Protein AF-A0A7W0T809-F1 (afdb_monomer)

Mean predicted aligned error: 5.89 Å

Radius of gyration: 26.27 Å; Cα contacts (8 Å, |Δi|>4): 942; chains: 1; bounding box: 66×69×77 Å

pLDDT: mean 92.99, std 9.27, range [43.78, 98.88]

Sequence (459 aa):
IAGDPLNHATLLSGAQIDELRLAVGLTPETEWDRFDAATAEGRVCASAGGELNNVDVPPRPVLPIPDGVGVPVAKPVSTQESFGRILTRLGDVAGVGERIVTTSPDVSVSTNLGGWINKFGVFAPTELPDFIGEERLLRWQQRPTGQHIELGISEMNLFLVLHALGLGHDLHGEHLLPIGTVYDPFVCRGLDALIYGLYSGSRFVVVGTPAGVTLAPEGGAHQSSITPSIGLELPNLTYSEPAYATALDWLLCDGLRQLADPGGTSTYLRLSTRPVDQSPFTAAIARSGEGSLRSDVLAGAYRLREPGDGDGGDGGDAPAAVVLAGCGAVMPEVLAAAALLDAEGCPALVLDVTSPDRLYRGARAESRTAARTAMVAAGSHHLGRLLAPAERRLPIVTIHDAASHHLAWLGGVFGARTVSVGVDEFGQSGSIDELYGVFDLRPDQIVNAALVATTTVDP

Nearest PDB structures (foldseek):
  5vrb-assembly1_A  TM=8.857E-01  e=1.424E-19  Neisseria gonorrhoeae NCCP11945
  3ooy-assembly1_A  TM=8.211E-01  e=1.122E-19  Homo sapiens
  6ha3-assembly1_A  TM=8.352E-01  e=2.164E-19  Homo sapiens
  6rjb-assembly1_B  TM=8.236E-01  e=7.148E-19  Homo sapiens
  4kxw-assembly1_A  TM=8.221E-01  e=1.464E-18  Homo sapiens

Structure (mmCIF, N/CA/C/O backbone):
data_AF-A0A7W0T809-F1
#
_entry.id   AF-A0A7W0T809-F1
#
loop_
_atom_site.group_PDB
_atom_site.id
_atom_site.type_symbol
_atom_site.label_atom_id
_atom_site.label_alt_id
_atom_site.label_comp_id
_atom_site.label_asym_id
_atom_site.label_entity_id
_atom_site.label_seq_id
_atom_site.pdbx_PDB_ins_code
_atom_site.Cartn_x
_atom_site.Cartn_y
_atom_site.Cartn_z
_atom_site.occupancy
_atom_site.B_iso_or_equiv
_atom_site.auth_seq_id
_atom_site.auth_comp_id
_atom_site.auth_asym_id
_atom_site.auth_atom_id
_atom_site.pdbx_PDB_model_num
ATOM 1 N N . ILE A 1 1 ? -9.560 -26.542 41.184 1.00 64.50 1 ILE A N 1
ATOM 2 C CA . ILE A 1 1 ? -9.243 -26.040 39.823 1.00 64.50 1 ILE A CA 1
ATOM 3 C C . ILE A 1 1 ? -9.236 -24.514 39.797 1.00 64.50 1 ILE A C 1
ATOM 5 O O . ILE A 1 1 ? -8.258 -23.944 39.328 1.00 64.50 1 ILE A O 1
ATOM 9 N N . ALA A 1 2 ? -10.271 -23.849 40.327 1.00 69.88 2 ALA A N 1
ATOM 10 C CA . ALA A 1 2 ? -10.334 -22.387 40.344 1.00 69.88 2 ALA A CA 1
ATOM 11 C C . ALA A 1 2 ? -9.124 -21.743 41.049 1.00 69.88 2 ALA A C 1
ATOM 13 O O . ALA A 1 2 ? -8.782 -22.126 42.166 1.00 69.88 2 ALA A O 1
ATOM 14 N N . GLY A 1 3 ? -8.513 -20.760 40.382 1.00 75.75 3 GLY A N 1
ATOM 15 C CA . GLY A 1 3 ? -7.460 -19.908 40.940 1.00 75.75 3 GLY A CA 1
ATOM 16 C C . GLY A 1 3 ? -6.042 -20.486 40.939 1.00 75.75 3 GLY A C 1
ATOM 17 O O . GLY A 1 3 ? -5.154 -19.847 41.492 1.00 75.75 3 GLY A O 1
ATOM 18 N N . ASP A 1 4 ? -5.810 -21.655 40.333 1.00 83.69 4 ASP A N 1
ATOM 19 C CA . ASP A 1 4 ? -4.473 -22.258 40.254 1.00 83.69 4 ASP A CA 1
ATOM 20 C C . ASP A 1 4 ? -3.846 -22.046 38.856 1.00 83.69 4 ASP A C 1
ATOM 22 O O . ASP A 1 4 ? -4.432 -22.492 37.860 1.00 83.69 4 ASP A O 1
ATOM 26 N N . PRO A 1 5 ? -2.663 -21.406 38.756 1.00 82.38 5 PRO A N 1
ATOM 27 C CA . PRO A 1 5 ? -1.961 -21.175 37.491 1.00 82.38 5 PRO A CA 1
ATOM 28 C C . PRO A 1 5 ? -1.671 -22.445 36.679 1.00 82.38 5 PRO A C 1
ATOM 30 O O . PRO A 1 5 ? -1.632 -22.385 35.449 1.00 82.38 5 PRO A O 1
ATOM 33 N N . LEU A 1 6 ? -1.506 -23.600 37.334 1.00 83.31 6 LEU A N 1
ATOM 34 C CA . LEU A 1 6 ? -1.231 -24.877 36.665 1.00 83.31 6 LEU A CA 1
ATOM 35 C C . LEU A 1 6 ? -2.425 -25.395 35.858 1.00 83.31 6 LEU A C 1
ATOM 37 O O . LEU A 1 6 ? -2.261 -26.273 35.017 1.00 83.31 6 LEU A O 1
ATOM 41 N N . ASN A 1 7 ? -3.617 -24.838 36.074 1.00 85.31 7 ASN A N 1
ATOM 42 C CA . ASN A 1 7 ? -4.815 -25.232 35.345 1.00 85.31 7 ASN A CA 1
ATOM 43 C C . ASN A 1 7 ? -5.057 -24.417 34.070 1.00 85.31 7 ASN A C 1
ATOM 45 O O . ASN A 1 7 ? -6.030 -24.691 33.375 1.00 85.31 7 ASN A O 1
ATOM 49 N N . HIS A 1 8 ? -4.181 -23.462 33.724 1.00 82.62 8 HIS A N 1
ATOM 50 C CA . HIS A 1 8 ? -4.334 -22.620 32.529 1.00 82.62 8 HIS A CA 1
ATOM 51 C C . HIS A 1 8 ? -4.419 -23.424 31.215 1.00 82.62 8 HIS A C 1
ATOM 53 O O . HIS A 1 8 ? -5.100 -23.002 30.287 1.00 82.62 8 HIS A O 1
ATOM 59 N N . ALA A 1 9 ? -3.774 -24.595 31.154 1.00 83.69 9 ALA A N 1
ATOM 60 C CA . ALA A 1 9 ? -3.793 -25.495 29.995 1.00 83.69 9 ALA A CA 1
ATOM 61 C C . ALA A 1 9 ? -4.606 -26.786 30.224 1.00 83.69 9 ALA A C 1
ATOM 63 O O . ALA A 1 9 ? -4.630 -27.665 29.361 1.00 83.69 9 ALA A O 1
ATOM 64 N N . THR A 1 10 ? -5.248 -26.937 31.386 1.00 84.25 10 THR A N 1
ATOM 65 C CA . THR A 1 10 ? -5.932 -28.181 31.754 1.00 84.25 10 THR A CA 1
ATOM 66 C C . THR A 1 10 ? -7.374 -28.149 31.267 1.00 84.25 10 THR A C 1
ATOM 68 O O . THR A 1 10 ? -8.172 -27.325 31.707 1.00 84.25 10 THR A O 1
ATOM 71 N N . LEU A 1 11 ? -7.729 -29.082 30.385 1.00 84.50 11 LEU A N 1
ATOM 72 C CA . LEU A 1 11 ? -9.113 -29.297 29.969 1.00 84.50 11 LEU A CA 1
ATOM 73 C C . LEU A 1 11 ? -9.846 -30.172 30.992 1.00 84.50 11 LEU A C 1
ATOM 75 O O . LEU A 1 11 ? -9.277 -31.127 31.524 1.00 84.50 11 LEU A O 1
ATOM 79 N N . LEU A 1 12 ? -11.120 -29.867 31.246 1.00 86.62 12 LEU A N 1
ATOM 80 C CA . LEU A 1 12 ? -11.987 -30.756 32.016 1.00 86.62 12 LEU A CA 1
ATOM 81 C C . LEU A 1 12 ? -12.266 -32.025 31.206 1.00 86.62 12 LEU A C 1
ATOM 83 O O . LEU A 1 12 ? -12.560 -31.966 30.012 1.00 86.62 12 LEU A O 1
ATOM 87 N N . SER A 1 13 ? -12.188 -33.178 31.863 1.00 92.00 13 SER A N 1
ATOM 88 C CA . SER A 1 13 ? -12.644 -34.436 31.270 1.00 92.00 13 SER A CA 1
ATOM 89 C C . SER A 1 13 ? -14.170 -34.454 31.134 1.00 92.00 13 SER A C 1
ATOM 91 O O . SER A 1 13 ? -14.873 -33.759 31.869 1.00 92.00 13 SER A O 1
ATOM 93 N N . GLY A 1 14 ? -14.696 -35.301 30.241 1.00 93.62 14 GLY A N 1
ATOM 94 C CA . GLY A 1 14 ? -16.146 -35.471 30.074 1.00 93.62 14 GLY A CA 1
ATOM 95 C C . GLY A 1 14 ? -16.864 -35.791 31.391 1.00 93.62 14 GLY A C 1
ATOM 96 O O . GLY A 1 14 ? -17.851 -35.148 31.711 1.00 93.62 14 GLY A O 1
ATOM 97 N N . ALA A 1 15 ? -16.290 -36.667 32.223 1.00 94.56 15 ALA A N 1
ATOM 98 C CA . ALA A 1 15 ? -16.859 -37.012 33.528 1.00 94.56 15 ALA A CA 1
ATOM 99 C C . ALA A 1 15 ? -16.941 -35.813 34.493 1.00 94.56 15 ALA A C 1
ATOM 101 O O . ALA A 1 15 ? -17.901 -35.690 35.246 1.00 94.56 15 ALA A O 1
ATOM 102 N N . GLN A 1 16 ? -15.955 -34.912 34.460 1.00 92.00 16 GLN A N 1
ATOM 103 C CA . GLN A 1 16 ? -15.972 -33.695 35.280 1.00 92.00 16 GLN A CA 1
ATOM 104 C C . GLN A 1 16 ? -16.993 -32.674 34.765 1.00 92.00 16 GLN A C 1
ATOM 106 O O . GLN A 1 16 ? -17.609 -31.972 35.564 1.00 92.00 16 GLN A O 1
ATOM 111 N N . ILE A 1 17 ? -17.193 -32.596 33.445 1.00 92.50 17 ILE A N 1
ATOM 112 C CA . ILE A 1 17 ? -18.278 -31.802 32.855 1.00 92.50 17 ILE A CA 1
ATOM 113 C C . ILE A 1 17 ? -19.641 -32.391 33.238 1.00 92.50 17 ILE A C 1
ATOM 115 O O . ILE A 1 17 ? -20.539 -31.634 33.594 1.00 92.50 17 ILE A O 1
ATOM 119 N N . ASP A 1 18 ? -19.789 -33.717 33.240 1.00 93.88 18 ASP A N 1
ATOM 120 C CA . ASP A 1 18 ? -21.023 -34.392 33.658 1.00 93.88 18 ASP A CA 1
ATOM 121 C C . ASP A 1 18 ? -21.347 -34.139 35.135 1.00 93.88 18 ASP A C 1
ATOM 123 O O . ASP A 1 18 ? -22.492 -33.833 35.475 1.00 93.88 18 ASP A O 1
ATOM 127 N N . GLU A 1 19 ? -20.337 -34.201 36.006 1.00 93.69 19 GLU A N 1
ATOM 128 C CA . GLU A 1 19 ? -20.471 -33.861 37.424 1.00 93.69 19 GLU A CA 1
ATOM 129 C C . GLU A 1 19 ? -20.891 -32.397 37.613 1.00 93.69 19 GLU A C 1
ATOM 131 O O . GLU A 1 19 ? -21.835 -32.123 38.355 1.00 93.69 19 GLU A O 1
ATOM 136 N N . LEU A 1 20 ? -20.247 -31.461 36.902 1.00 92.06 20 LEU A N 1
ATOM 137 C CA . LEU A 1 20 ? -20.623 -30.047 36.934 1.00 92.06 20 LEU A CA 1
ATOM 138 C C . LEU A 1 20 ? -22.068 -29.855 36.474 1.00 92.06 20 LEU A C 1
ATOM 140 O O . LEU A 1 20 ? -22.833 -29.172 37.152 1.00 92.06 20 LEU A O 1
ATOM 144 N N . ARG A 1 21 ? -22.447 -30.480 35.356 1.00 94.00 21 ARG A N 1
ATOM 145 C CA . ARG A 1 21 ? -23.785 -30.384 34.772 1.00 94.00 21 ARG A CA 1
ATOM 146 C C . ARG A 1 21 ? -24.861 -30.817 35.765 1.00 94.00 21 ARG A C 1
ATOM 148 O O . ARG A 1 21 ? -25.824 -30.083 35.978 1.00 94.00 21 ARG A O 1
ATOM 155 N N . LEU A 1 22 ? -24.659 -31.960 36.422 1.00 93.75 22 LEU A N 1
ATOM 156 C CA . LEU A 1 22 ? -25.548 -32.449 37.478 1.00 93.75 22 LEU A CA 1
ATOM 157 C C . LEU A 1 22 ? -25.583 -31.496 38.679 1.00 93.75 22 LEU A C 1
ATOM 159 O O . LEU A 1 22 ? -26.663 -31.205 39.192 1.00 93.75 22 LEU A O 1
ATOM 163 N N . ALA A 1 23 ? -24.427 -30.982 39.108 1.00 94.81 23 ALA A N 1
ATOM 164 C CA . ALA A 1 23 ? -24.327 -30.077 40.252 1.00 94.81 23 ALA A CA 1
ATOM 165 C C . ALA A 1 23 ? -25.078 -28.751 40.042 1.00 94.81 23 ALA A C 1
ATOM 167 O O . ALA A 1 23 ? -25.592 -28.188 41.008 1.00 94.81 23 ALA A O 1
ATOM 168 N N . VAL A 1 24 ? -25.173 -28.268 38.797 1.00 92.25 24 VAL A N 1
ATOM 169 C CA . VAL A 1 24 ? -25.935 -27.057 38.445 1.00 92.25 24 VAL A CA 1
ATOM 170 C C . VAL A 1 24 ? -27.357 -27.345 37.944 1.00 92.25 24 VAL A C 1
ATOM 172 O O . VAL A 1 24 ? -28.058 -26.422 37.539 1.00 92.25 24 VAL A O 1
ATOM 175 N N . GLY A 1 25 ? -27.807 -28.604 37.991 1.00 92.31 25 GLY A N 1
ATOM 176 C CA . GLY A 1 25 ? -29.172 -28.994 37.623 1.00 92.31 25 GLY A CA 1
ATOM 177 C C . GLY A 1 25 ? -29.471 -28.956 36.121 1.00 92.31 25 GLY A C 1
ATOM 178 O O . GLY A 1 25 ? -30.628 -28.792 35.740 1.00 92.31 25 GLY A O 1
ATOM 179 N N . LEU A 1 26 ? -28.450 -29.091 35.272 1.00 93.50 26 LEU A N 1
ATOM 180 C CA . LEU A 1 26 ? -28.582 -29.114 33.814 1.00 93.50 26 LEU A CA 1
ATOM 181 C C . LEU A 1 26 ? -28.586 -30.552 33.266 1.00 93.50 26 LEU A C 1
ATOM 183 O O . LEU A 1 26 ? -28.211 -31.512 33.941 1.00 93.50 26 LEU A O 1
ATOM 187 N N . THR A 1 27 ? -28.981 -30.690 32.002 1.00 93.19 27 THR A N 1
ATOM 188 C CA . THR A 1 27 ? -28.948 -31.939 31.221 1.00 93.19 27 THR A CA 1
ATOM 189 C C . THR A 1 27 ? -28.260 -31.691 29.876 1.00 93.19 27 THR A C 1
ATOM 191 O O . THR A 1 27 ? -28.155 -30.528 29.482 1.00 93.19 27 THR A O 1
ATOM 194 N N . PRO A 1 28 ? -27.732 -32.716 29.180 1.00 92.56 28 PRO A N 1
ATOM 195 C CA . PRO A 1 28 ? -27.139 -32.527 27.852 1.00 92.56 28 PRO A CA 1
ATOM 196 C C . PRO A 1 28 ? -28.084 -31.828 26.865 1.00 92.56 28 PRO A C 1
ATOM 198 O O . PRO A 1 28 ? -27.638 -31.125 25.964 1.00 92.56 28 PRO A O 1
ATOM 201 N N . GLU A 1 29 ? -29.392 -31.989 27.057 1.00 94.12 29 GLU A N 1
ATOM 202 C CA . GLU A 1 29 ? -30.429 -31.373 26.238 1.00 94.12 29 GLU A CA 1
ATOM 203 C C . GLU A 1 29 ? -30.666 -29.895 26.578 1.00 94.12 29 GLU A C 1
ATOM 205 O O . GLU A 1 29 ? -31.111 -29.152 25.710 1.00 94.12 29 GLU A O 1
ATOM 210 N N . THR A 1 30 ? -30.367 -29.468 27.811 1.00 92.00 30 THR A N 1
ATOM 211 C CA . THR A 1 30 ? -30.690 -28.121 28.321 1.00 92.00 30 THR A CA 1
ATOM 212 C C . THR A 1 30 ? -29.463 -27.273 28.660 1.00 92.00 30 THR A C 1
ATOM 214 O O . THR A 1 30 ? -29.602 -26.137 29.102 1.00 92.00 30 THR A O 1
ATOM 217 N N . GLU A 1 31 ? -28.242 -27.797 28.510 1.00 90.38 31 GLU A N 1
ATOM 218 C CA . GLU A 1 31 ? -27.013 -27.116 28.953 1.00 90.38 31 GLU A CA 1
ATOM 219 C C . GLU A 1 31 ? -26.711 -25.811 28.193 1.00 90.38 31 GLU A C 1
ATOM 221 O O . GLU A 1 31 ? -25.966 -24.968 28.691 1.00 90.38 31 GLU A O 1
ATOM 226 N N . TRP A 1 32 ? -27.315 -25.633 27.015 1.00 92.00 32 TRP A N 1
ATOM 227 C CA . TRP A 1 32 ? -27.197 -24.432 26.183 1.00 92.00 32 TRP A CA 1
ATOM 228 C C . TRP A 1 32 ? -28.445 -23.539 26.226 1.00 92.00 32 TRP A C 1
ATOM 230 O O . TRP A 1 32 ? -28.481 -22.505 25.551 1.00 92.00 32 TRP A O 1
ATOM 240 N N . ASP A 1 33 ? -29.465 -23.917 27.002 1.00 91.44 33 ASP A N 1
ATOM 241 C CA . ASP A 1 33 ? -30.698 -23.145 27.109 1.00 91.44 33 ASP A CA 1
ATOM 242 C C . ASP A 1 33 ? -30.457 -21.822 27.842 1.00 91.44 33 ASP A C 1
ATOM 244 O O . ASP A 1 33 ? -29.682 -21.718 28.796 1.00 91.44 33 ASP A O 1
ATOM 248 N N . ARG A 1 34 ? -31.169 -20.778 27.409 1.00 89.25 34 ARG A N 1
ATOM 249 C CA . ARG A 1 34 ? -31.252 -19.529 28.173 1.00 89.25 34 ARG A CA 1
ATOM 250 C C . ARG A 1 34 ? -32.201 -19.718 29.352 1.00 89.25 34 ARG A C 1
ATOM 252 O O . ARG A 1 34 ? -33.146 -20.499 29.273 1.00 89.25 34 ARG A O 1
ATOM 259 N N . PHE A 1 35 ? -32.015 -18.924 30.405 1.00 90.94 35 PHE A N 1
ATOM 260 C CA . PHE A 1 35 ? -33.049 -18.776 31.427 1.00 90.94 35 PHE A CA 1
ATOM 261 C C . PHE A 1 35 ? -34.375 -18.360 30.779 1.00 90.94 35 PHE A C 1
ATOM 263 O O . PHE A 1 35 ? -34.397 -17.477 29.916 1.00 90.94 35 PHE A O 1
ATOM 270 N N . ASP A 1 36 ? -35.473 -18.979 31.210 1.00 90.50 36 ASP A N 1
ATOM 271 C CA . ASP A 1 36 ? -36.814 -18.581 30.789 1.00 90.50 36 ASP A CA 1
ATOM 272 C C . ASP A 1 36 ? -37.033 -17.099 31.138 1.00 90.50 36 ASP A C 1
ATOM 274 O O . ASP A 1 36 ? -36.820 -16.662 32.271 1.00 90.50 36 ASP A O 1
ATOM 278 N N . ALA A 1 37 ? -37.453 -16.309 30.146 1.00 90.75 37 ALA A N 1
ATOM 279 C CA . ALA A 1 37 ? -37.656 -14.868 30.270 1.00 90.75 37 ALA A CA 1
ATOM 280 C C . ALA A 1 37 ? -38.654 -14.485 31.382 1.00 90.75 37 ALA A C 1
ATOM 282 O O . ALA A 1 37 ? -38.615 -13.361 31.891 1.00 90.75 37 ALA A O 1
ATOM 283 N N . ALA A 1 38 ? -39.540 -15.405 31.779 1.00 93.00 38 ALA A N 1
ATOM 284 C CA . ALA A 1 38 ? -40.488 -15.214 32.869 1.00 93.00 38 ALA A CA 1
ATOM 285 C C . ALA A 1 38 ? -39.882 -15.425 34.271 1.00 93.00 38 ALA A C 1
ATOM 287 O O . ALA A 1 38 ? -40.542 -15.097 35.265 1.00 93.00 38 ALA A O 1
ATOM 288 N N . THR A 1 39 ? -38.652 -15.930 34.406 1.00 94.00 39 THR A N 1
ATOM 289 C CA . THR A 1 39 ? -38.001 -16.092 35.719 1.00 94.00 39 THR A CA 1
ATOM 290 C C . THR A 1 39 ? -37.334 -14.800 36.188 1.00 94.00 39 THR A C 1
ATOM 292 O O . THR A 1 39 ? -37.244 -13.811 35.458 1.00 94.00 39 THR A O 1
ATOM 295 N N . ALA A 1 40 ? -36.903 -14.765 37.452 1.00 94.00 40 ALA A N 1
ATOM 296 C CA . ALA A 1 40 ? -36.167 -13.615 37.974 1.00 94.00 40 ALA A CA 1
ATOM 297 C C . ALA A 1 40 ? -34.822 -13.447 37.250 1.00 94.00 40 ALA A C 1
ATOM 299 O O . ALA A 1 40 ? -34.469 -12.335 36.866 1.00 94.00 40 ALA A O 1
ATOM 300 N N . GLU A 1 41 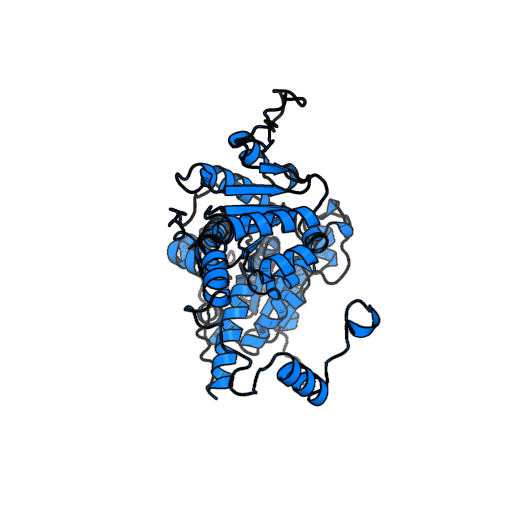? -34.127 -14.554 37.000 1.00 91.38 41 GLU A N 1
ATOM 301 C CA . GLU A 1 41 ? -32.855 -14.632 36.285 1.00 91.38 41 GLU A CA 1
ATOM 302 C C . GLU A 1 41 ? -33.025 -14.199 34.829 1.00 91.38 41 GLU A C 1
ATOM 304 O O . GLU A 1 41 ? -32.290 -13.331 34.368 1.00 91.38 41 GLU A O 1
ATOM 309 N N . GLY A 1 42 ? -34.044 -14.717 34.130 1.00 91.56 42 GLY A N 1
ATOM 310 C CA . GLY A 1 42 ? -34.346 -14.322 32.754 1.00 91.56 42 GLY A CA 1
ATOM 311 C C . GLY A 1 42 ? -34.636 -12.828 32.624 1.00 91.56 42 GLY A C 1
ATOM 312 O O . GLY A 1 42 ? -34.104 -12.177 31.724 1.00 91.56 42 GLY A O 1
ATOM 313 N N . ARG A 1 43 ? -35.393 -12.246 33.566 1.00 89.56 43 ARG A N 1
ATOM 314 C CA . ARG A 1 43 ? -35.632 -10.792 33.613 1.00 89.56 43 ARG A CA 1
ATOM 315 C C . ARG A 1 43 ? -34.359 -9.985 33.872 1.00 89.56 43 ARG A C 1
ATOM 317 O O . ARG A 1 43 ? -34.184 -8.942 33.246 1.00 89.56 43 ARG A O 1
ATOM 324 N N . VAL A 1 44 ? -33.472 -10.446 34.758 1.00 89.94 44 VAL A N 1
ATOM 325 C CA . VAL A 1 44 ? -32.175 -9.787 35.010 1.00 89.94 44 VAL A CA 1
ATOM 326 C C . VAL A 1 44 ? -31.283 -9.862 33.772 1.00 89.94 44 VAL A C 1
ATOM 328 O O . VAL A 1 44 ? -30.751 -8.837 33.352 1.00 89.94 44 VAL A O 1
ATOM 331 N N . CYS A 1 45 ? -31.163 -11.035 33.143 1.00 87.75 45 CYS A N 1
ATOM 332 C CA . CYS A 1 45 ? -30.410 -11.206 31.901 1.00 87.75 45 CYS A CA 1
ATOM 333 C C . CYS A 1 45 ? -30.959 -10.319 30.777 1.00 87.75 45 CYS A C 1
ATOM 335 O O . CYS A 1 45 ? -30.178 -9.703 30.055 1.00 87.75 45 CYS A O 1
ATOM 337 N N . ALA A 1 46 ? -32.284 -10.212 30.643 1.00 83.81 46 ALA A N 1
ATOM 338 C CA . ALA A 1 46 ? -32.914 -9.349 29.648 1.00 83.81 46 ALA A CA 1
ATOM 339 C C . ALA A 1 46 ? -32.653 -7.859 29.920 1.00 83.81 46 ALA A C 1
ATOM 341 O O . ALA A 1 46 ? -32.268 -7.137 29.004 1.00 83.81 46 ALA A O 1
ATOM 342 N N . SER A 1 47 ? -32.805 -7.408 31.170 1.00 82.44 47 SER A N 1
ATOM 343 C CA . SER A 1 47 ? -32.554 -6.012 31.554 1.00 82.44 47 SER A CA 1
ATOM 344 C C . SER A 1 47 ? -31.082 -5.623 31.374 1.00 82.44 47 SER A C 1
ATOM 346 O O . SER A 1 47 ? -30.790 -4.598 30.764 1.00 82.44 47 SER A O 1
ATOM 348 N N . ALA A 1 48 ? -30.145 -6.466 31.820 1.00 80.00 48 ALA A N 1
ATOM 349 C CA . ALA A 1 48 ? -28.713 -6.210 31.670 1.00 80.00 48 ALA A CA 1
ATOM 350 C C . ALA A 1 48 ? -28.228 -6.348 30.215 1.00 80.00 48 ALA A C 1
ATOM 352 O O . ALA A 1 48 ? -27.297 -5.661 29.800 1.00 80.00 48 ALA A O 1
ATOM 353 N N . GLY A 1 49 ? -28.831 -7.248 29.437 1.00 69.50 49 GLY A N 1
ATOM 354 C CA . GLY A 1 49 ? -28.463 -7.496 28.047 1.00 69.50 49 GLY A CA 1
ATOM 355 C C . GLY A 1 49 ? -29.021 -6.456 27.077 1.00 69.50 49 GLY A C 1
ATOM 356 O O . GLY A 1 49 ? -28.295 -6.018 26.194 1.00 69.50 49 GLY A O 1
ATOM 357 N N . GLY A 1 50 ? -30.287 -6.061 27.212 1.00 68.75 50 GLY A N 1
ATOM 358 C CA . GLY A 1 50 ? -30.963 -5.201 26.235 1.00 68.75 50 GLY A CA 1
ATOM 359 C C . GLY A 1 50 ? -30.575 -3.730 26.346 1.00 68.75 50 GLY A C 1
ATOM 360 O O . GLY A 1 50 ? -30.054 -3.152 25.402 1.00 68.75 50 GLY A O 1
ATOM 361 N N . GLU A 1 51 ? -30.810 -3.125 27.508 1.00 62.44 51 GLU A N 1
ATOM 362 C CA . GLU A 1 51 ? -30.719 -1.666 27.668 1.00 62.44 51 GLU A CA 1
ATOM 363 C C . GLU A 1 51 ? -29.280 -1.157 27.843 1.00 62.44 51 GLU A C 1
ATOM 365 O O . GLU A 1 51 ? -29.013 0.014 27.590 1.00 62.44 51 GLU A O 1
ATOM 370 N N . LEU A 1 52 ? -28.355 -2.022 28.279 1.00 63.91 52 LEU A N 1
ATOM 371 C CA . LEU A 1 52 ? -26.997 -1.620 28.666 1.00 63.91 52 LEU A CA 1
ATOM 372 C C . LEU A 1 52 ? -25.900 -2.095 27.704 1.00 63.91 52 LEU A C 1
ATOM 374 O O . LEU A 1 52 ? -24.924 -1.377 27.524 1.00 63.91 52 LEU A O 1
ATOM 378 N N . ASN A 1 53 ? -26.030 -3.287 27.109 1.00 67.31 53 ASN A N 1
ATOM 379 C CA . ASN A 1 53 ? -24.915 -3.945 26.408 1.00 67.31 53 ASN A CA 1
ATOM 380 C C . ASN A 1 53 ? -25.147 -4.211 24.912 1.00 67.31 53 ASN A C 1
ATOM 382 O O . ASN A 1 53 ? -24.182 -4.483 24.208 1.00 67.31 53 ASN A O 1
ATOM 386 N N . ASN A 1 54 ? -26.387 -4.142 24.420 1.00 72.19 54 ASN A N 1
ATOM 387 C CA . ASN A 1 54 ? -26.728 -4.440 23.023 1.00 72.19 54 ASN A CA 1
ATOM 388 C C . ASN A 1 54 ? -27.450 -3.261 22.357 1.00 72.19 54 ASN A C 1
ATOM 390 O O . ASN A 1 54 ? -28.485 -3.439 21.718 1.00 72.19 54 ASN A O 1
ATOM 394 N N . VAL A 1 55 ? -26.930 -2.045 22.543 1.00 75.31 55 VAL A N 1
ATOM 395 C CA . VAL A 1 55 ? -27.418 -0.876 21.802 1.00 75.31 55 VAL A CA 1
ATOM 396 C C . VAL A 1 55 ? -27.049 -1.053 20.333 1.00 75.31 55 VAL A C 1
ATOM 398 O O . VAL A 1 55 ? -25.888 -1.310 20.014 1.00 75.31 55 VAL A O 1
ATOM 401 N N . ASP A 1 56 ? -28.032 -0.916 19.445 1.00 81.75 56 ASP A N 1
ATOM 402 C CA . ASP A 1 56 ? -27.795 -1.019 18.010 1.00 81.75 56 ASP A CA 1
ATOM 403 C C . ASP A 1 56 ? -26.820 0.068 17.546 1.00 81.75 56 ASP A C 1
ATOM 405 O O . ASP A 1 56 ? -27.002 1.262 17.806 1.00 81.75 56 ASP A O 1
ATOM 409 N N . VAL A 1 57 ? -25.790 -0.355 16.816 1.00 84.06 57 VAL A N 1
ATOM 410 C CA . VAL A 1 57 ? -24.855 0.561 16.166 1.00 84.06 57 VAL A CA 1
ATOM 411 C C . VAL A 1 57 ? -25.597 1.275 15.029 1.00 84.06 57 VAL A C 1
ATOM 413 O O . VAL A 1 57 ? -26.252 0.605 14.220 1.00 84.06 57 VAL A O 1
ATOM 416 N N . PRO A 1 58 ? -25.522 2.616 14.925 1.00 87.19 58 PRO A N 1
ATOM 417 C CA . PRO A 1 58 ? -26.157 3.330 13.826 1.00 87.19 58 PRO A CA 1
ATOM 418 C C . PRO A 1 58 ? -25.594 2.875 12.466 1.00 87.19 58 PRO A C 1
ATOM 420 O O . PRO A 1 58 ? -24.471 2.380 12.388 1.00 87.19 58 PRO A O 1
ATOM 423 N N . PRO A 1 59 ? -26.340 3.041 11.361 1.00 88.19 59 PRO A N 1
ATOM 424 C CA . PRO A 1 59 ? -25.795 2.788 10.032 1.00 88.19 59 PRO A CA 1
ATOM 425 C C . PRO A 1 59 ? -24.598 3.699 9.727 1.00 88.19 59 PRO A C 1
ATOM 427 O O . PRO A 1 59 ? -24.639 4.899 10.015 1.00 88.19 59 PRO A O 1
ATOM 430 N N . ARG A 1 60 ? -23.572 3.152 9.060 1.00 88.12 60 ARG A N 1
ATOM 431 C CA . ARG A 1 60 ? -22.417 3.939 8.601 1.00 88.12 60 ARG A CA 1
ATOM 432 C C . ARG A 1 60 ? -22.872 5.050 7.647 1.00 88.12 60 ARG A C 1
ATOM 434 O O . ARG A 1 60 ? -23.661 4.777 6.736 1.00 88.12 60 ARG A O 1
ATOM 441 N N . PRO A 1 61 ? -22.374 6.289 7.802 1.00 89.25 61 PRO A N 1
ATOM 442 C CA . PRO A 1 61 ? -22.667 7.352 6.855 1.00 89.25 61 PRO A CA 1
ATOM 443 C C . PRO A 1 61 ? -21.999 7.062 5.506 1.00 89.25 61 PRO A C 1
ATOM 445 O O . PRO A 1 61 ? -20.852 6.624 5.448 1.00 89.25 61 PRO A O 1
ATOM 448 N N . VAL A 1 62 ? -22.694 7.371 4.412 1.00 90.88 62 VAL A N 1
ATOM 449 C CA . VAL A 1 62 ? -22.097 7.348 3.071 1.00 90.88 62 VAL A CA 1
ATOM 450 C C . VAL A 1 62 ? -21.301 8.635 2.884 1.00 90.88 62 VAL A C 1
ATOM 452 O O . VAL A 1 62 ? -21.877 9.719 2.795 1.00 90.88 62 VAL A O 1
ATOM 455 N N . LEU A 1 63 ? -19.976 8.520 2.849 1.00 94.50 63 LEU A N 1
ATOM 456 C CA . LEU A 1 63 ? -19.086 9.665 2.679 1.00 94.50 63 LEU A CA 1
ATOM 457 C C . LEU A 1 63 ? -18.859 9.959 1.184 1.00 94.50 63 LEU A C 1
ATOM 459 O O . LEU A 1 63 ? -18.653 9.019 0.411 1.00 94.50 63 LEU A O 1
ATOM 463 N N . PRO A 1 64 ? -18.847 11.235 0.750 1.00 96.75 64 PRO A N 1
ATOM 464 C CA . PRO A 1 64 ? -18.647 11.612 -0.651 1.00 96.75 64 PRO A CA 1
ATOM 465 C C . PRO A 1 64 ? -17.158 11.561 -1.046 1.00 96.75 64 PRO A C 1
ATOM 467 O O . PRO A 1 64 ? -16.575 12.558 -1.468 1.00 96.75 64 PRO A O 1
ATOM 470 N N . ILE A 1 65 ? -16.521 10.399 -0.880 1.00 97.75 65 ILE A N 1
ATOM 471 C CA . ILE A 1 65 ? -15.098 10.202 -1.185 1.00 97.75 65 ILE A CA 1
ATOM 472 C C . ILE A 1 65 ? -14.911 10.221 -2.712 1.00 97.75 65 ILE A C 1
ATOM 474 O O . ILE A 1 65 ? -15.464 9.353 -3.396 1.00 97.75 65 ILE A O 1
ATOM 478 N N . PRO A 1 66 ? -14.142 11.178 -3.266 1.00 97.69 66 PRO A N 1
ATOM 479 C CA . PRO A 1 66 ? -14.002 11.339 -4.709 1.00 97.69 66 PRO A CA 1
ATOM 480 C C . PRO A 1 66 ? -13.207 10.189 -5.331 1.00 97.69 66 PRO A C 1
ATOM 482 O O . PRO A 1 66 ? -12.563 9.404 -4.637 1.00 97.69 66 PRO A O 1
ATOM 485 N N . ASP A 1 67 ? -13.219 10.091 -6.660 1.00 97.31 67 ASP A N 1
ATOM 486 C CA . ASP A 1 67 ? -12.420 9.095 -7.381 1.00 97.31 67 ASP A CA 1
ATOM 487 C C . ASP A 1 67 ? -10.910 9.391 -7.382 1.00 97.31 67 ASP A C 1
ATOM 489 O O . ASP A 1 67 ? -10.107 8.455 -7.471 1.00 97.31 67 ASP A O 1
ATOM 493 N N . GLY A 1 68 ? -10.576 10.671 -7.222 1.00 97.62 68 GLY A N 1
ATOM 494 C CA . GLY A 1 68 ? -9.267 11.285 -7.021 1.00 97.62 68 GLY A CA 1
ATOM 495 C C . GLY A 1 68 ? -9.470 12.785 -6.761 1.00 97.62 68 GLY A C 1
ATOM 496 O O . GLY A 1 68 ? -10.505 13.342 -7.142 1.00 97.62 68 GLY A O 1
ATOM 497 N N . VAL A 1 69 ? -8.520 13.452 -6.109 1.00 96.94 69 VAL A N 1
ATOM 498 C CA . VAL A 1 69 ? -8.562 14.918 -5.893 1.00 96.94 69 VAL A CA 1
ATOM 499 C C . VAL A 1 69 ? -7.709 15.690 -6.902 1.00 96.94 69 VAL A C 1
ATOM 501 O O . VAL A 1 69 ? -7.819 16.915 -7.003 1.00 96.94 69 VAL A O 1
ATOM 504 N N . GLY A 1 70 ? -6.876 14.977 -7.661 1.00 92.31 70 GLY A N 1
ATOM 505 C CA . GLY A 1 70 ? -5.859 15.492 -8.562 1.00 92.31 70 GLY A CA 1
ATOM 506 C C . GLY A 1 70 ? -4.696 16.127 -7.803 1.00 92.31 70 GLY A C 1
ATOM 507 O O . GLY A 1 70 ? -4.865 16.726 -6.743 1.00 92.31 70 GLY A O 1
ATOM 508 N N . VAL A 1 71 ? -3.493 16.106 -8.371 1.00 84.62 71 VAL A N 1
ATOM 509 C CA . VAL A 1 71 ? -2.374 16.949 -7.922 1.00 84.62 71 VAL A CA 1
ATOM 510 C C . VAL A 1 71 ? -1.605 17.425 -9.152 1.00 84.62 71 VAL A C 1
ATOM 512 O O . VAL A 1 71 ? -1.243 16.599 -9.986 1.00 84.62 71 VAL A O 1
ATOM 515 N N . PRO A 1 72 ? -1.335 18.736 -9.299 1.00 80.69 72 PRO A N 1
ATOM 516 C CA . PRO A 1 72 ? -0.499 19.219 -10.390 1.00 80.69 72 PRO A CA 1
ATOM 517 C C . PRO A 1 72 ? 0.913 18.627 -10.309 1.00 80.69 72 PRO A C 1
ATOM 519 O O . PRO A 1 72 ? 1.606 18.793 -9.298 1.00 80.69 72 PRO A O 1
ATOM 522 N N . VAL A 1 73 ? 1.354 17.988 -11.393 1.00 80.62 73 VAL A N 1
ATOM 523 C CA . VAL A 1 73 ? 2.702 17.424 -11.540 1.00 80.62 73 VAL A CA 1
ATOM 524 C C . VAL A 1 73 ? 3.405 18.070 -12.734 1.00 80.62 73 VAL A C 1
ATOM 526 O O . VAL A 1 73 ? 3.157 17.738 -13.883 1.00 80.62 73 VAL A O 1
ATOM 529 N N . ALA A 1 74 ? 4.253 19.064 -12.462 1.00 73.38 74 ALA A N 1
ATOM 530 C CA . ALA A 1 74 ? 5.010 19.791 -13.493 1.00 73.38 74 ALA A CA 1
ATOM 531 C C . ALA A 1 74 ? 6.507 19.430 -13.519 1.00 73.38 74 ALA A C 1
ATOM 533 O O . ALA A 1 74 ? 7.250 19.899 -14.376 1.00 73.38 74 ALA A O 1
ATOM 534 N N . LYS A 1 75 ? 6.964 18.649 -12.538 1.00 89.88 75 LYS A N 1
ATOM 535 C CA . LYS A 1 75 ? 8.345 18.191 -12.354 1.00 89.88 75 LYS A CA 1
ATOM 536 C C . LYS A 1 75 ? 8.312 16.766 -11.799 1.00 89.88 75 LYS A C 1
ATOM 538 O O . LYS A 1 75 ? 7.273 16.392 -11.242 1.00 89.88 75 LYS A O 1
ATOM 543 N N . PRO A 1 76 ? 9.422 16.008 -11.891 1.00 95.94 76 PRO A N 1
ATOM 544 C CA . PRO A 1 76 ? 9.561 14.771 -11.139 1.00 95.94 76 PRO A CA 1
ATOM 545 C C . PRO A 1 76 ? 9.206 14.996 -9.668 1.00 95.94 76 PRO A C 1
ATOM 547 O O . PRO A 1 76 ? 9.643 15.977 -9.063 1.00 95.94 76 PRO A O 1
ATOM 550 N N . VAL A 1 77 ? 8.379 14.113 -9.120 1.00 97.19 77 VAL A N 1
ATOM 551 C CA . VAL A 1 77 ? 7.818 14.220 -7.768 1.00 97.19 77 VAL A CA 1
ATOM 552 C C . VAL A 1 77 ? 7.852 12.849 -7.112 1.00 97.19 77 VAL A C 1
ATOM 554 O O . VAL A 1 77 ? 7.783 11.833 -7.803 1.00 97.19 77 VAL A O 1
ATOM 557 N N . SER A 1 78 ? 7.997 12.807 -5.791 1.00 97.81 78 SER A N 1
ATOM 558 C CA . SER A 1 78 ? 7.952 11.552 -5.043 1.00 97.81 78 SER A CA 1
ATOM 559 C C . SER A 1 78 ? 6.523 11.195 -4.639 1.00 97.81 78 SER A C 1
ATOM 561 O O . SER A 1 78 ? 5.639 12.059 -4.547 1.00 97.81 78 SER A O 1
ATOM 563 N N . THR A 1 79 ? 6.270 9.915 -4.373 1.00 98.38 79 THR A N 1
ATOM 564 C CA . THR A 1 79 ? 4.963 9.486 -3.864 1.00 98.38 79 THR A CA 1
ATOM 565 C C . THR A 1 79 ? 4.724 9.968 -2.438 1.00 98.38 79 THR A C 1
ATOM 567 O O . THR A 1 79 ? 3.593 10.322 -2.111 1.00 98.38 79 THR A O 1
ATOM 570 N N . GLN A 1 80 ? 5.773 10.129 -1.626 1.00 98.25 80 GLN A N 1
ATOM 571 C CA . GLN A 1 80 ? 5.665 10.778 -0.319 1.00 98.25 80 GLN A CA 1
ATOM 572 C C . GLN A 1 80 ? 5.196 12.242 -0.429 1.00 98.25 80 GLN A C 1
ATOM 574 O O . GLN A 1 80 ? 4.286 12.667 0.283 1.00 98.25 80 GLN A O 1
ATOM 579 N N . GLU A 1 81 ? 5.799 13.030 -1.321 1.00 97.69 81 GLU A N 1
ATOM 580 C CA . GLU A 1 81 ? 5.393 14.425 -1.520 1.00 97.69 81 GLU A CA 1
ATOM 581 C C . GLU A 1 81 ? 3.970 14.529 -2.067 1.00 97.69 81 GLU A C 1
ATOM 583 O O . GLU A 1 81 ? 3.174 15.368 -1.633 1.00 97.69 81 GLU A O 1
ATOM 588 N N . SER A 1 82 ? 3.633 13.641 -2.997 1.00 98.25 82 SER A N 1
ATOM 589 C CA . SER A 1 82 ? 2.295 13.563 -3.570 1.00 98.25 82 SER A CA 1
ATOM 590 C C . SER A 1 82 ? 1.253 13.223 -2.503 1.00 98.25 82 SER A C 1
ATOM 592 O O . SER A 1 82 ? 0.218 13.882 -2.462 1.00 98.25 82 SER A O 1
ATOM 594 N N . PHE A 1 83 ? 1.543 12.287 -1.591 1.00 98.69 83 PHE A N 1
ATOM 595 C CA . PHE A 1 83 ? 0.665 11.933 -0.472 1.00 98.69 83 PHE A CA 1
ATOM 596 C C . PHE A 1 83 ? 0.273 13.151 0.369 1.00 98.69 83 PHE A C 1
ATOM 598 O O . PHE A 1 83 ? -0.919 13.399 0.549 1.00 98.69 83 PHE A O 1
ATOM 605 N N . GLY A 1 84 ? 1.241 13.959 0.814 1.00 98.06 84 GLY A N 1
ATOM 606 C CA . GLY A 1 84 ? 0.956 15.153 1.620 1.00 98.06 84 GLY A CA 1
ATOM 607 C C . GLY A 1 84 ? 0.050 16.161 0.897 1.00 98.06 84 GLY A C 1
ATOM 608 O O . GLY A 1 84 ? -0.871 16.738 1.490 1.00 98.06 84 GLY A O 1
ATOM 609 N N . ARG A 1 85 ? 0.251 16.333 -0.418 1.00 97.69 85 ARG A N 1
ATOM 610 C CA . ARG A 1 85 ? -0.587 17.198 -1.271 1.00 97.69 85 ARG A CA 1
ATOM 611 C C . ARG A 1 85 ? -2.001 16.636 -1.450 1.00 97.69 85 ARG A C 1
ATOM 613 O O . ARG A 1 85 ? -2.962 17.391 -1.308 1.00 97.69 85 ARG A O 1
ATOM 620 N N . ILE A 1 86 ? -2.129 15.338 -1.736 1.00 98.62 86 ILE A N 1
ATOM 621 C CA . ILE A 1 86 ? -3.416 14.635 -1.885 1.00 98.62 86 ILE A CA 1
ATOM 622 C C . ILE A 1 86 ? -4.208 14.737 -0.578 1.00 98.62 86 ILE A C 1
ATOM 624 O O . ILE A 1 86 ? -5.353 15.181 -0.585 1.00 98.62 86 ILE A O 1
ATOM 628 N N . LEU A 1 87 ? -3.579 14.411 0.553 1.00 98.50 87 LEU A N 1
ATOM 629 C CA . LEU A 1 87 ? -4.197 14.440 1.877 1.00 98.50 87 LEU A CA 1
ATOM 630 C C . LEU A 1 87 ? -4.713 15.839 2.243 1.00 98.50 87 LEU A C 1
ATOM 632 O O . LEU A 1 87 ? -5.839 15.991 2.712 1.00 98.50 87 LEU A O 1
ATOM 636 N N . THR A 1 88 ? -3.930 16.882 1.962 1.00 97.44 88 THR A N 1
ATOM 637 C CA . THR A 1 88 ? -4.350 18.270 2.216 1.00 97.44 88 THR A CA 1
ATOM 638 C C . THR A 1 88 ? -5.594 18.655 1.402 1.00 97.44 88 THR A C 1
ATOM 640 O O . THR A 1 88 ? -6.482 19.328 1.936 1.00 97.44 88 THR A O 1
ATOM 643 N N . ARG A 1 89 ? -5.677 18.206 0.137 1.00 98.19 89 ARG A N 1
ATOM 644 C CA . ARG A 1 89 ? -6.835 18.424 -0.752 1.00 98.19 89 ARG A CA 1
ATOM 645 C C . ARG A 1 89 ? -8.045 17.575 -0.361 1.00 98.19 89 ARG A C 1
ATOM 647 O O . ARG A 1 89 ? -9.164 18.064 -0.453 1.00 98.19 89 ARG A O 1
ATOM 654 N N . LEU A 1 90 ? -7.847 16.343 0.111 1.00 98.38 90 LEU A N 1
ATOM 655 C CA . LEU A 1 90 ? -8.920 15.528 0.697 1.00 98.38 90 LEU A CA 1
ATOM 656 C C . LEU A 1 90 ? -9.551 16.226 1.906 1.00 98.38 90 LEU A C 1
ATOM 658 O O . LEU A 1 90 ? -10.762 16.160 2.091 1.00 98.38 90 LEU A O 1
ATOM 662 N N . GLY A 1 91 ? -8.752 16.976 2.667 1.00 97.75 91 GLY A N 1
ATOM 663 C CA . GLY A 1 91 ? -9.245 17.836 3.737 1.00 97.75 91 GLY A CA 1
ATOM 664 C C . GLY A 1 91 ? -10.189 18.964 3.287 1.00 97.75 91 GLY A C 1
ATOM 665 O O . GLY A 1 91 ? -10.895 19.514 4.122 1.00 97.75 91 GLY A O 1
ATOM 666 N N . ASP A 1 92 ? -10.213 19.335 2.000 1.00 97.69 92 ASP A N 1
ATOM 667 C CA . ASP A 1 92 ? -11.179 20.306 1.445 1.00 97.69 92 ASP A CA 1
ATOM 668 C C . ASP A 1 92 ? -12.509 19.664 1.016 1.00 97.69 92 ASP A C 1
ATOM 670 O O . ASP A 1 92 ? -13.455 20.373 0.667 1.00 97.69 92 ASP A O 1
ATOM 674 N N . VAL A 1 93 ? -12.601 18.331 1.009 1.00 98.12 93 VAL A N 1
ATOM 675 C CA . VAL A 1 93 ? -13.816 17.623 0.599 1.00 98.12 93 VAL A CA 1
ATOM 676 C C . VAL A 1 93 ? -14.798 17.592 1.768 1.00 98.12 93 VAL A C 1
ATOM 678 O O . VAL A 1 93 ? -14.584 16.889 2.757 1.00 98.12 93 VAL A O 1
ATOM 681 N N . ALA A 1 94 ? -15.893 18.342 1.634 1.00 97.19 94 ALA A N 1
ATOM 682 C CA . ALA A 1 94 ? -16.946 18.423 2.642 1.00 97.19 94 ALA A CA 1
ATOM 683 C C . ALA A 1 94 ? -17.534 17.040 2.969 1.00 97.19 94 ALA A C 1
ATOM 685 O O . ALA A 1 94 ? -17.914 16.283 2.074 1.00 97.19 94 ALA A O 1
ATOM 686 N N . GLY A 1 95 ? -17.621 16.720 4.259 1.00 95.81 95 GLY A N 1
ATOM 687 C CA . GLY A 1 95 ? -18.070 15.423 4.765 1.00 95.81 95 GLY A CA 1
ATOM 688 C C . GLY A 1 95 ? -16.975 14.353 4.818 1.00 95.81 95 GLY A C 1
ATOM 689 O O . GLY A 1 95 ? -17.213 13.297 5.399 1.00 95.81 95 GLY A O 1
ATOM 690 N N . VAL A 1 96 ? -15.793 14.602 4.244 1.00 97.81 96 VAL A N 1
ATOM 691 C CA . VAL A 1 96 ? -14.633 13.694 4.281 1.00 97.81 96 VAL A CA 1
ATOM 692 C C . VAL A 1 96 ? -13.535 14.272 5.169 1.00 97.81 96 VAL A C 1
ATOM 694 O O . VAL A 1 96 ? -13.078 13.585 6.079 1.00 97.81 96 VAL A O 1
ATOM 697 N N . GLY A 1 97 ? -13.134 15.530 4.958 1.00 97.62 97 GLY A N 1
ATOM 698 C CA . GLY A 1 97 ? -12.045 16.162 5.713 1.00 97.62 97 GLY A CA 1
ATOM 699 C C . GLY A 1 97 ? -12.283 16.179 7.225 1.00 97.62 97 GLY A C 1
ATOM 700 O O . GLY A 1 97 ? -11.375 15.906 8.005 1.00 97.62 97 GLY A O 1
ATOM 701 N N . GLU A 1 98 ? -13.528 16.387 7.650 1.00 96.44 98 GLU A N 1
ATOM 702 C CA . GLU A 1 98 ? -13.938 16.395 9.059 1.00 96.44 98 GLU A CA 1
ATOM 703 C C . GLU A 1 98 ? -13.816 15.013 9.724 1.00 96.44 98 GLU A C 1
ATOM 705 O O . GLU A 1 98 ? -13.726 14.916 10.947 1.00 96.44 98 GLU A O 1
ATOM 710 N N . ARG A 1 99 ? -13.813 13.942 8.920 1.00 97.31 99 ARG A N 1
ATOM 711 C CA . ARG A 1 99 ? -13.751 12.543 9.367 1.00 97.31 99 ARG A CA 1
ATOM 712 C C . ARG A 1 99 ? -12.321 12.006 9.407 1.00 97.31 99 ARG A C 1
ATOM 714 O O . ARG A 1 99 ? -12.086 10.988 10.055 1.00 97.31 99 ARG A O 1
ATOM 721 N N . ILE A 1 100 ? -11.382 12.641 8.704 1.00 98.62 100 ILE A N 1
ATOM 722 C CA . ILE A 1 100 ? -9.989 12.195 8.655 1.00 98.62 100 ILE A CA 1
ATOM 723 C C . ILE A 1 100 ? -9.291 12.541 9.969 1.00 98.62 100 ILE A C 1
ATOM 725 O O . ILE A 1 100 ? -9.297 13.686 10.418 1.00 98.62 100 ILE A O 1
ATOM 729 N N . VAL A 1 101 ? -8.641 11.538 10.554 1.00 98.56 101 VAL A N 1
ATOM 730 C CA . VAL A 1 101 ? -7.755 11.698 11.710 1.00 98.56 101 VAL A CA 1
ATOM 731 C C . VAL A 1 101 ? -6.398 11.141 11.325 1.00 98.56 101 VAL A C 1
ATOM 733 O O . VAL A 1 101 ? -6.291 9.971 10.959 1.00 98.56 101 VAL A O 1
ATOM 736 N N . THR A 1 102 ? -5.362 11.972 11.397 1.00 98.81 102 THR A N 1
ATOM 737 C CA . THR A 1 102 ? -3.990 11.532 11.125 1.00 98.81 102 THR A CA 1
ATOM 738 C C . THR A 1 102 ? -3.249 11.236 12.418 1.00 98.81 102 THR A C 1
ATOM 740 O O . THR A 1 102 ? -3.531 11.834 13.455 1.00 98.81 102 THR A O 1
ATOM 743 N N . THR A 1 103 ? -2.280 10.332 12.376 1.00 98.62 103 THR A N 1
ATOM 744 C CA . THR A 1 103 ? -1.398 10.069 13.516 1.00 98.62 103 THR A CA 1
ATOM 745 C C . THR A 1 103 ? -0.020 9.624 13.042 1.00 98.62 103 THR A C 1
ATOM 747 O O . THR A 1 103 ? 0.106 9.024 11.974 1.00 98.62 103 THR A O 1
ATOM 750 N N . SER A 1 104 ? 1.022 9.961 13.799 1.00 98.25 104 SER A N 1
ATOM 751 C CA . SER A 1 104 ? 2.381 9.504 13.517 1.00 98.25 104 SER A CA 1
ATOM 752 C C . SER A 1 104 ? 3.208 9.380 14.803 1.00 98.25 104 SER A C 1
ATOM 754 O O . SER A 1 104 ? 2.874 10.033 15.797 1.00 98.25 104 SER A O 1
ATOM 756 N N . PRO A 1 105 ? 4.270 8.554 14.799 1.00 97.06 105 PRO A N 1
ATOM 757 C CA . PRO A 1 105 ? 5.205 8.451 15.904 1.00 97.06 105 PRO A CA 1
ATOM 758 C C . PRO A 1 105 ? 6.457 9.330 15.696 1.00 97.06 105 PRO A C 1
ATOM 760 O O . PRO A 1 105 ? 7.508 8.824 15.309 1.00 97.06 105 PRO A O 1
ATOM 763 N N . ASP A 1 106 ? 6.352 10.640 15.935 1.00 91.81 106 ASP A N 1
ATOM 764 C CA . ASP A 1 106 ? 7.424 11.655 15.821 1.00 91.81 106 ASP A CA 1
ATOM 765 C C . ASP A 1 106 ? 8.001 11.848 14.405 1.00 91.81 106 ASP A C 1
ATOM 767 O O . ASP A 1 106 ? 9.075 12.415 14.204 1.00 91.81 106 ASP A O 1
ATOM 771 N N . VAL A 1 107 ? 7.280 11.385 13.379 1.00 93.94 107 VAL A N 1
ATOM 772 C CA . VAL A 1 107 ? 7.726 11.419 11.971 1.00 93.94 107 VAL A CA 1
ATOM 773 C C . VAL A 1 107 ? 6.797 12.233 11.073 1.00 93.94 107 VAL A C 1
ATOM 775 O O . VAL A 1 107 ? 6.859 12.144 9.847 1.00 93.94 107 VAL A O 1
ATOM 778 N N . SER A 1 108 ? 5.945 13.075 11.658 1.00 92.44 108 SER A N 1
ATOM 779 C CA . SER A 1 108 ? 4.967 13.911 10.954 1.00 92.44 108 SER A CA 1
ATOM 780 C C . SER A 1 108 ? 5.567 14.716 9.793 1.00 92.44 108 SER A C 1
ATOM 782 O O . SER A 1 108 ? 4.985 14.800 8.711 1.00 92.44 108 SER A O 1
ATOM 784 N N . VAL A 1 109 ? 6.756 15.297 9.975 1.00 91.06 109 VAL A N 1
ATOM 785 C CA . VAL A 1 109 ? 7.419 16.090 8.924 1.00 91.06 109 VAL A CA 1
ATOM 786 C C . VAL A 1 109 ? 8.018 15.193 7.847 1.00 91.06 109 VAL A C 1
ATOM 788 O O . VAL A 1 109 ? 7.766 15.405 6.662 1.00 91.06 109 VAL A O 1
ATOM 791 N N . SER A 1 110 ? 8.781 14.180 8.251 1.00 92.56 110 SER A N 1
ATOM 792 C CA . SER A 1 110 ? 9.494 13.278 7.344 1.00 92.56 110 SER A CA 1
ATOM 793 C C . SER A 1 110 ? 8.579 12.309 6.591 1.00 92.56 110 SER A C 1
ATOM 795 O O . SER A 1 110 ? 9.001 11.739 5.590 1.00 92.56 110 SER A O 1
ATOM 797 N N . THR A 1 111 ? 7.323 12.166 7.023 1.00 96.44 111 THR A N 1
ATOM 798 C CA . THR A 1 111 ? 6.253 11.429 6.327 1.00 96.44 111 THR A CA 1
ATOM 799 C C . THR A 1 111 ? 5.258 12.335 5.588 1.00 96.44 111 THR A C 1
ATOM 801 O O . THR A 1 111 ? 4.264 11.857 5.044 1.00 96.44 111 THR A O 1
ATOM 804 N N . ASN A 1 112 ? 5.544 13.641 5.513 1.00 96.75 112 ASN A N 1
ATOM 805 C CA . ASN A 1 112 ? 4.793 14.635 4.738 1.00 96.75 112 ASN A CA 1
ATOM 806 C C . ASN A 1 112 ? 3.369 14.955 5.241 1.00 96.75 112 ASN A C 1
ATOM 808 O O . ASN A 1 112 ? 2.474 15.277 4.460 1.00 96.75 112 ASN A O 1
ATOM 812 N N . LEU A 1 113 ? 3.162 14.956 6.562 1.00 97.75 113 LEU A N 1
ATOM 813 C CA . LEU A 1 113 ? 1.929 15.446 7.200 1.00 97.75 113 LEU A CA 1
ATOM 814 C C . LEU A 1 113 ? 1.927 16.960 7.461 1.00 97.75 113 LEU A C 1
ATOM 816 O O . LEU A 1 113 ? 0.928 17.500 7.932 1.00 97.75 113 LEU A O 1
ATOM 820 N N . GLY A 1 114 ? 3.007 17.679 7.144 1.00 96.12 114 GLY A N 1
ATOM 821 C CA . GLY A 1 114 ? 3.127 19.103 7.477 1.00 96.12 114 GLY A CA 1
ATOM 822 C C . GLY A 1 114 ? 2.010 19.982 6.898 1.00 96.12 114 GLY A C 1
ATOM 823 O O . GLY A 1 114 ? 1.501 20.862 7.589 1.00 96.12 114 GLY A O 1
ATOM 824 N N . GLY A 1 115 ? 1.570 19.713 5.662 1.00 96.19 115 GLY A N 1
ATOM 825 C CA . GLY A 1 115 ? 0.436 20.417 5.045 1.00 96.19 115 GLY A CA 1
ATOM 826 C C . GLY A 1 115 ? -0.887 20.187 5.784 1.00 96.19 115 GLY A C 1
ATOM 827 O O . GLY A 1 115 ? -1.633 21.139 6.017 1.00 96.19 115 GLY A O 1
ATOM 828 N N . TRP A 1 116 ? -1.133 18.947 6.223 1.00 97.75 116 TRP A N 1
ATOM 829 C CA . TRP A 1 116 ? -2.297 18.585 7.033 1.00 97.75 116 TRP A CA 1
ATOM 830 C C . TRP A 1 116 ? -2.261 19.279 8.396 1.00 97.75 116 TRP A C 1
ATOM 832 O O . TRP A 1 116 ? -3.211 19.965 8.766 1.00 97.75 116 TRP A O 1
ATOM 842 N N . ILE A 1 117 ? -1.140 19.170 9.113 1.00 97.00 117 ILE A N 1
ATOM 843 C CA . ILE A 1 117 ? -0.963 19.757 10.449 1.00 97.00 117 ILE A CA 1
ATOM 844 C C . ILE A 1 117 ? -1.123 21.277 10.407 1.00 97.00 117 ILE A C 1
ATOM 846 O O . ILE A 1 117 ? -1.829 21.840 11.239 1.00 97.00 117 ILE A O 1
ATOM 850 N N . ASN A 1 118 ? -0.558 21.944 9.399 1.00 95.06 118 ASN A N 1
ATOM 851 C CA . ASN A 1 118 ? -0.720 23.388 9.224 1.00 95.06 118 ASN A CA 1
ATOM 852 C C . ASN A 1 118 ? -2.180 23.824 9.079 1.00 95.06 118 ASN A C 1
ATOM 854 O O . ASN A 1 118 ? -2.529 24.941 9.461 1.00 95.06 118 ASN A O 1
ATOM 858 N N . LYS A 1 119 ? -3.013 22.974 8.478 1.00 96.06 119 LYS A N 1
ATOM 859 C CA . LYS A 1 119 ? -4.405 23.286 8.163 1.00 96.06 119 LYS A CA 1
ATOM 860 C C . LYS A 1 119 ? -5.357 22.885 9.287 1.00 96.06 119 LYS A C 1
ATOM 862 O O . LYS A 1 119 ? -6.247 23.658 9.635 1.00 96.06 119 LYS A O 1
ATOM 867 N N . PHE A 1 120 ? -5.153 21.709 9.870 1.00 97.25 120 PHE A N 1
ATOM 868 C CA . PHE A 1 120 ? -6.091 21.102 10.813 1.00 97.25 120 PHE A CA 1
ATOM 869 C C . PHE A 1 120 ? -5.600 21.105 12.264 1.00 97.25 120 PHE A C 1
ATOM 871 O O . PHE A 1 120 ? -6.417 21.011 13.177 1.00 97.25 120 PHE A O 1
ATOM 878 N N . GLY A 1 121 ? -4.308 21.331 12.502 1.00 95.88 121 GLY A N 1
ATOM 879 C CA . GLY A 1 121 ? -3.713 21.399 13.835 1.00 95.88 121 GLY A CA 1
ATOM 880 C C . GLY A 1 121 ? -3.516 20.033 14.494 1.00 95.88 121 GLY A C 1
ATOM 881 O O . GLY A 1 121 ? -3.925 18.989 13.981 1.00 95.88 121 GLY A O 1
ATOM 882 N N . VAL A 1 122 ? -2.886 20.065 15.664 1.00 96.94 122 VAL A N 1
ATOM 883 C CA . VAL A 1 122 ? -2.567 18.902 16.498 1.00 96.94 122 VAL A CA 1
ATOM 884 C C . VAL A 1 122 ? -3.580 18.811 17.632 1.00 96.94 122 VAL A C 1
ATOM 886 O O . VAL A 1 122 ? -3.943 19.815 18.246 1.00 96.94 122 VAL A O 1
ATOM 889 N N . PHE A 1 123 ? -4.089 17.613 17.885 1.00 97.56 123 PHE A N 1
ATOM 890 C CA . PHE A 1 123 ? -5.046 17.367 18.947 1.00 97.56 123 PHE A CA 1
ATOM 891 C C . PHE A 1 123 ? -4.375 17.521 20.314 1.00 97.56 123 PHE A C 1
ATOM 893 O O . PHE A 1 123 ? -3.337 16.918 20.583 1.00 97.56 123 PHE A O 1
ATOM 900 N N . ALA A 1 124 ? -5.006 18.291 21.194 1.00 96.31 124 ALA A N 1
ATOM 901 C CA . ALA A 1 124 ? -4.700 18.328 22.617 1.00 96.31 124 ALA A CA 1
ATOM 902 C C . ALA A 1 124 ? -6.008 18.503 23.410 1.00 96.31 124 ALA A C 1
ATOM 904 O O . ALA A 1 124 ? -6.876 19.253 22.962 1.00 96.31 124 ALA A O 1
ATOM 905 N N . PRO A 1 125 ? -6.170 17.880 24.596 1.00 95.12 125 PRO A N 1
ATOM 906 C CA . PRO A 1 125 ? -7.403 17.995 25.390 1.00 95.12 125 PRO A CA 1
ATOM 907 C C . PRO A 1 125 ? -7.772 19.436 25.765 1.00 95.12 125 PRO A C 1
ATOM 909 O O . PRO A 1 125 ? -8.938 19.753 25.990 1.00 95.12 125 PRO A O 1
ATOM 912 N N . THR A 1 126 ? -6.770 20.310 25.829 1.00 95.50 126 THR A N 1
ATOM 913 C CA . THR A 1 126 ? -6.899 21.750 26.044 1.00 95.50 126 THR A CA 1
ATOM 914 C C . THR A 1 126 ? -6.025 22.483 25.039 1.00 95.50 126 THR A C 1
ATOM 916 O O . THR A 1 126 ? -5.017 21.942 24.590 1.00 95.50 126 THR A O 1
ATOM 919 N N . GLU A 1 127 ? -6.379 23.722 24.710 1.00 94.44 127 GLU A N 1
ATOM 920 C CA . GLU A 1 127 ? -5.517 24.572 23.890 1.00 94.44 127 GLU A CA 1
ATOM 921 C C . GLU A 1 127 ? -4.197 24.848 24.621 1.00 94.44 127 GLU A C 1
ATOM 923 O O . GLU A 1 127 ? -4.199 25.201 25.805 1.00 94.44 127 GLU A O 1
ATOM 928 N N . LEU A 1 128 ? -3.073 24.634 23.934 1.00 91.31 128 LEU A N 1
ATOM 929 C CA . LEU A 1 128 ? -1.735 24.850 24.481 1.00 91.31 128 LEU A CA 1
ATOM 930 C C . LEU A 1 128 ? -1.065 26.044 23.790 1.00 91.31 128 LEU A C 1
ATOM 932 O O . LEU A 1 128 ? -1.287 26.255 22.596 1.00 91.31 128 LEU A O 1
ATOM 936 N N . PRO A 1 129 ? -0.220 26.809 24.505 1.00 84.75 129 PRO A N 1
ATOM 937 C CA . PRO A 1 129 ? 0.567 27.869 23.890 1.00 84.75 129 PRO A CA 1
ATOM 938 C C . PRO A 1 129 ? 1.444 27.331 22.756 1.00 84.75 129 PRO A C 1
ATOM 940 O O . PRO A 1 129 ? 1.990 26.229 22.848 1.00 84.75 129 PRO A O 1
ATOM 943 N N . ASP A 1 130 ? 1.631 28.132 21.710 1.00 82.25 130 ASP A N 1
ATOM 944 C CA . ASP A 1 130 ? 2.649 27.848 20.703 1.00 82.25 130 ASP A CA 1
ATOM 945 C C . ASP A 1 130 ? 4.037 28.148 21.289 1.00 82.25 130 ASP A C 1
ATOM 947 O O . ASP A 1 130 ? 4.427 29.303 21.470 1.00 82.25 130 ASP A O 1
ATOM 951 N N . PHE A 1 131 ? 4.772 27.088 21.625 1.00 77.88 131 PHE A N 1
ATOM 952 C CA . PHE A 1 131 ? 6.130 27.176 22.167 1.00 77.88 131 PHE A CA 1
ATOM 953 C C . PHE A 1 131 ? 7.216 27.230 21.082 1.00 77.88 131 PHE A C 1
ATOM 955 O O . PHE A 1 131 ? 8.386 27.433 21.406 1.00 77.88 131 PHE A O 1
ATOM 962 N N . ILE A 1 132 ? 6.859 27.006 19.813 1.00 72.50 132 ILE A N 1
ATOM 963 C CA . ILE A 1 132 ? 7.803 26.852 18.697 1.00 72.50 132 ILE A CA 1
ATOM 964 C C . ILE A 1 132 ? 7.890 28.149 17.869 1.00 72.50 132 ILE A C 1
ATOM 966 O O . ILE A 1 132 ? 8.945 28.434 17.293 1.00 72.50 132 ILE A O 1
ATOM 970 N N . GLY A 1 133 ? 6.831 28.966 17.891 1.00 64.44 133 GLY A N 1
ATOM 971 C CA . GLY A 1 133 ? 6.778 30.318 17.331 1.00 64.44 133 GLY A CA 1
ATOM 972 C C . GLY A 1 133 ? 6.252 30.385 15.891 1.00 64.44 133 GLY A C 1
ATOM 973 O O . GLY A 1 133 ? 6.353 29.433 15.120 1.00 64.44 133 GLY A O 1
ATOM 974 N N . GLU A 1 134 ? 5.728 31.556 15.508 1.00 61.50 134 GLU A N 1
ATOM 975 C CA . GLU A 1 134 ? 4.999 31.772 14.244 1.00 61.50 134 GLU A CA 1
ATOM 976 C C . GLU A 1 134 ? 5.876 31.760 12.973 1.00 61.50 134 GLU A C 1
ATOM 978 O O . GLU A 1 134 ? 5.356 31.639 11.865 1.00 61.50 134 GLU A O 1
ATOM 983 N N . GLU A 1 135 ? 7.204 31.868 13.099 1.00 62.69 135 GLU A N 1
ATOM 984 C CA . GLU A 1 135 ? 8.128 32.025 11.959 1.00 62.69 135 GLU A CA 1
ATOM 985 C C . GLU A 1 135 ? 8.502 30.706 11.246 1.00 62.69 135 GLU A C 1
ATOM 987 O O . GLU A 1 135 ? 9.295 30.713 10.301 1.00 62.69 135 GLU A O 1
ATOM 992 N N . ARG A 1 136 ? 7.955 29.553 11.660 1.00 71.81 136 ARG A N 1
ATOM 993 C CA . ARG A 1 136 ? 8.266 28.249 11.043 1.00 71.81 136 ARG A CA 1
ATOM 994 C C . ARG A 1 136 ? 7.293 27.848 9.933 1.00 71.81 136 ARG A C 1
ATOM 996 O O . ARG A 1 136 ? 6.105 28.151 9.957 1.00 71.81 136 ARG A O 1
ATOM 1003 N N . LEU A 1 137 ? 7.808 27.065 8.977 1.00 78.88 137 LEU A N 1
ATOM 1004 C CA . LEU A 1 137 ? 7.018 26.447 7.900 1.00 78.88 1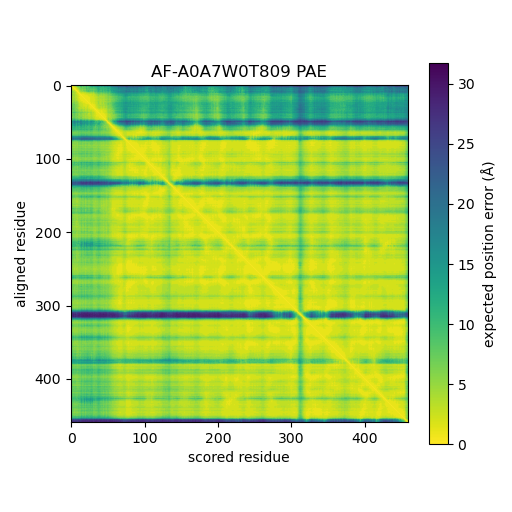37 LEU A CA 1
ATOM 1005 C C . LEU A 1 137 ? 5.927 25.497 8.426 1.00 78.88 137 LEU A C 1
ATOM 1007 O O . LEU A 1 137 ? 4.885 25.359 7.786 1.00 78.88 137 LEU A O 1
ATOM 1011 N N . LEU A 1 138 ? 6.166 24.853 9.572 1.00 86.06 138 LEU A N 1
ATOM 1012 C CA . LEU A 1 138 ? 5.194 24.023 10.283 1.00 86.06 138 LEU A CA 1
ATOM 1013 C C . LEU A 1 138 ? 4.653 24.788 11.497 1.00 86.06 138 LEU A C 1
ATOM 1015 O O . LEU A 1 138 ? 5.426 25.150 12.382 1.00 86.06 138 LEU A O 1
ATOM 1019 N N . ARG A 1 139 ? 3.335 24.985 11.548 1.00 87.56 139 ARG A N 1
ATOM 1020 C CA . ARG A 1 139 ? 2.603 25.622 12.648 1.00 87.56 139 ARG A CA 1
ATOM 1021 C C . ARG A 1 139 ? 2.050 24.542 13.568 1.00 87.56 139 ARG A C 1
ATOM 1023 O O . ARG A 1 139 ? 1.140 23.805 13.190 1.00 87.56 139 ARG A O 1
ATOM 1030 N N . TRP A 1 140 ? 2.586 24.456 14.779 1.00 91.25 140 TRP A N 1
ATOM 1031 C CA . TRP A 1 140 ? 2.248 23.404 15.739 1.00 91.25 140 TRP A CA 1
ATOM 1032 C C . TRP A 1 140 ? 1.133 23.837 16.700 1.00 91.25 140 TRP A C 1
ATOM 1034 O O . TRP A 1 140 ? 1.328 23.981 17.907 1.00 91.25 140 TRP A O 1
ATOM 1044 N N . GLN A 1 141 ? -0.055 24.089 16.149 1.00 91.62 141 GLN A N 1
ATOM 1045 C CA . GLN A 1 141 ? -1.204 24.551 16.931 1.00 91.62 141 GLN A CA 1
ATOM 1046 C C . GLN A 1 141 ? -1.894 23.375 17.619 1.00 91.62 141 GLN A C 1
ATOM 1048 O O . GLN A 1 141 ? -2.549 22.566 16.962 1.00 91.62 141 GLN A O 1
ATOM 1053 N N . GLN A 1 142 ? -1.754 23.297 18.941 1.00 94.75 142 GLN A N 1
ATOM 1054 C CA . GLN A 1 142 ? -2.322 22.234 19.765 1.00 94.75 142 GLN A CA 1
ATOM 1055 C C . GLN A 1 142 ? -3.648 22.671 20.383 1.00 94.75 142 GLN A C 1
ATOM 1057 O O . GLN A 1 142 ? -3.683 23.614 21.174 1.00 94.75 142 GLN A O 1
ATOM 1062 N N . ARG A 1 143 ? -4.742 21.995 20.020 1.00 96.25 143 ARG A N 1
ATOM 1063 C CA . ARG A 1 143 ? -6.104 22.366 20.437 1.00 96.25 143 ARG A CA 1
ATOM 1064 C C . ARG A 1 143 ? -7.080 21.182 20.409 1.00 96.25 143 ARG A C 1
ATOM 1066 O O . ARG A 1 143 ? -6.828 20.215 19.688 1.00 96.25 143 ARG A O 1
ATOM 1073 N N . PRO A 1 144 ? -8.242 21.275 21.088 1.00 97.06 144 PRO A N 1
ATOM 1074 C CA . PRO A 1 144 ? -9.239 20.196 21.104 1.00 97.06 144 PRO A CA 1
ATOM 1075 C C . PRO A 1 144 ? -9.820 19.839 19.733 1.00 97.06 144 PRO A C 1
ATOM 1077 O O . PRO A 1 144 ? -10.303 18.731 19.539 1.00 97.06 144 PRO A O 1
ATOM 1080 N N . THR A 1 145 ? -9.773 20.767 18.775 1.00 96.31 145 THR A N 1
ATOM 1081 C CA . THR A 1 145 ? -10.251 20.568 17.398 1.00 96.31 145 THR A CA 1
ATOM 1082 C C . THR A 1 145 ? -9.160 20.100 16.432 1.00 96.31 145 THR A C 1
ATOM 1084 O O . THR A 1 145 ? -9.397 20.053 15.228 1.00 96.31 145 THR A O 1
ATOM 1087 N N . GLY A 1 146 ? -7.953 19.802 16.924 1.00 97.50 146 GLY A N 1
ATOM 1088 C CA . GLY A 1 146 ? -6.880 19.260 16.097 1.00 97.50 146 GLY A CA 1
ATOM 1089 C C . GLY A 1 146 ? -7.230 17.879 15.544 1.00 97.50 146 GLY A C 1
ATOM 1090 O O . GLY A 1 146 ? -7.820 17.064 16.247 1.00 97.50 146 GLY A O 1
ATOM 1091 N N . GLN A 1 147 ?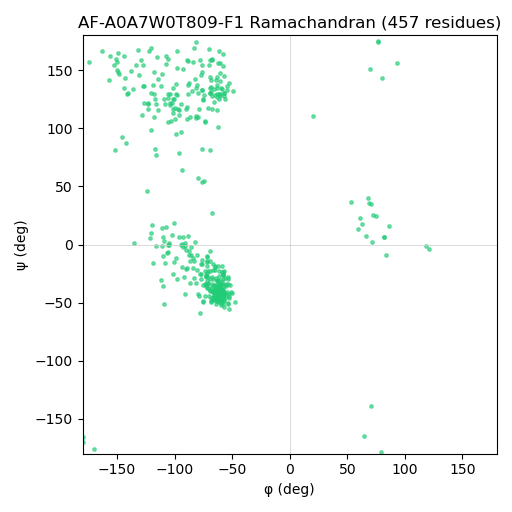 -6.847 17.607 14.296 1.00 98.19 147 GLN A N 1
ATOM 1092 C CA . GLN A 1 147 ? -7.092 16.315 13.628 1.00 98.19 147 GLN A CA 1
ATOM 1093 C C . GLN A 1 147 ? -5.808 15.504 13.397 1.00 98.19 147 GLN A C 1
ATOM 1095 O O . GLN A 1 147 ? -5.789 14.561 12.604 1.00 98.19 147 GLN A O 1
ATOM 1100 N N . HIS A 1 148 ? -4.712 15.885 14.049 1.00 98.44 148 HIS A N 1
ATOM 1101 C CA . HIS A 1 148 ? -3.482 15.106 14.089 1.00 98.44 148 HIS A CA 1
ATOM 1102 C C . HIS A 1 148 ? -3.168 14.676 15.523 1.00 98.44 148 HIS A C 1
ATOM 1104 O O . HIS A 1 148 ? -3.070 15.527 16.403 1.00 98.44 148 HIS A O 1
ATOM 1110 N N . ILE A 1 149 ? -2.987 13.380 15.762 1.00 98.12 149 ILE A N 1
ATOM 1111 C CA . ILE A 1 149 ? -2.576 12.832 17.058 1.00 98.12 149 ILE A CA 1
ATOM 1112 C C . ILE A 1 149 ? -1.094 12.465 16.979 1.00 98.12 149 ILE A C 1
ATOM 1114 O O . ILE A 1 149 ? -0.727 11.464 16.358 1.00 98.12 149 ILE A O 1
ATOM 1118 N N . GLU A 1 150 ? -0.259 13.273 17.625 1.00 96.31 150 GLU A N 1
ATOM 1119 C CA . GLU A 1 150 ? 1.181 13.036 17.737 1.00 96.31 150 GLU A CA 1
ATOM 1120 C C . GLU A 1 150 ? 1.469 12.094 18.916 1.00 96.31 150 GLU A C 1
ATOM 1122 O O . GLU A 1 150 ? 0.934 12.284 20.012 1.00 96.31 150 GLU A O 1
ATOM 1127 N N . LEU A 1 151 ? 2.292 11.067 18.692 1.00 96.19 151 LEU A N 1
ATOM 1128 C CA . LEU A 1 151 ? 2.515 9.983 19.660 1.00 96.19 151 LEU A CA 1
ATOM 1129 C C . LEU A 1 151 ? 3.911 10.003 20.292 1.00 96.19 151 LEU A C 1
ATOM 1131 O O . LEU A 1 151 ? 4.163 9.244 21.233 1.00 96.19 151 LEU A O 1
ATOM 1135 N N . GLY A 1 152 ? 4.823 10.835 19.778 1.00 93.56 152 GLY A N 1
ATOM 1136 C CA . GLY A 1 152 ? 6.251 10.673 20.048 1.00 93.56 152 GLY A CA 1
ATOM 1137 C C . GLY A 1 152 ? 6.775 9.360 19.451 1.00 93.56 152 GLY A C 1
ATOM 1138 O O . GLY A 1 152 ? 6.108 8.724 18.645 1.00 93.56 152 GLY A O 1
ATOM 1139 N N . ILE A 1 153 ? 7.962 8.905 19.851 1.00 96.00 153 ILE A N 1
ATOM 1140 C CA . ILE A 1 153 ? 8.592 7.708 19.262 1.00 96.00 153 ILE A CA 1
ATOM 1141 C C . ILE A 1 153 ? 7.919 6.428 19.791 1.00 96.00 153 ILE A C 1
ATOM 1143 O O . ILE A 1 153 ? 8.377 5.816 20.759 1.00 96.00 153 ILE A O 1
ATOM 1147 N N . SER A 1 154 ? 6.785 6.048 19.197 1.00 96.69 154 SER A N 1
ATOM 1148 C CA . SER A 1 154 ? 6.005 4.884 19.620 1.00 96.69 154 SER A CA 1
ATOM 1149 C C . SER A 1 154 ? 5.204 4.243 18.478 1.00 96.69 154 SER A C 1
ATOM 1151 O O . SER A 1 154 ? 3.996 4.442 18.336 1.00 96.69 154 SER A O 1
ATOM 1153 N N . GLU A 1 155 ? 5.866 3.419 17.664 1.00 97.94 155 GLU A N 1
ATOM 1154 C CA . GLU A 1 155 ? 5.228 2.725 16.537 1.00 97.94 155 GLU A CA 1
ATOM 1155 C C . GLU A 1 155 ? 4.205 1.673 16.988 1.00 97.94 155 GLU A C 1
ATOM 1157 O O . GLU A 1 155 ? 3.225 1.435 16.293 1.00 97.94 155 GLU A O 1
ATOM 1162 N N . MET A 1 156 ? 4.365 1.078 18.175 1.00 97.88 156 MET A N 1
ATOM 1163 C CA . MET A 1 156 ? 3.326 0.210 18.747 1.00 97.88 156 MET A CA 1
ATOM 1164 C C . MET A 1 156 ? 2.045 1.005 19.043 1.00 97.88 156 MET A C 1
ATOM 1166 O O . MET A 1 156 ? 0.947 0.574 18.688 1.00 97.88 156 MET A O 1
ATOM 1170 N N . ASN A 1 157 ? 2.177 2.195 19.643 1.00 98.12 157 ASN A N 1
ATOM 1171 C CA . ASN A 1 157 ? 1.025 3.041 19.953 1.00 98.12 157 ASN A CA 1
ATOM 1172 C C . ASN A 1 157 ? 0.336 3.560 18.692 1.00 98.12 157 ASN A C 1
ATOM 1174 O O . ASN A 1 157 ? -0.880 3.735 18.721 1.00 98.12 157 ASN A O 1
ATOM 1178 N N . LEU A 1 158 ? 1.072 3.746 17.589 1.00 98.56 158 LEU A N 1
ATOM 1179 C CA . LEU A 1 158 ? 0.481 4.084 16.295 1.00 98.56 158 LEU A CA 1
ATOM 1180 C C . LEU A 1 158 ? -0.618 3.087 15.929 1.00 98.56 158 LEU A C 1
ATOM 1182 O O . LEU A 1 158 ? -1.762 3.483 15.718 1.00 98.56 158 LEU A O 1
ATOM 1186 N N . PHE A 1 159 ? -0.302 1.793 15.908 1.00 98.50 159 PHE A N 1
ATOM 1187 C CA . PHE A 1 159 ? -1.284 0.780 15.523 1.00 98.50 159 PHE A CA 1
ATOM 1188 C C . PHE A 1 159 ? -2.372 0.572 16.578 1.00 98.50 159 PHE A C 1
ATOM 1190 O O . PHE A 1 159 ? -3.512 0.310 16.206 1.00 98.50 159 PHE A O 1
ATOM 1197 N N . LEU A 1 160 ? -2.077 0.752 17.871 1.00 98.38 160 LEU A N 1
ATOM 1198 C CA . LEU A 1 160 ? -3.109 0.729 18.917 1.00 98.38 160 LEU A CA 1
ATOM 1199 C C . LEU A 1 160 ? -4.130 1.866 18.746 1.00 98.38 160 LEU A C 1
ATOM 1201 O O . LEU A 1 160 ? -5.333 1.642 18.883 1.00 98.38 160 LEU A O 1
ATOM 1205 N N . VAL A 1 161 ? -3.671 3.073 18.407 1.00 98.25 161 VAL A N 1
ATOM 1206 C CA . VAL A 1 161 ? -4.552 4.218 18.148 1.00 98.25 161 VAL A CA 1
ATOM 1207 C C . VAL A 1 161 ? -5.324 4.024 16.846 1.00 98.25 161 VAL A C 1
ATOM 1209 O O . VAL A 1 161 ? -6.538 4.213 16.840 1.00 98.25 161 VAL A O 1
ATOM 1212 N N . LEU A 1 162 ? -4.677 3.578 15.764 1.00 98.50 162 LEU A N 1
ATOM 1213 C CA . LEU A 1 162 ? -5.374 3.258 14.511 1.00 98.50 162 LEU A CA 1
ATOM 1214 C C . LEU A 1 162 ? -6.452 2.192 14.714 1.00 98.50 162 LEU A C 1
ATOM 1216 O O . LEU A 1 162 ? -7.558 2.340 14.198 1.00 98.50 162 LEU A O 1
ATOM 1220 N N . HIS A 1 163 ? -6.156 1.161 15.508 1.00 97.62 163 HIS A N 1
ATOM 1221 C CA . HIS A 1 163 ? -7.111 0.127 15.877 1.00 97.62 163 HIS A CA 1
ATOM 1222 C C . HIS A 1 163 ? -8.344 0.740 16.554 1.00 97.62 163 HIS A C 1
ATOM 1224 O O . HIS A 1 163 ? -9.464 0.520 16.085 1.00 97.62 163 HIS A O 1
ATOM 1230 N N . ALA A 1 164 ? -8.147 1.543 17.603 1.00 97.62 164 ALA A N 1
ATOM 1231 C CA . ALA A 1 164 ? -9.241 2.179 18.333 1.00 97.62 164 ALA A CA 1
ATOM 1232 C C . ALA A 1 164 ? -10.069 3.126 17.447 1.00 97.62 164 ALA A C 1
ATOM 1234 O O . ALA A 1 164 ? -11.297 3.058 17.452 1.00 97.62 164 ALA A O 1
ATOM 1235 N N . LEU A 1 165 ? -9.412 3.967 16.640 1.00 97.88 165 LEU A N 1
ATOM 1236 C CA . LEU A 1 165 ? -10.089 4.903 15.739 1.00 97.88 165 LEU A CA 1
ATOM 1237 C C . LEU A 1 165 ? -10.870 4.172 14.636 1.00 97.88 165 LEU A C 1
ATOM 1239 O O . LEU A 1 165 ? -11.998 4.554 14.328 1.00 97.88 165 LEU A O 1
ATOM 1243 N N . GLY A 1 166 ? -10.307 3.104 14.065 1.00 97.00 166 GLY A N 1
ATOM 1244 C CA . GLY A 1 166 ? -10.949 2.319 13.006 1.00 97.00 166 GLY A CA 1
ATOM 1245 C C . GLY A 1 166 ? -12.158 1.509 13.483 1.00 97.00 166 GLY A C 1
ATOM 1246 O O . GLY A 1 166 ? -13.047 1.206 12.684 1.00 97.00 166 GLY A O 1
ATOM 1247 N N . LEU A 1 167 ? -12.234 1.214 14.786 1.00 95.44 167 LEU A N 1
ATOM 1248 C CA . LEU A 1 167 ? -13.407 0.627 15.444 1.00 95.44 167 LEU A CA 1
ATOM 1249 C C . LEU A 1 167 ? -14.380 1.674 16.004 1.00 95.44 167 LEU A C 1
ATOM 1251 O O . LEU A 1 167 ? -15.428 1.301 16.529 1.00 95.44 167 LEU A O 1
ATOM 1255 N N . GLY A 1 168 ? -14.079 2.972 15.879 1.00 93.94 168 GLY A N 1
ATOM 1256 C CA . GLY A 1 168 ? -14.875 4.050 16.475 1.00 93.94 168 GLY A CA 1
ATOM 1257 C C . GLY A 1 168 ? -16.359 3.988 16.105 1.00 93.94 168 GLY A C 1
ATOM 1258 O O . GLY A 1 168 ? -17.218 4.244 16.944 1.00 93.94 168 GLY A O 1
ATOM 1259 N N . HIS A 1 169 ? -16.678 3.545 14.888 1.00 93.38 169 HIS A N 1
ATOM 1260 C CA . HIS A 1 169 ? -18.064 3.358 14.477 1.00 93.38 169 HIS A CA 1
ATOM 1261 C C . HIS A 1 169 ? -18.732 2.205 15.229 1.00 93.38 169 HIS A C 1
ATOM 1263 O O . HIS A 1 169 ? -19.817 2.371 15.770 1.00 93.38 169 HIS A O 1
ATOM 1269 N N . ASP A 1 170 ? -18.081 1.045 15.273 1.00 90.06 170 ASP A N 1
ATOM 1270 C CA . ASP A 1 170 ? -18.668 -0.174 15.832 1.00 90.06 170 ASP A CA 1
ATOM 1271 C C . ASP A 1 170 ? -18.766 -0.111 17.364 1.00 90.06 170 ASP A C 1
ATOM 1273 O O . ASP A 1 170 ? -19.643 -0.740 17.948 1.00 90.06 170 ASP A O 1
ATOM 1277 N N . LEU A 1 171 ? -17.903 0.680 18.012 1.00 90.69 171 LEU A N 1
ATOM 1278 C CA . LEU A 1 171 ? -17.877 0.844 19.469 1.00 90.69 171 LEU A CA 1
ATOM 1279 C C . LEU A 1 171 ? -18.613 2.094 19.967 1.00 90.69 171 LEU A C 1
ATOM 1281 O O . LEU A 1 171 ? -19.108 2.102 21.095 1.00 90.69 171 LEU A O 1
ATOM 1285 N N . HIS A 1 172 ? -18.656 3.164 19.168 1.00 90.38 172 HIS A N 1
ATOM 1286 C CA . HIS A 1 172 ? -19.124 4.483 19.615 1.00 90.38 172 HIS A CA 1
ATOM 1287 C C . HIS A 1 172 ? -20.077 5.181 18.634 1.00 90.38 172 HIS A C 1
ATOM 1289 O O . HIS A 1 172 ? -20.492 6.306 18.898 1.00 90.38 172 HIS A O 1
ATOM 1295 N N . GLY A 1 173 ? -20.428 4.555 17.507 1.00 91.31 173 GLY A N 1
ATOM 1296 C CA . GLY A 1 173 ? -21.276 5.158 16.473 1.00 91.31 173 GLY A CA 1
ATOM 1297 C C . GLY A 1 173 ? -20.595 6.267 15.662 1.00 91.31 173 GLY A C 1
ATOM 1298 O O . GLY A 1 173 ? -21.221 6.843 14.774 1.00 91.31 173 GLY A O 1
ATOM 1299 N N . GLU A 1 174 ? -19.313 6.551 15.914 1.00 92.19 174 GLU A N 1
ATOM 1300 C CA . GLU A 1 174 ? -18.568 7.609 15.234 1.00 92.19 174 GLU A CA 1
ATOM 1301 C C . GLU A 1 174 ? -17.692 7.051 14.121 1.00 92.19 174 GLU A C 1
ATOM 1303 O O . GLU A 1 174 ? -16.661 6.416 14.345 1.00 92.19 174 GLU A O 1
ATOM 1308 N N . HIS A 1 175 ? -18.097 7.306 12.881 1.00 94.31 175 HIS A N 1
ATOM 1309 C CA . HIS A 1 175 ? -17.318 6.897 11.726 1.00 94.31 175 HIS A CA 1
ATOM 1310 C C . HIS A 1 175 ? -16.155 7.868 11.495 1.00 94.31 175 HIS A C 1
ATOM 1312 O O . HIS A 1 175 ? -16.387 9.043 11.211 1.00 94.31 175 HIS A O 1
ATOM 1318 N N . LEU A 1 176 ? -14.922 7.378 11.615 1.00 96.81 176 LEU A N 1
ATOM 1319 C CA . LEU A 1 176 ? -13.684 8.108 11.336 1.00 96.81 176 LEU A CA 1
ATOM 1320 C C . LEU A 1 176 ? -12.951 7.469 10.152 1.00 96.81 176 LEU A C 1
ATOM 1322 O O . LEU A 1 176 ? -13.188 6.309 9.814 1.00 96.81 176 LEU A O 1
ATOM 1326 N N . LEU A 1 177 ? -12.038 8.230 9.550 1.00 98.38 177 LEU A N 1
ATOM 1327 C CA . LEU A 1 177 ? -11.127 7.803 8.490 1.00 98.38 177 LEU A CA 1
ATOM 1328 C C . LEU A 1 177 ? -9.676 7.912 9.001 1.00 98.38 177 LEU A C 1
ATOM 1330 O O . LEU A 1 177 ? -9.018 8.929 8.762 1.00 98.38 177 LEU A O 1
ATOM 1334 N N . PRO A 1 178 ? -9.174 6.917 9.757 1.00 98.69 178 PRO A N 1
ATOM 1335 C CA . PRO A 1 178 ? -7.862 7.003 10.385 1.00 98.69 178 PRO A CA 1
ATOM 1336 C C . PRO A 1 178 ? -6.747 6.788 9.359 1.00 98.69 178 PRO A C 1
ATOM 1338 O O . PRO A 1 178 ? -6.786 5.825 8.587 1.00 98.69 178 PRO A O 1
ATOM 1341 N N . ILE A 1 179 ? -5.739 7.661 9.381 1.00 98.88 179 ILE A N 1
ATOM 1342 C CA . ILE A 1 179 ? -4.547 7.581 8.531 1.00 98.88 179 ILE A CA 1
ATOM 1343 C C . ILE A 1 179 ? -3.298 7.671 9.410 1.00 98.88 179 ILE A C 1
ATOM 1345 O O . ILE A 1 179 ? -2.997 8.717 9.981 1.00 98.88 179 ILE A O 1
ATOM 1349 N N . GLY A 1 180 ? -2.550 6.580 9.511 1.00 98.75 180 GLY A N 1
ATOM 1350 C CA . GLY A 1 180 ? -1.275 6.551 10.219 1.00 98.75 180 GLY A CA 1
ATOM 1351 C C . GLY A 1 180 ? -0.103 6.682 9.266 1.00 98.75 180 GLY A C 1
ATOM 1352 O O . GLY A 1 180 ? -0.100 6.031 8.223 1.00 98.75 180 GLY A O 1
ATOM 1353 N N . THR A 1 181 ? 0.909 7.465 9.623 1.00 98.81 181 THR A N 1
ATOM 1354 C CA . THR A 1 181 ? 2.186 7.480 8.904 1.00 98.81 181 THR A CA 1
ATOM 1355 C C . THR A 1 181 ? 3.306 6.958 9.790 1.00 98.81 181 THR A C 1
ATOM 1357 O O . THR A 1 181 ? 3.340 7.199 10.995 1.00 98.81 181 THR A O 1
ATOM 1360 N N . VAL A 1 182 ? 4.225 6.208 9.193 1.00 98.50 182 VAL A N 1
ATOM 1361 C CA . VAL A 1 182 ? 5.394 5.639 9.867 1.00 98.50 182 VAL A CA 1
ATOM 1362 C C . VAL A 1 182 ? 6.508 5.462 8.850 1.00 98.50 182 VAL A C 1
ATOM 1364 O O . VAL A 1 182 ? 6.237 5.298 7.663 1.00 98.50 182 VAL A O 1
ATOM 1367 N N . TYR A 1 183 ? 7.763 5.456 9.291 1.00 97.75 183 TYR A N 1
ATOM 1368 C CA . TYR A 1 183 ? 8.838 4.967 8.433 1.00 97.75 183 TYR A CA 1
ATOM 1369 C C . TYR A 1 183 ? 8.561 3.513 8.082 1.00 97.75 183 TYR A C 1
ATOM 1371 O O . TYR A 1 183 ? 8.308 2.696 8.966 1.00 97.75 183 TYR A O 1
ATOM 1379 N N . ASP A 1 184 ? 8.617 3.194 6.793 1.00 97.81 184 ASP A N 1
ATOM 1380 C CA . ASP A 1 184 ? 8.318 1.861 6.286 1.00 97.81 184 ASP A CA 1
ATOM 1381 C C . ASP A 1 184 ? 9.009 0.723 7.065 1.00 97.81 184 ASP A C 1
ATOM 1383 O O . ASP A 1 184 ? 8.298 -0.171 7.527 1.00 97.81 184 ASP A O 1
ATOM 1387 N N . PRO A 1 185 ? 10.335 0.754 7.344 1.00 96.00 185 PRO A N 1
ATOM 1388 C CA . PRO A 1 185 ? 10.998 -0.302 8.129 1.00 96.00 185 PRO A CA 1
ATOM 1389 C C . PRO A 1 185 ? 10.409 -0.505 9.532 1.00 96.00 185 PRO A C 1
ATOM 1391 O O . PRO A 1 185 ? 10.554 -1.577 10.122 1.00 96.00 185 PRO A O 1
ATOM 1394 N N . PHE A 1 186 ? 9.757 0.514 10.093 1.00 97.44 186 PHE A N 1
ATOM 1395 C CA . PHE A 1 186 ? 9.262 0.504 11.464 1.00 97.44 186 PHE A CA 1
ATOM 1396 C C . PHE A 1 186 ? 7.810 0.039 11.583 1.00 97.44 186 PHE A C 1
ATOM 1398 O O . PHE A 1 186 ? 7.332 -0.138 12.703 1.00 97.44 186 PHE A O 1
ATOM 1405 N N . VAL A 1 187 ? 7.151 -0.311 10.471 1.00 97.94 187 VAL A N 1
ATOM 1406 C CA . VAL A 1 187 ? 5.925 -1.133 10.505 1.00 97.94 187 VAL A CA 1
ATOM 1407 C C . VAL A 1 187 ? 6.165 -2.400 11.337 1.00 97.94 187 VAL A C 1
ATOM 1409 O O . VAL A 1 187 ? 5.350 -2.756 12.186 1.00 97.94 187 VAL A O 1
ATOM 1412 N N . CYS A 1 188 ? 7.343 -3.020 11.193 1.00 96.69 188 CYS A N 1
ATOM 1413 C CA . CYS A 1 188 ? 7.743 -4.198 11.963 1.00 96.69 188 CYS A CA 1
ATOM 1414 C C . CYS A 1 188 ? 7.820 -3.954 13.481 1.00 96.69 188 CYS A C 1
ATOM 1416 O O . CYS A 1 188 ? 7.627 -4.889 14.255 1.00 96.69 188 CYS A O 1
ATOM 1418 N N . ARG A 1 189 ? 8.082 -2.717 13.933 1.00 96.88 189 ARG A N 1
ATOM 1419 C CA . ARG A 1 189 ? 8.160 -2.386 15.370 1.00 96.88 189 ARG A CA 1
ATOM 1420 C C . ARG A 1 189 ? 6.790 -2.384 16.046 1.00 96.88 189 ARG A C 1
ATOM 1422 O O . ARG A 1 189 ? 6.706 -2.645 17.241 1.00 96.88 189 ARG A O 1
ATOM 1429 N N . GLY A 1 190 ? 5.731 -2.115 15.285 1.00 96.94 190 GLY A N 1
ATOM 1430 C CA . GLY A 1 190 ? 4.346 -2.135 15.752 1.00 96.94 190 GLY A CA 1
ATOM 1431 C C . GLY A 1 190 ? 3.530 -3.330 15.248 1.00 96.94 190 GLY A C 1
ATOM 1432 O O . GLY A 1 190 ? 2.302 -3.311 15.324 1.00 96.94 190 GLY A O 1
ATOM 1433 N N . LEU A 1 191 ? 4.199 -4.365 14.725 1.00 97.19 191 LEU A N 1
ATOM 1434 C CA . LEU A 1 191 ? 3.567 -5.465 13.993 1.00 97.19 191 LEU A CA 1
ATOM 1435 C C . LEU A 1 191 ? 2.517 -6.228 14.810 1.00 97.19 191 LEU A C 1
ATOM 1437 O O . LEU A 1 191 ? 1.475 -6.585 14.274 1.00 97.19 191 LEU A O 1
ATOM 1441 N N . ASP A 1 192 ? 2.762 -6.459 16.098 1.00 97.94 192 ASP A N 1
ATOM 1442 C CA . ASP A 1 192 ? 1.821 -7.190 16.955 1.00 97.94 192 ASP A CA 1
ATOM 1443 C C . ASP A 1 192 ? 0.473 -6.452 17.066 1.00 97.94 192 ASP A C 1
ATOM 1445 O O . ASP A 1 192 ? -0.588 -7.017 16.795 1.00 97.94 192 ASP A O 1
ATOM 1449 N N . ALA A 1 193 ? 0.507 -5.143 17.340 1.00 98.06 193 ALA A N 1
ATOM 1450 C CA . ALA A 1 193 ? -0.696 -4.313 17.373 1.00 98.06 193 ALA A CA 1
ATOM 1451 C C . ALA A 1 193 ? -1.370 -4.187 15.997 1.00 98.06 193 ALA A C 1
ATOM 1453 O O . ALA A 1 193 ? -2.601 -4.172 15.932 1.00 98.06 193 ALA A O 1
ATOM 1454 N N . LEU A 1 194 ? -0.595 -4.147 14.904 1.00 98.31 194 LEU A N 1
ATOM 1455 C CA . LEU A 1 194 ? -1.136 -4.202 13.542 1.00 98.31 194 LEU A CA 1
ATOM 1456 C C . LEU A 1 194 ? -1.932 -5.498 13.320 1.00 98.31 194 LEU A C 1
ATOM 1458 O O . LEU A 1 194 ? -3.082 -5.439 1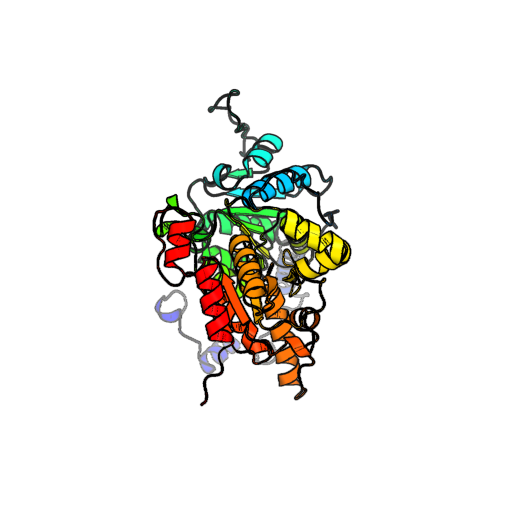2.886 1.00 98.31 194 LEU A O 1
ATOM 1462 N N . ILE A 1 195 ? -1.361 -6.657 13.662 1.00 98.25 195 ILE A N 1
ATOM 1463 C CA . ILE A 1 195 ? -2.009 -7.968 13.498 1.00 98.25 195 ILE A CA 1
ATOM 1464 C C . ILE A 1 195 ? -3.331 -8.020 14.269 1.00 98.25 195 ILE A C 1
ATOM 1466 O O . ILE A 1 195 ? -4.366 -8.358 13.690 1.00 98.25 195 ILE A O 1
ATOM 1470 N N . TYR A 1 196 ? -3.327 -7.655 15.554 1.00 97.69 196 TYR A N 1
ATOM 1471 C CA . TYR A 1 196 ? -4.547 -7.700 16.364 1.00 97.69 196 TYR A CA 1
ATOM 1472 C C . TYR A 1 196 ? -5.594 -6.673 15.927 1.00 97.69 196 TYR A C 1
ATOM 1474 O O . TYR A 1 196 ? -6.787 -6.976 15.972 1.00 97.69 196 TYR A O 1
ATOM 1482 N N . GLY A 1 197 ? -5.173 -5.492 15.463 1.00 97.19 197 GLY A N 1
ATOM 1483 C CA . GLY A 1 197 ? -6.083 -4.491 14.907 1.00 97.19 197 GLY A CA 1
ATOM 1484 C C . GLY A 1 197 ? -6.775 -4.963 13.627 1.00 97.19 197 GLY A C 1
ATOM 1485 O O . GLY A 1 197 ? -7.967 -4.736 13.444 1.00 97.19 197 GLY A O 1
ATOM 1486 N N . LEU A 1 198 ? -6.064 -5.676 12.754 1.00 97.81 198 LEU A N 1
ATOM 1487 C CA . LEU A 1 198 ? -6.658 -6.258 11.545 1.00 97.81 198 LEU A CA 1
ATOM 1488 C C . LEU A 1 198 ? -7.569 -7.449 11.861 1.00 97.81 198 LEU A C 1
ATOM 1490 O O . LEU A 1 198 ? -8.616 -7.618 11.230 1.00 97.81 198 LEU A O 1
ATOM 1494 N N . TYR A 1 199 ? -7.188 -8.269 12.843 1.00 96.88 199 TYR A N 1
ATOM 1495 C CA . TYR A 1 199 ? -7.982 -9.411 13.296 1.00 96.88 199 TYR A CA 1
ATOM 1496 C C . TYR A 1 199 ? -9.327 -8.984 13.899 1.00 96.88 199 TYR A C 1
ATOM 1498 O O . TYR A 1 199 ? -10.338 -9.640 13.654 1.00 96.88 199 TYR A O 1
ATOM 1506 N N . SER A 1 200 ? -9.362 -7.874 14.642 1.00 95.19 200 SER A N 1
ATOM 1507 C CA . SER A 1 200 ? -10.597 -7.351 15.244 1.00 95.19 200 SER A CA 1
ATOM 1508 C C . SER A 1 200 ? -11.577 -6.744 14.232 1.00 95.19 200 SER A C 1
ATOM 1510 O O . SER A 1 200 ? -12.714 -6.450 14.592 1.00 95.19 200 SER A O 1
ATOM 1512 N N . GLY A 1 201 ? -11.157 -6.560 12.975 1.00 94.38 201 GLY A N 1
ATOM 1513 C CA . GLY A 1 201 ? -11.951 -5.901 11.939 1.00 94.38 201 GLY A CA 1
ATOM 1514 C C . GLY A 1 201 ? -11.803 -4.378 11.918 1.00 94.38 201 GLY A C 1
ATOM 1515 O O . GLY A 1 201 ? -12.618 -3.701 11.287 1.00 94.38 201 GLY A O 1
ATOM 1516 N N . SER A 1 202 ? -10.776 -3.826 12.577 1.00 96.56 202 SER A N 1
ATOM 1517 C CA . SER A 1 202 ? -10.473 -2.400 12.468 1.00 96.56 202 SER A CA 1
ATOM 1518 C C . SER A 1 202 ? -10.084 -2.015 11.041 1.00 96.56 202 SER A C 1
ATOM 1520 O O . SER A 1 202 ? -9.438 -2.777 10.314 1.00 96.56 202 SER A O 1
ATOM 1522 N N . ARG A 1 203 ? -10.490 -0.806 10.644 1.00 97.06 203 ARG A N 1
ATOM 1523 C CA . ARG A 1 203 ? -10.288 -0.261 9.301 1.00 97.06 203 ARG A CA 1
ATOM 1524 C C . ARG A 1 203 ? -9.538 1.065 9.383 1.00 97.06 203 ARG A C 1
ATOM 1526 O O . ARG A 1 203 ? -10.055 2.039 9.923 1.00 97.06 203 ARG A O 1
ATOM 1533 N N . PHE A 1 204 ? -8.337 1.103 8.817 1.00 98.75 204 PHE A N 1
ATOM 1534 C CA . PHE A 1 204 ? -7.496 2.297 8.725 1.00 98.75 204 PHE A CA 1
ATOM 1535 C C . PHE A 1 204 ? -6.624 2.280 7.462 1.00 98.75 204 PHE A C 1
ATOM 1537 O O . PHE A 1 204 ? -6.437 1.242 6.821 1.00 98.75 204 PHE A O 1
ATOM 1544 N N . VAL A 1 205 ? -6.058 3.435 7.113 1.00 98.88 205 VAL A N 1
ATOM 1545 C CA . VAL A 1 205 ? -4.942 3.525 6.165 1.00 98.88 205 VAL A CA 1
ATOM 1546 C C . VAL A 1 205 ? -3.644 3.648 6.959 1.00 98.88 205 VAL A C 1
ATOM 1548 O O . VAL A 1 205 ? -3.533 4.499 7.837 1.00 98.88 205 VAL A O 1
ATOM 1551 N N . VAL A 1 206 ? -2.648 2.826 6.645 1.00 98.81 206 VAL A N 1
ATOM 1552 C CA . VAL A 1 206 ? -1.267 3.015 7.100 1.00 98.81 206 VAL A CA 1
ATOM 1553 C C . VAL A 1 206 ? -0.381 3.357 5.910 1.00 98.81 206 VAL A C 1
ATOM 1555 O O . VAL A 1 206 ? -0.485 2.758 4.840 1.00 98.81 206 VAL A O 1
ATOM 1558 N N . VAL A 1 207 ? 0.488 4.341 6.094 1.00 98.88 207 VAL A N 1
ATOM 1559 C CA . VAL A 1 207 ? 1.435 4.811 5.091 1.00 98.88 207 VAL A CA 1
ATOM 1560 C C . VAL A 1 207 ? 2.848 4.582 5.608 1.00 98.88 207 VAL A C 1
ATOM 1562 O O . VAL A 1 207 ? 3.285 5.249 6.546 1.00 98.88 207 VAL A O 1
ATOM 1565 N N . GLY A 1 208 ? 3.549 3.633 4.994 1.00 98.50 208 GLY A N 1
ATOM 1566 C CA . GLY A 1 208 ? 4.961 3.365 5.247 1.00 98.50 208 GLY A CA 1
ATOM 1567 C C . GLY A 1 208 ? 5.821 4.212 4.319 1.00 98.50 208 GLY A C 1
ATOM 1568 O O . GLY A 1 208 ? 5.843 3.988 3.108 1.00 98.50 208 GLY A O 1
ATOM 1569 N N . THR A 1 209 ? 6.493 5.228 4.855 1.00 98.00 209 THR A N 1
ATOM 1570 C CA . THR A 1 209 ? 7.338 6.131 4.072 1.00 98.00 209 THR A CA 1
ATOM 1571 C C . THR A 1 209 ? 8.394 6.826 4.937 1.00 98.00 209 THR A C 1
ATOM 1573 O O . THR A 1 209 ? 8.080 7.223 6.055 1.00 98.00 209 THR A O 1
ATOM 1576 N N . PRO A 1 210 ? 9.629 7.033 4.455 1.00 97.06 210 PRO A N 1
ATOM 1577 C CA . PRO A 1 210 ? 10.193 6.531 3.202 1.00 97.06 210 PRO A CA 1
ATOM 1578 C C . PRO A 1 210 ? 10.371 5.008 3.218 1.00 97.06 210 PRO A C 1
ATOM 1580 O O . PRO A 1 210 ? 10.423 4.401 4.286 1.00 97.06 210 PRO A O 1
ATOM 1583 N N . ALA A 1 211 ? 10.453 4.407 2.034 1.00 96.38 211 ALA A N 1
ATOM 1584 C CA . ALA A 1 211 ? 10.513 2.963 1.855 1.00 96.38 211 ALA A CA 1
ATOM 1585 C C . ALA A 1 211 ? 11.696 2.537 0.977 1.00 96.38 211 ALA A C 1
ATOM 1587 O O . ALA A 1 211 ? 12.130 3.315 0.131 1.00 96.38 211 ALA A O 1
ATOM 1588 N N . GLY A 1 212 ? 12.160 1.296 1.158 1.00 95.88 212 GLY A N 1
ATOM 1589 C CA . GLY A 1 212 ? 13.140 0.632 0.292 1.00 95.88 212 GLY A CA 1
ATOM 1590 C C . GLY A 1 212 ? 14.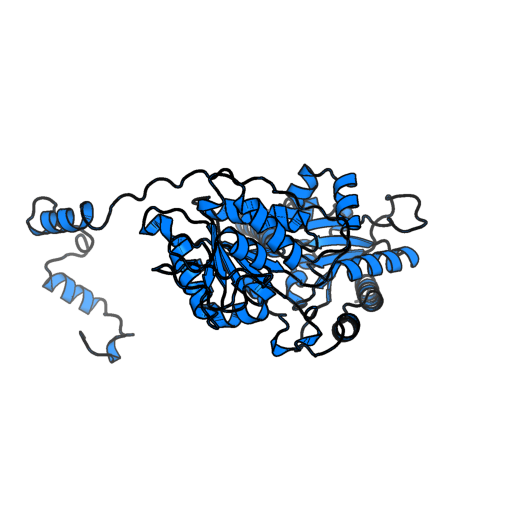588 1.038 0.530 1.00 95.88 212 GLY A C 1
ATOM 1591 O O . GLY A 1 212 ? 14.892 1.857 1.402 1.00 95.88 212 GLY A O 1
ATOM 1592 N N . VAL A 1 213 ? 15.500 0.467 -0.261 1.00 96.12 213 VAL A N 1
ATOM 1593 C CA . VAL A 1 213 ? 16.904 0.905 -0.288 1.00 96.12 213 VAL A CA 1
ATOM 1594 C C . VAL A 1 213 ? 17.051 2.263 -0.967 1.00 96.12 213 VAL A C 1
ATOM 1596 O O . VAL A 1 213 ? 18.086 2.910 -0.820 1.00 96.12 213 VAL A O 1
ATOM 1599 N N . THR A 1 214 ? 15.994 2.768 -1.621 1.00 93.19 214 THR A N 1
ATOM 1600 C CA . THR A 1 214 ? 15.932 4.172 -2.060 1.00 93.19 214 THR A CA 1
ATOM 1601 C C . THR A 1 214 ? 16.053 5.179 -0.918 1.00 93.19 214 THR A C 1
ATOM 1603 O O . THR A 1 214 ? 16.472 6.313 -1.167 1.00 93.19 214 THR A O 1
ATOM 1606 N N . LEU A 1 215 ? 15.825 4.779 0.341 1.00 94.75 215 LEU A N 1
ATOM 1607 C CA . LEU A 1 215 ? 16.268 5.527 1.523 1.00 94.75 215 LEU A CA 1
ATOM 1608 C C . LEU A 1 215 ? 17.785 5.340 1.764 1.00 94.75 215 LEU A C 1
ATOM 1610 O O . LEU A 1 215 ? 18.250 4.923 2.827 1.00 94.75 215 LEU A O 1
ATOM 1614 N N . ALA A 1 216 ? 18.568 5.625 0.724 1.00 92.81 216 ALA A N 1
ATOM 1615 C CA . ALA A 1 216 ? 19.960 5.207 0.601 1.00 92.81 216 ALA A CA 1
ATOM 1616 C C . ALA A 1 216 ? 20.902 5.786 1.678 1.00 92.81 216 ALA A C 1
ATOM 1618 O O . ALA A 1 216 ? 21.708 5.031 2.220 1.00 92.81 216 ALA A O 1
ATOM 1619 N N . PRO A 1 217 ? 20.808 7.074 2.075 1.00 93.81 217 PRO A N 1
ATOM 1620 C CA . PRO A 1 217 ? 21.744 7.639 3.054 1.00 93.81 217 PRO A CA 1
ATOM 1621 C C . PRO A 1 217 ? 21.559 7.124 4.492 1.00 93.81 217 PRO A C 1
ATOM 1623 O O . PRO A 1 217 ? 22.528 7.081 5.248 1.00 93.81 217 PRO A O 1
ATOM 1626 N N . GLU A 1 218 ? 20.345 6.714 4.874 1.00 92.19 218 GLU A N 1
ATOM 1627 C CA . GLU A 1 218 ? 19.988 6.333 6.258 1.00 92.19 218 GLU A CA 1
ATOM 1628 C C . GLU A 1 218 ? 20.518 4.941 6.667 1.00 92.19 218 GLU A C 1
ATOM 1630 O O . GLU A 1 218 ? 20.534 4.590 7.852 1.00 92.19 218 GLU A O 1
ATOM 1635 N N . GLY A 1 219 ? 20.978 4.147 5.692 1.00 91.69 219 GLY A N 1
ATOM 1636 C CA . GLY A 1 219 ? 21.598 2.840 5.905 1.00 91.69 219 GLY A CA 1
ATOM 1637 C C . GLY A 1 219 ? 20.620 1.702 6.215 1.00 91.69 219 GLY A C 1
ATOM 1638 O O . GLY A 1 219 ? 19.420 1.899 6.402 1.00 91.69 219 GLY A O 1
ATOM 1639 N N . GLY A 1 220 ? 21.146 0.475 6.293 1.00 89.81 220 GLY A N 1
ATOM 1640 C CA . GLY A 1 220 ? 20.341 -0.754 6.328 1.00 89.81 220 GLY A CA 1
ATOM 1641 C C . GLY A 1 220 ? 19.338 -0.885 7.476 1.00 89.81 220 GLY A C 1
ATOM 1642 O O . GLY A 1 220 ? 18.341 -1.578 7.324 1.00 89.81 220 GLY A O 1
ATOM 1643 N N . ALA A 1 221 ? 19.540 -0.195 8.603 1.00 90.81 221 ALA A N 1
ATOM 1644 C CA . ALA A 1 221 ? 18.577 -0.191 9.710 1.00 90.81 221 ALA A CA 1
ATOM 1645 C C . ALA A 1 221 ? 17.286 0.599 9.403 1.00 90.81 221 ALA A C 1
ATOM 1647 O O . ALA A 1 221 ? 16.280 0.416 10.089 1.00 90.81 221 ALA A O 1
ATOM 1648 N N . HIS A 1 222 ? 17.322 1.468 8.389 1.00 94.25 222 HIS A N 1
ATOM 1649 C CA . HIS A 1 222 ? 16.199 2.291 7.934 1.00 94.25 222 HIS A CA 1
ATOM 1650 C C . HIS A 1 222 ? 15.680 1.870 6.551 1.00 94.25 222 HIS A C 1
ATOM 1652 O O . HIS A 1 222 ? 14.724 2.450 6.047 1.00 94.25 222 HIS A O 1
ATOM 1658 N N . GLN A 1 223 ? 16.285 0.862 5.928 1.00 95.38 223 GLN A N 1
ATOM 1659 C CA . GLN A 1 223 ? 15.874 0.372 4.616 1.00 95.38 223 GLN A CA 1
ATOM 1660 C C . GLN A 1 223 ? 14.986 -0.857 4.796 1.00 95.38 223 GLN A C 1
ATOM 1662 O O . GLN A 1 223 ? 15.320 -1.791 5.523 1.00 95.38 223 GLN A O 1
ATOM 1667 N N . SER A 1 224 ? 13.819 -0.843 4.160 1.00 93.06 224 SER A N 1
ATOM 1668 C CA . SER A 1 224 ? 12.804 -1.881 4.317 1.00 93.06 224 SER A CA 1
ATOM 1669 C C . SER A 1 224 ? 12.770 -2.824 3.119 1.00 93.06 224 SER A C 1
ATOM 1671 O O . SER A 1 224 ? 12.472 -2.406 2.004 1.00 93.06 224 SER A O 1
ATOM 1673 N N . SER A 1 225 ? 13.015 -4.114 3.349 1.00 93.50 225 SER A N 1
ATOM 1674 C CA . SER A 1 225 ? 12.869 -5.164 2.327 1.00 93.50 225 SER A CA 1
ATOM 1675 C C . SER A 1 225 ? 11.717 -6.136 2.603 1.00 93.50 225 SER A C 1
ATOM 1677 O O . SER A 1 225 ? 11.107 -6.637 1.664 1.00 93.50 225 SER A O 1
ATOM 1679 N N . ILE A 1 226 ? 11.381 -6.382 3.875 1.00 95.00 226 ILE A N 1
ATOM 1680 C CA . ILE A 1 226 ? 10.386 -7.392 4.294 1.00 95.00 226 ILE A CA 1
ATOM 1681 C C . ILE A 1 226 ? 8.943 -6.870 4.371 1.00 95.00 226 ILE A C 1
ATOM 1683 O O . ILE A 1 226 ? 7.988 -7.644 4.369 1.00 95.00 226 ILE A O 1
ATOM 1687 N N . THR A 1 227 ? 8.759 -5.558 4.470 1.00 96.81 227 THR A N 1
ATOM 1688 C CA . THR A 1 227 ? 7.452 -4.943 4.735 1.00 96.81 227 THR A CA 1
ATOM 1689 C C . THR A 1 227 ? 6.410 -5.190 3.637 1.00 96.81 227 THR A C 1
ATOM 1691 O O . THR A 1 227 ? 5.244 -5.374 4.000 1.00 96.81 227 THR A O 1
ATOM 1694 N N . PRO A 1 228 ? 6.759 -5.335 2.338 1.00 97.12 228 PRO A N 1
ATOM 1695 C CA . PRO A 1 228 ? 5.779 -5.760 1.339 1.00 97.12 228 PRO A CA 1
ATOM 1696 C C . PRO A 1 228 ? 5.237 -7.170 1.597 1.00 97.12 228 PRO A C 1
ATOM 1698 O O . PRO A 1 228 ? 4.037 -7.394 1.461 1.00 97.12 228 PRO A O 1
ATOM 1701 N N . SER A 1 229 ? 6.076 -8.102 2.069 1.00 95.12 229 SER A N 1
ATOM 1702 C CA . SER A 1 229 ? 5.638 -9.459 2.425 1.00 95.12 229 SER A CA 1
ATOM 1703 C C . SER A 1 229 ? 4.629 -9.447 3.575 1.00 95.12 229 SER A C 1
ATOM 1705 O O . SER A 1 229 ? 3.658 -10.195 3.538 1.00 95.12 229 SER A O 1
ATOM 1707 N N . ILE A 1 230 ? 4.787 -8.547 4.554 1.00 96.19 230 ILE A N 1
ATOM 1708 C CA . ILE A 1 230 ? 3.770 -8.324 5.598 1.00 96.19 230 ILE A CA 1
ATOM 1709 C C . ILE A 1 230 ? 2.449 -7.870 4.959 1.00 96.19 230 ILE A C 1
ATOM 1711 O O . ILE A 1 230 ? 1.387 -8.396 5.288 1.00 96.19 230 ILE A O 1
ATOM 1715 N N . GLY A 1 231 ? 2.513 -6.924 4.020 1.00 95.75 231 GLY A N 1
ATOM 1716 C CA . GLY A 1 231 ? 1.344 -6.429 3.296 1.00 95.75 231 GLY A CA 1
ATOM 1717 C C . GLY A 1 231 ? 0.616 -7.497 2.470 1.00 95.75 231 GLY A C 1
ATOM 1718 O O . GLY A 1 231 ? -0.611 -7.483 2.413 1.00 95.75 231 GLY A O 1
ATOM 1719 N N . LEU A 1 232 ? 1.356 -8.419 1.851 1.00 94.75 232 LEU A N 1
ATOM 1720 C CA . LEU A 1 232 ? 0.811 -9.511 1.038 1.00 94.75 232 LEU A CA 1
ATOM 1721 C C . LEU A 1 232 ? 0.190 -10.642 1.881 1.00 94.75 232 LEU A C 1
ATOM 1723 O O . LEU A 1 232 ? -0.780 -11.274 1.459 1.00 94.75 232 LEU A O 1
ATOM 1727 N N . GLU A 1 233 ? 0.763 -10.923 3.054 1.00 94.31 233 GLU A N 1
ATOM 1728 C CA . GLU A 1 233 ? 0.396 -12.065 3.905 1.00 94.31 233 GLU A CA 1
ATOM 1729 C C . GLU A 1 233 ? -0.768 -11.759 4.861 1.00 94.31 233 GLU A C 1
ATOM 1731 O O . GLU A 1 233 ? -1.564 -12.652 5.171 1.00 94.31 233 GLU A O 1
ATOM 1736 N N . LEU A 1 234 ? -0.890 -10.518 5.348 1.00 96.44 234 LEU A N 1
ATOM 1737 C CA . LEU A 1 234 ? -1.872 -10.180 6.379 1.00 96.44 234 LEU A CA 1
ATOM 1738 C C . LEU A 1 234 ? -3.312 -10.100 5.827 1.00 96.44 234 LEU A C 1
ATOM 1740 O O . LEU A 1 234 ? -3.602 -9.303 4.930 1.00 96.44 234 LEU A O 1
ATOM 1744 N N . PRO A 1 235 ? -4.269 -10.869 6.390 1.00 95.44 235 PRO A N 1
ATOM 1745 C CA . PRO A 1 235 ? -5.686 -10.717 6.075 1.00 95.44 235 PRO A CA 1
ATOM 1746 C C . PRO A 1 235 ? -6.216 -9.333 6.463 1.00 95.44 235 PRO A C 1
ATOM 1748 O O . PRO A 1 235 ? -5.694 -8.682 7.364 1.00 95.44 235 PRO A O 1
ATOM 1751 N N . ASN A 1 236 ? -7.304 -8.909 5.815 1.00 96.75 236 ASN A N 1
ATOM 1752 C CA . ASN A 1 236 ? -7.972 -7.622 6.059 1.00 96.75 236 ASN A CA 1
ATOM 1753 C C . ASN A 1 236 ? -7.088 -6.377 5.836 1.00 96.75 236 ASN A C 1
ATOM 1755 O O . ASN A 1 236 ? -7.493 -5.274 6.206 1.00 96.75 236 ASN A O 1
ATOM 1759 N N . LEU A 1 237 ? -5.925 -6.532 5.196 1.00 98.12 237 LEU A N 1
ATOM 1760 C CA . LEU A 1 237 ? -5.034 -5.446 4.805 1.00 98.12 237 LEU A CA 1
ATOM 1761 C C . LEU A 1 237 ? -4.788 -5.494 3.304 1.00 98.12 237 LEU A C 1
ATOM 1763 O O . LEU A 1 237 ? -4.287 -6.482 2.791 1.00 98.12 237 LEU A O 1
ATOM 1767 N N . THR A 1 238 ? -5.126 -4.440 2.580 1.00 98.31 238 THR A N 1
ATOM 1768 C CA . THR A 1 238 ? -4.828 -4.341 1.151 1.00 98.31 238 THR A CA 1
ATOM 1769 C C . THR A 1 238 ? -3.535 -3.565 0.948 1.00 98.31 238 THR A C 1
ATOM 1771 O O . THR A 1 238 ? -3.467 -2.383 1.279 1.00 98.31 238 THR A O 1
ATOM 1774 N N . TYR A 1 239 ? -2.511 -4.226 0.411 1.00 98.62 239 TYR A N 1
ATOM 1775 C CA . TYR A 1 239 ? -1.197 -3.626 0.169 1.00 98.62 239 TYR A CA 1
ATOM 1776 C C 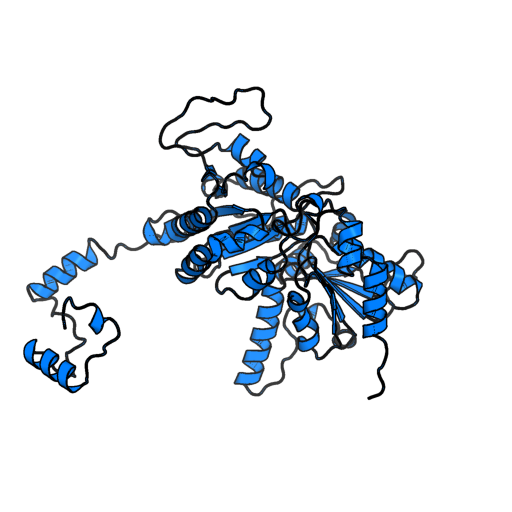. TYR A 1 239 ? -1.117 -2.962 -1.205 1.00 98.62 239 TYR A C 1
ATOM 1778 O O . TYR A 1 239 ? -1.585 -3.520 -2.201 1.00 98.62 239 TYR A O 1
ATOM 1786 N N . SER A 1 240 ? -0.523 -1.775 -1.297 1.00 98.75 240 SER A N 1
ATOM 1787 C CA . SER A 1 240 ? -0.246 -1.101 -2.567 1.00 98.75 240 SER A CA 1
ATOM 1788 C C . SER A 1 240 ? 1.020 -0.249 -2.497 1.00 98.75 240 SER A C 1
ATOM 1790 O O . SER A 1 240 ? 1.334 0.355 -1.473 1.00 98.75 240 SER A O 1
ATOM 1792 N N . GLU A 1 241 ? 1.725 -0.171 -3.618 1.00 98.69 241 GLU A N 1
ATOM 1793 C CA . GLU A 1 241 ? 2.975 0.566 -3.775 1.00 98.69 241 GLU A CA 1
ATOM 1794 C C . GLU A 1 241 ? 3.013 1.227 -5.165 1.00 98.69 241 GLU A C 1
ATOM 1796 O O . GLU A 1 241 ? 3.484 0.638 -6.140 1.00 98.69 241 GLU A O 1
ATOM 1801 N N . PRO A 1 242 ? 2.460 2.443 -5.297 1.00 98.38 242 PRO A N 1
ATOM 1802 C CA . PRO A 1 242 ? 2.458 3.159 -6.566 1.00 98.38 242 PRO A CA 1
ATOM 1803 C C . PRO A 1 242 ? 3.820 3.791 -6.878 1.00 98.38 242 PRO A C 1
ATOM 1805 O O . PRO A 1 242 ? 4.488 4.327 -5.993 1.00 98.38 242 PRO A O 1
ATOM 1808 N N . ALA A 1 243 ? 4.182 3.828 -8.163 1.00 98.19 243 ALA A N 1
ATOM 1809 C CA . ALA A 1 243 ? 5.297 4.630 -8.675 1.00 98.19 243 ALA A CA 1
ATOM 1810 C C . ALA A 1 243 ? 4.910 6.100 -8.954 1.00 98.19 243 ALA A C 1
ATOM 1812 O O . ALA A 1 243 ? 5.741 7.004 -8.856 1.00 98.19 243 ALA A O 1
ATOM 1813 N N . TYR A 1 244 ? 3.639 6.348 -9.292 1.00 98.50 244 TYR A N 1
ATOM 1814 C CA . TYR A 1 244 ? 3.167 7.623 -9.843 1.00 98.50 244 TYR A CA 1
ATOM 1815 C C . TYR A 1 244 ? 2.135 8.317 -8.948 1.00 98.50 244 TYR A C 1
ATOM 1817 O O . TYR A 1 244 ? 1.322 7.677 -8.278 1.00 98.50 244 TYR A O 1
ATOM 1825 N N . ALA A 1 245 ? 2.139 9.651 -8.968 1.00 98.19 245 ALA A N 1
ATOM 1826 C CA . ALA A 1 245 ? 1.324 10.498 -8.096 1.00 98.19 245 ALA A CA 1
ATOM 1827 C C . ALA A 1 245 ? -0.185 10.302 -8.312 1.00 98.19 245 ALA A C 1
ATOM 1829 O O . ALA A 1 245 ? -0.949 10.207 -7.356 1.00 98.19 245 ALA A O 1
ATOM 1830 N N . THR A 1 246 ? -0.615 10.208 -9.570 1.00 98.06 246 THR A N 1
ATOM 1831 C CA . THR A 1 246 ? -2.026 10.000 -9.924 1.00 98.06 246 THR A CA 1
ATOM 1832 C C . THR A 1 246 ? -2.514 8.604 -9.528 1.00 98.06 246 THR A C 1
ATOM 1834 O O . THR A 1 246 ? -3.627 8.461 -9.032 1.00 98.06 246 THR A O 1
ATOM 1837 N N . ALA A 1 247 ? -1.668 7.576 -9.673 1.00 98.56 247 ALA A N 1
ATOM 1838 C CA . ALA A 1 247 ? -1.980 6.233 -9.186 1.00 98.56 247 ALA A CA 1
ATOM 1839 C C . ALA A 1 247 ? -2.157 6.219 -7.659 1.00 98.56 247 ALA A C 1
ATOM 1841 O O . ALA A 1 247 ? -3.119 5.641 -7.156 1.00 98.56 247 ALA A O 1
ATOM 1842 N N . LEU A 1 248 ? -1.278 6.912 -6.927 1.00 98.81 248 LEU A N 1
ATOM 1843 C CA . LEU A 1 248 ? -1.402 7.094 -5.482 1.00 98.81 248 LEU A CA 1
ATOM 1844 C C . LEU A 1 248 ? -2.704 7.802 -5.086 1.00 98.81 248 LEU A C 1
ATOM 1846 O O . LEU A 1 248 ? -3.349 7.375 -4.133 1.00 98.81 248 LEU A O 1
ATOM 1850 N N . ASP A 1 249 ? -3.099 8.856 -5.799 1.00 98.75 249 ASP A N 1
ATOM 1851 C CA . ASP A 1 249 ? -4.356 9.572 -5.545 1.00 98.75 249 ASP A CA 1
ATOM 1852 C C . ASP A 1 249 ? -5.565 8.632 -5.634 1.00 98.75 249 ASP A C 1
ATOM 1854 O O . ASP A 1 249 ? -6.369 8.537 -4.702 1.00 98.75 249 ASP A O 1
ATOM 1858 N N . TRP A 1 250 ? -5.637 7.843 -6.709 1.00 98.81 250 TRP A N 1
ATOM 1859 C CA . TRP A 1 250 ? -6.701 6.857 -6.881 1.00 98.81 250 TRP A CA 1
ATOM 1860 C C . TRP A 1 250 ? -6.689 5.780 -5.792 1.00 98.81 250 TRP A C 1
ATOM 1862 O O . TRP A 1 250 ? -7.753 5.457 -5.260 1.00 98.81 250 TRP A O 1
ATOM 187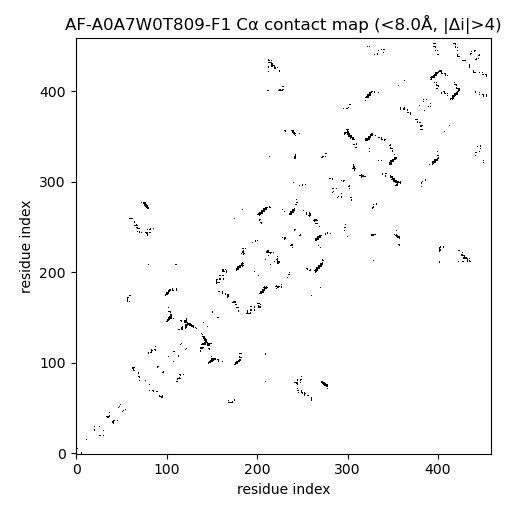2 N N . LEU A 1 251 ? -5.512 5.253 -5.438 1.00 98.88 251 LEU A N 1
ATOM 1873 C CA . LEU A 1 251 ? -5.351 4.215 -4.413 1.00 98.88 251 LEU A CA 1
ATOM 1874 C C . LEU A 1 251 ? -5.687 4.718 -3.006 1.00 98.88 251 LEU A C 1
ATOM 1876 O O . LEU A 1 251 ? -6.333 3.996 -2.251 1.00 98.88 251 LEU A O 1
ATOM 1880 N N . LEU A 1 252 ? -5.303 5.946 -2.646 1.00 98.88 252 LEU A N 1
ATOM 1881 C CA . LEU A 1 252 ? -5.656 6.526 -1.349 1.00 98.88 252 LEU A CA 1
ATOM 1882 C C . LEU A 1 252 ? -7.164 6.766 -1.257 1.00 98.88 252 LEU A C 1
ATOM 1884 O O . LEU A 1 252 ? -7.784 6.380 -0.267 1.00 98.88 252 LEU A O 1
ATOM 1888 N N . CYS A 1 253 ? -7.771 7.346 -2.295 1.00 98.75 253 CYS A N 1
ATOM 1889 C CA . CYS A 1 253 ? -9.217 7.543 -2.322 1.00 98.75 253 CYS A CA 1
ATOM 1890 C C . CYS A 1 253 ? -9.977 6.206 -2.265 1.00 98.75 253 CYS A C 1
ATOM 1892 O O . CYS A 1 253 ? -11.013 6.109 -1.611 1.00 98.75 253 CYS A O 1
ATOM 1894 N N . ASP A 1 254 ? -9.461 5.162 -2.915 1.00 98.69 254 ASP A N 1
ATOM 1895 C CA . ASP A 1 254 ? -10.000 3.807 -2.801 1.00 98.69 254 ASP A CA 1
ATOM 1896 C C . ASP A 1 254 ? -9.842 3.223 -1.396 1.00 98.69 254 ASP A C 1
ATOM 1898 O O . ASP A 1 254 ? -10.819 2.726 -0.841 1.00 98.69 254 ASP A O 1
ATOM 1902 N N . GLY A 1 255 ? -8.676 3.379 -0.770 1.00 98.50 255 GLY A N 1
ATOM 1903 C CA . GLY A 1 255 ? -8.453 2.971 0.616 1.00 98.50 255 GLY A CA 1
ATOM 1904 C C . GLY A 1 255 ? -9.428 3.633 1.590 1.00 98.50 255 GLY A C 1
ATOM 1905 O O . GLY A 1 255 ? -9.986 2.957 2.448 1.00 98.50 255 GLY A O 1
ATOM 1906 N N . LEU A 1 256 ? -9.727 4.925 1.411 1.00 98.56 256 LEU A N 1
ATOM 1907 C CA . LEU A 1 256 ? -10.743 5.615 2.212 1.00 98.56 256 LEU A CA 1
ATOM 1908 C C . LEU A 1 256 ? -12.155 5.055 1.981 1.00 98.56 256 LEU A C 1
ATOM 1910 O O . LEU A 1 256 ? -12.914 4.918 2.941 1.00 98.56 256 LEU A O 1
ATOM 1914 N N . ARG A 1 257 ? -12.513 4.692 0.738 1.00 97.44 257 ARG A N 1
ATOM 1915 C CA . ARG A 1 257 ? -13.800 4.025 0.454 1.00 97.44 257 ARG A CA 1
ATOM 1916 C C . ARG A 1 257 ? -13.892 2.666 1.138 1.00 97.44 257 ARG A C 1
ATOM 1918 O O . ARG A 1 257 ? -14.950 2.343 1.668 1.00 97.44 257 ARG A O 1
ATOM 1925 N N . GLN A 1 258 ? -12.792 1.913 1.193 1.00 96.94 258 GLN A N 1
ATOM 1926 C CA . GLN A 1 258 ? -12.741 0.645 1.926 1.00 96.94 258 GLN A CA 1
ATOM 1927 C C . GLN A 1 258 ? -12.992 0.828 3.429 1.00 96.94 258 GLN A C 1
ATOM 1929 O O . GLN A 1 258 ? -13.586 -0.043 4.054 1.00 96.94 258 GLN A O 1
ATOM 1934 N N . LEU A 1 259 ? -12.606 1.961 4.023 1.00 96.62 259 LEU A N 1
ATOM 1935 C CA . LEU A 1 259 ? -12.904 2.209 5.439 1.00 96.62 259 LEU A CA 1
ATOM 1936 C C . LEU A 1 259 ? -14.399 2.480 5.674 1.00 96.62 259 LEU A C 1
ATOM 1938 O O . LEU A 1 259 ? -14.937 2.110 6.722 1.00 96.62 259 LEU A O 1
ATOM 1942 N N . ALA A 1 260 ? -15.057 3.122 4.704 1.00 89.75 260 ALA A N 1
ATOM 1943 C CA . ALA A 1 260 ? -16.481 3.449 4.742 1.00 89.75 260 ALA A CA 1
ATOM 1944 C C . ALA A 1 260 ? -17.394 2.246 4.448 1.00 89.75 260 ALA A C 1
ATOM 1946 O O . ALA A 1 260 ? -18.535 2.213 4.913 1.00 89.75 260 ALA A O 1
ATOM 1947 N N . ASP A 1 261 ? -16.900 1.250 3.714 1.00 91.38 261 ASP A N 1
ATOM 1948 C CA . ASP A 1 261 ? -17.632 0.027 3.386 1.00 91.38 261 ASP A CA 1
ATOM 1949 C C . ASP A 1 261 ? -17.715 -0.929 4.602 1.00 91.38 261 ASP A C 1
ATOM 1951 O O . ASP A 1 261 ? -16.679 -1.333 5.142 1.00 91.38 261 ASP A O 1
ATOM 1955 N N . PRO A 1 262 ? -18.920 -1.364 5.032 1.00 87.12 262 PRO A N 1
ATOM 1956 C CA . PRO A 1 262 ? -19.074 -2.416 6.040 1.00 87.12 262 PRO A CA 1
ATOM 1957 C C . PRO A 1 262 ? -18.319 -3.718 5.718 1.00 87.12 262 PRO A C 1
ATOM 1959 O O . PRO A 1 262 ? -17.911 -4.427 6.638 1.00 87.12 262 PRO A O 1
ATOM 1962 N N . GLY A 1 263 ? -18.124 -4.046 4.439 1.00 89.75 263 GLY A N 1
ATOM 1963 C CA . GLY A 1 263 ? -17.344 -5.202 3.986 1.00 89.75 263 GLY A CA 1
ATOM 1964 C C . GLY A 1 263 ? -15.882 -4.895 3.653 1.00 89.75 263 GLY A C 1
ATOM 1965 O O . GLY A 1 263 ? -15.160 -5.805 3.244 1.00 89.75 263 GLY A O 1
ATOM 1966 N N . GLY A 1 264 ? -15.448 -3.641 3.794 1.00 93.88 264 GLY A N 1
ATOM 1967 C CA . GLY A 1 264 ? -14.125 -3.200 3.367 1.00 93.88 264 GLY A CA 1
ATOM 1968 C C . GLY A 1 264 ? -13.005 -3.517 4.359 1.00 93.88 264 GLY A C 1
ATOM 1969 O O . GLY A 1 264 ? -13.230 -4.005 5.471 1.00 93.88 264 GLY A O 1
ATOM 1970 N N . THR A 1 265 ? -11.776 -3.237 3.930 1.00 96.31 265 THR A N 1
ATOM 1971 C CA . THR A 1 265 ? -10.527 -3.617 4.611 1.00 96.31 265 THR A CA 1
ATOM 1972 C C . THR A 1 265 ? -9.647 -2.413 4.943 1.00 96.31 265 THR A C 1
ATOM 1974 O O . THR A 1 265 ? -9.802 -1.341 4.360 1.00 96.31 265 THR A O 1
ATOM 1977 N N . SER A 1 266 ? -8.644 -2.607 5.800 1.00 98.56 266 SER A N 1
ATOM 1978 C CA . SER A 1 266 ? -7.552 -1.638 5.953 1.00 98.56 266 SER A CA 1
ATOM 1979 C C . SER A 1 266 ? -6.686 -1.568 4.690 1.00 98.56 266 SER A C 1
ATOM 1981 O O . SER A 1 266 ? -6.677 -2.494 3.876 1.00 98.56 266 SER A O 1
ATOM 1983 N N . THR A 1 267 ? -5.938 -0.478 4.520 1.00 98.75 267 THR A N 1
ATOM 1984 C CA . THR A 1 267 ? -5.031 -0.269 3.377 1.00 98.75 267 THR A CA 1
ATOM 1985 C C . THR A 1 267 ? -3.626 0.070 3.859 1.00 98.75 267 THR A C 1
ATOM 1987 O O . THR A 1 267 ? -3.468 0.902 4.746 1.00 98.75 267 THR A O 1
ATOM 1990 N N . TYR A 1 268 ? -2.607 -0.534 3.253 1.00 98.88 268 TYR A N 1
ATOM 1991 C CA . TYR A 1 268 ? -1.204 -0.183 3.452 1.00 98.88 268 TYR A CA 1
ATOM 1992 C C . TYR A 1 268 ? -0.628 0.380 2.154 1.00 98.88 268 TYR A C 1
ATOM 1994 O O . TYR A 1 268 ? -0.545 -0.323 1.148 1.00 98.88 268 TYR A O 1
ATOM 2002 N N . LEU A 1 269 ? -0.237 1.654 2.191 1.00 98.88 269 LEU A N 1
ATOM 2003 C CA . LEU A 1 269 ? 0.472 2.341 1.118 1.00 98.88 269 LEU A CA 1
ATOM 2004 C C . LEU A 1 269 ? 1.966 2.433 1.450 1.00 98.88 269 LEU A C 1
ATOM 2006 O O . LEU A 1 269 ? 2.347 3.100 2.413 1.00 98.88 269 LEU A O 1
ATOM 2010 N N . ARG A 1 270 ? 2.816 1.802 0.642 1.00 98.75 270 ARG A N 1
ATOM 2011 C CA . ARG A 1 270 ? 4.277 1.936 0.736 1.00 98.75 270 ARG A CA 1
ATOM 2012 C C . ARG A 1 270 ? 4.755 3.017 -0.229 1.00 98.75 270 ARG A C 1
ATOM 2014 O O . ARG A 1 270 ? 4.489 2.919 -1.423 1.00 98.75 270 ARG A O 1
ATOM 2021 N N . LEU A 1 271 ? 5.420 4.064 0.271 1.00 98.75 271 LEU A N 1
ATOM 2022 C CA . LEU A 1 271 ? 5.769 5.256 -0.518 1.00 98.75 271 LEU A CA 1
ATOM 2023 C C . LEU A 1 271 ? 7.243 5.646 -0.374 1.00 98.75 271 LEU A C 1
ATOM 2025 O O . LEU A 1 271 ? 7.823 5.587 0.711 1.00 98.75 271 LEU A O 1
ATOM 2029 N N . SER A 1 272 ? 7.823 6.165 -1.455 1.00 98.00 272 SER A N 1
ATOM 2030 C CA . SER A 1 272 ? 9.230 6.570 -1.521 1.00 98.00 272 SER A CA 1
ATOM 2031 C C . SER A 1 272 ? 9.392 8.091 -1.545 1.00 98.00 272 SER A C 1
ATOM 2033 O O . SER A 1 272 ? 8.505 8.832 -1.980 1.00 98.00 272 SER A O 1
ATOM 2035 N N . THR A 1 273 ? 10.559 8.555 -1.096 1.00 97.31 273 THR A N 1
ATOM 2036 C CA . THR A 1 273 ? 11.035 9.940 -1.230 1.00 97.31 273 THR A CA 1
ATOM 2037 C C . THR A 1 273 ? 11.696 10.213 -2.575 1.00 97.31 273 THR A C 1
ATOM 2039 O O . THR A 1 273 ? 11.921 11.377 -2.904 1.00 97.31 273 THR A O 1
ATOM 2042 N N . ARG A 1 274 ? 11.989 9.176 -3.369 1.00 96.94 274 ARG A N 1
ATOM 2043 C CA . ARG A 1 274 ? 12.625 9.322 -4.676 1.00 96.94 274 ARG A CA 1
ATOM 2044 C C . ARG A 1 274 ? 11.695 10.053 -5.657 1.00 96.94 274 ARG A C 1
ATOM 2046 O O . ARG A 1 274 ? 10.590 9.570 -5.905 1.00 96.94 274 ARG A O 1
ATOM 2053 N N . PRO A 1 275 ? 12.113 11.185 -6.250 1.00 97.06 275 PRO A N 1
ATOM 2054 C CA . PRO A 1 275 ? 11.340 11.831 -7.304 1.00 97.06 275 PRO A CA 1
ATOM 2055 C C . PRO A 1 275 ? 11.330 10.989 -8.584 1.00 97.06 275 PRO A C 1
ATOM 2057 O O . PRO A 1 275 ? 12.386 10.572 -9.058 1.00 97.06 275 PRO A O 1
ATOM 2060 N N . VAL A 1 276 ? 10.146 10.781 -9.161 1.00 97.44 276 VAL A N 1
ATOM 2061 C CA . VAL A 1 276 ? 9.938 10.011 -10.397 1.00 97.44 276 VAL A CA 1
ATOM 2062 C C . VAL A 1 276 ? 9.323 10.915 -11.465 1.00 97.44 276 VAL A C 1
ATOM 2064 O O . VAL A 1 276 ? 8.422 11.708 -11.172 1.00 97.44 276 VAL A O 1
ATOM 2067 N N . ASP A 1 277 ? 9.810 10.817 -12.705 1.00 97.31 277 ASP A N 1
ATOM 2068 C CA . ASP A 1 277 ? 9.188 11.482 -13.853 1.00 97.31 277 ASP A CA 1
ATOM 2069 C C . ASP A 1 277 ? 7.790 10.904 -14.112 1.00 97.31 277 ASP A C 1
ATOM 2071 O O . ASP A 1 277 ? 7.618 9.695 -14.208 1.00 97.31 277 ASP A O 1
ATOM 2075 N N . GLN A 1 278 ? 6.786 11.771 -14.226 1.00 97.31 278 GLN A N 1
ATOM 2076 C CA . GLN A 1 278 ? 5.381 11.387 -14.384 1.00 97.31 278 GLN A CA 1
ATOM 2077 C C . GLN A 1 278 ? 4.968 11.225 -15.860 1.00 97.31 278 GLN A C 1
ATOM 2079 O O . GLN A 1 278 ? 3.834 10.821 -16.146 1.00 97.31 278 GLN A O 1
ATOM 2084 N N . SER A 1 279 ? 5.861 11.540 -16.808 1.00 96.12 279 SER A N 1
ATOM 2085 C CA . SER A 1 279 ? 5.582 11.441 -18.246 1.00 96.12 279 SER A CA 1
ATOM 2086 C C . SER A 1 279 ? 5.182 10.030 -18.717 1.00 96.12 279 SER A C 1
ATOM 2088 O O . SER A 1 279 ? 4.208 9.946 -19.475 1.00 96.12 279 SER A O 1
ATOM 2090 N N . PRO A 1 280 ? 5.770 8.915 -18.221 1.00 96.75 280 PRO A N 1
ATOM 2091 C CA . PRO A 1 280 ? 5.372 7.576 -18.663 1.00 96.75 280 PRO A CA 1
ATOM 2092 C C . PRO A 1 280 ? 3.927 7.232 -18.276 1.00 96.75 280 PRO A C 1
ATOM 2094 O O . PRO A 1 280 ? 3.176 6.683 -19.080 1.00 96.75 280 PRO A O 1
ATOM 2097 N N . PHE A 1 281 ? 3.487 7.634 -17.078 1.00 96.88 281 PHE A N 1
ATOM 2098 C CA . PHE A 1 281 ? 2.094 7.467 -16.651 1.00 96.88 281 PHE A CA 1
ATOM 2099 C C . PHE A 1 281 ? 1.130 8.302 -17.495 1.00 96.88 281 PHE A C 1
ATOM 2101 O O . PHE A 1 281 ? 0.043 7.854 -17.850 1.00 96.88 281 PHE A O 1
ATOM 2108 N N . THR A 1 282 ? 1.540 9.521 -17.854 1.00 95.69 282 THR A N 1
ATOM 2109 C CA . THR A 1 282 ? 0.749 10.406 -18.720 1.00 95.69 282 THR A CA 1
ATOM 2110 C C . THR A 1 282 ? 0.573 9.796 -20.113 1.00 95.69 282 THR A C 1
ATOM 2112 O O . THR A 1 282 ? -0.529 9.829 -20.661 1.00 95.69 282 THR A O 1
ATOM 2115 N N . ALA A 1 283 ? 1.621 9.177 -20.663 1.00 95.19 283 ALA A N 1
ATOM 2116 C CA . ALA A 1 283 ? 1.537 8.427 -21.914 1.00 95.19 283 ALA A CA 1
ATOM 2117 C C . ALA A 1 283 ? 0.597 7.213 -21.794 1.00 95.19 283 ALA A C 1
ATOM 2119 O O . ALA A 1 283 ? -0.219 6.984 -22.686 1.00 95.19 283 ALA A O 1
ATOM 2120 N N . ALA A 1 284 ? 0.632 6.486 -20.671 1.00 96.06 284 ALA A N 1
ATOM 2121 C CA . ALA A 1 284 ? -0.304 5.391 -20.407 1.00 96.06 284 ALA A CA 1
ATOM 2122 C C . ALA A 1 284 ? -1.768 5.870 -20.321 1.00 96.06 284 ALA A C 1
ATOM 2124 O O . ALA A 1 284 ? -2.654 5.219 -20.878 1.00 96.06 284 ALA A O 1
ATOM 2125 N N . ILE A 1 285 ? -2.035 7.036 -19.709 1.00 96.00 285 ILE A N 1
ATOM 2126 C CA . ILE A 1 285 ? -3.371 7.666 -19.729 1.00 96.00 285 ILE A CA 1
ATOM 2127 C C . ILE A 1 285 ? -3.784 7.982 -21.167 1.00 96.00 285 ILE A C 1
ATOM 2129 O O . ILE A 1 285 ? -4.910 7.677 -21.554 1.00 96.00 285 ILE A O 1
ATOM 2133 N N . ALA A 1 286 ? -2.897 8.592 -21.956 1.00 95.94 286 ALA A N 1
ATOM 2134 C CA . ALA A 1 286 ? -3.198 8.962 -23.337 1.00 95.94 286 ALA A CA 1
ATOM 2135 C C . ALA A 1 286 ? -3.506 7.737 -24.216 1.00 95.94 286 ALA A C 1
ATOM 2137 O O . ALA A 1 286 ? -4.368 7.819 -25.089 1.00 95.94 286 ALA A O 1
ATOM 2138 N N . ARG A 1 287 ? -2.840 6.603 -23.958 1.00 94.62 287 ARG A N 1
ATOM 2139 C CA . ARG A 1 287 ? -3.033 5.338 -24.681 1.00 94.62 287 ARG A CA 1
ATOM 2140 C C . ARG A 1 287 ? -4.320 4.610 -24.280 1.00 94.62 287 ARG A C 1
ATOM 2142 O O . ARG A 1 287 ? -5.076 4.200 -25.154 1.00 94.62 287 ARG A O 1
ATOM 2149 N N . SER A 1 288 ? -4.575 4.445 -22.981 1.00 94.38 288 SER A N 1
ATOM 2150 C CA . SER A 1 288 ? -5.657 3.576 -22.477 1.00 94.38 288 SER A CA 1
ATOM 2151 C C . SER A 1 288 ? -6.930 4.326 -22.066 1.00 94.38 288 SER A C 1
ATOM 2153 O O . SER A 1 288 ? -7.983 3.716 -21.883 1.00 94.38 288 SER A O 1
ATOM 2155 N N . GLY A 1 289 ? -6.852 5.647 -21.903 1.00 97.19 289 GLY A N 1
ATOM 2156 C CA . GLY A 1 289 ? -7.898 6.463 -21.296 1.00 97.19 289 GLY A CA 1
ATOM 2157 C C . GLY A 1 289 ? -7.880 6.396 -19.765 1.00 97.19 289 GLY A C 1
ATOM 2158 O O . GLY A 1 289 ? -7.646 5.349 -19.161 1.00 97.19 289 GLY A O 1
ATOM 2159 N N . GLU A 1 290 ? -8.173 7.527 -19.121 1.00 96.75 290 GLU A N 1
ATOM 2160 C CA . GLU A 1 290 ? -8.059 7.693 -17.665 1.00 96.75 290 GLU A CA 1
ATOM 2161 C C . GLU A 1 290 ? -8.913 6.693 -16.873 1.00 96.75 290 GLU A C 1
ATOM 2163 O O . GLU A 1 290 ? -8.420 6.059 -15.945 1.00 96.75 290 GLU A O 1
ATOM 2168 N N . GLY A 1 291 ? -10.177 6.497 -17.266 1.00 97.88 291 GLY A N 1
ATOM 2169 C CA . GLY A 1 291 ? -11.086 5.583 -16.567 1.00 97.88 291 GLY A CA 1
ATOM 2170 C C . GLY A 1 291 ? -10.642 4.118 -16.629 1.00 97.88 291 GLY A C 1
ATOM 2171 O O . GLY A 1 291 ? -10.720 3.415 -15.621 1.00 97.88 291 GLY A O 1
ATOM 2172 N N . SER A 1 292 ? -10.134 3.668 -17.784 1.00 97.88 292 SER A N 1
ATOM 2173 C CA . SER A 1 292 ? -9.604 2.306 -17.930 1.00 97.88 292 SER A CA 1
ATOM 2174 C C . SER A 1 292 ? -8.331 2.140 -17.112 1.00 97.88 292 SER A C 1
ATOM 2176 O O . SER A 1 292 ? -8.233 1.208 -16.317 1.00 97.88 292 SER A O 1
ATOM 2178 N N . LEU A 1 293 ? -7.392 3.084 -17.240 1.00 98.44 293 LEU A N 1
ATOM 2179 C CA . LEU A 1 293 ? -6.132 3.026 -16.508 1.00 98.44 293 LEU A CA 1
ATOM 2180 C C . LEU A 1 293 ? -6.359 3.053 -14.995 1.00 98.44 293 LEU A C 1
ATOM 2182 O O . LEU A 1 293 ? -5.716 2.309 -14.262 1.00 98.44 293 LEU A O 1
ATOM 2186 N N . ARG A 1 294 ? -7.315 3.857 -14.520 1.00 98.69 294 ARG A N 1
ATOM 2187 C CA . ARG A 1 294 ? -7.718 3.864 -13.114 1.00 98.69 294 ARG A CA 1
ATOM 2188 C C . ARG A 1 294 ? -8.233 2.507 -12.662 1.00 98.69 294 ARG A C 1
ATOM 2190 O O . ARG A 1 294 ? -7.841 2.040 -11.596 1.00 98.69 294 ARG A O 1
ATOM 2197 N N . SER A 1 295 ? -9.089 1.866 -13.457 1.00 98.62 295 SER A N 1
ATOM 2198 C CA . SER A 1 295 ? -9.577 0.522 -13.140 1.00 98.62 295 SER A CA 1
ATOM 2199 C C . SER A 1 295 ? -8.438 -0.495 -13.048 1.00 98.62 295 SER A C 1
ATOM 2201 O O . SER A 1 295 ? -8.503 -1.380 -12.199 1.00 98.62 295 SER A O 1
ATOM 2203 N N . ASP A 1 296 ? -7.418 -0.383 -13.896 1.00 98.75 296 ASP A N 1
ATOM 2204 C CA . ASP A 1 296 ? -6.265 -1.287 -13.897 1.00 98.75 296 ASP A CA 1
ATOM 2205 C C . ASP A 1 296 ? -5.334 -1.011 -12.698 1.00 98.75 296 ASP A C 1
ATOM 2207 O O . ASP A 1 296 ? -5.009 -1.925 -11.938 1.00 98.75 296 ASP A O 1
ATOM 2211 N N . VAL A 1 297 ? -5.036 0.262 -12.403 1.00 98.81 297 VAL A N 1
ATOM 2212 C CA . VAL A 1 297 ? -4.314 0.677 -11.182 1.00 98.81 297 VAL A CA 1
ATOM 2213 C C . VAL A 1 297 ? -4.981 0.121 -9.923 1.00 98.81 297 VAL A C 1
ATOM 2215 O O . VAL A 1 297 ? -4.296 -0.425 -9.057 1.00 98.81 297 VAL A O 1
ATOM 2218 N N . LEU A 1 298 ? -6.308 0.232 -9.818 1.00 98.69 298 LEU A N 1
ATOM 2219 C CA . LEU A 1 298 ? -7.059 -0.297 -8.679 1.00 98.69 298 LEU A CA 1
ATOM 2220 C C . LEU A 1 298 ? -7.171 -1.826 -8.706 1.00 98.69 298 LEU A C 1
ATOM 2222 O O . LEU A 1 298 ? -7.371 -2.429 -7.657 1.00 98.69 298 LEU A O 1
ATOM 2226 N N . ALA A 1 299 ? -7.040 -2.479 -9.856 1.00 98.56 299 ALA A N 1
ATOM 2227 C CA . ALA A 1 299 ? -7.029 -3.937 -9.936 1.00 98.56 299 ALA A CA 1
ATOM 2228 C C . ALA A 1 299 ? -5.638 -4.543 -9.652 1.00 98.56 299 ALA A C 1
ATOM 2230 O O . ALA A 1 299 ? -5.547 -5.739 -9.367 1.00 98.56 299 ALA A O 1
ATOM 2231 N N . GLY A 1 300 ? -4.583 -3.722 -9.658 1.00 98.56 300 GLY A N 1
ATOM 2232 C CA . GLY A 1 300 ? -3.275 -4.023 -9.074 1.00 98.56 300 GLY A CA 1
ATOM 2233 C C . GLY A 1 300 ? -2.090 -3.985 -10.035 1.00 98.56 300 GLY A C 1
ATOM 2234 O O . GLY A 1 300 ? -0.963 -4.161 -9.575 1.00 98.56 300 GLY A O 1
ATOM 2235 N N . ALA A 1 301 ? -2.307 -3.759 -11.332 1.00 98.81 301 ALA A N 1
ATOM 2236 C CA . ALA A 1 301 ? -1.238 -3.464 -12.284 1.00 98.81 301 ALA A CA 1
ATOM 2237 C C . ALA A 1 301 ? -1.780 -2.848 -13.572 1.00 98.81 301 ALA A C 1
ATOM 2239 O O . ALA A 1 301 ? -2.965 -2.920 -13.860 1.00 98.81 301 ALA A O 1
ATOM 2240 N N . TYR A 1 302 ? -0.906 -2.293 -14.399 1.00 98.81 302 TYR A N 1
ATOM 2241 C CA . TYR A 1 302 ? -1.267 -1.868 -15.748 1.00 98.81 302 TYR A CA 1
ATOM 2242 C C . TYR A 1 302 ? -0.063 -1.958 -16.690 1.00 98.81 302 TYR A C 1
ATOM 2244 O O . TYR A 1 302 ? 1.090 -1.984 -16.256 1.00 98.81 302 TYR A O 1
ATOM 2252 N N . ARG A 1 303 ? -0.332 -2.013 -18.001 1.00 98.06 303 ARG A N 1
ATOM 2253 C CA . ARG A 1 303 ? 0.711 -1.939 -19.035 1.00 98.06 303 ARG A CA 1
ATOM 2254 C C . ARG A 1 303 ? 1.204 -0.499 -19.105 1.00 98.06 303 ARG A C 1
ATOM 2256 O O . ARG A 1 303 ? 0.482 0.380 -19.581 1.00 98.06 303 ARG A O 1
ATOM 2263 N N . LEU A 1 304 ? 2.406 -0.249 -18.599 1.00 98.12 304 LEU A N 1
ATOM 2264 C CA . LEU A 1 304 ? 3.013 1.080 -18.595 1.00 98.12 304 LEU A CA 1
ATOM 2265 C C . LEU A 1 304 ? 3.619 1.398 -19.968 1.00 98.12 304 LEU A C 1
ATOM 2267 O O . LEU A 1 304 ? 3.399 2.488 -20.500 1.00 98.12 304 LEU A O 1
ATOM 2271 N N . ARG A 1 305 ? 4.298 0.418 -20.570 1.00 95.50 305 ARG A N 1
ATOM 2272 C CA . ARG A 1 305 ? 4.992 0.532 -21.857 1.00 95.50 305 ARG A CA 1
ATOM 2273 C C . ARG A 1 305 ? 4.719 -0.698 -22.715 1.00 95.50 305 ARG A C 1
ATOM 2275 O O . ARG A 1 305 ? 4.828 -1.811 -22.199 1.00 95.50 305 ARG A O 1
ATOM 2282 N N . GLU A 1 306 ? 4.395 -0.495 -23.988 1.00 94.19 306 GLU A N 1
ATOM 2283 C CA . GLU A 1 306 ? 4.232 -1.584 -24.951 1.00 94.19 306 GLU A CA 1
ATOM 2284 C C . GLU A 1 306 ? 5.594 -1.999 -25.550 1.00 94.19 306 GLU A C 1
ATOM 2286 O O . GLU A 1 306 ? 6.554 -1.219 -25.524 1.00 94.19 306 GLU A O 1
ATOM 2291 N N . PRO A 1 307 ? 5.729 -3.232 -26.067 1.00 90.06 307 PRO A N 1
ATOM 2292 C CA . PRO A 1 307 ? 6.974 -3.683 -26.684 1.00 90.06 307 PRO A CA 1
ATOM 2293 C C . PRO A 1 307 ? 7.310 -2.853 -27.929 1.00 90.06 307 PRO A C 1
ATOM 2295 O O . PRO A 1 307 ? 6.452 -2.632 -28.783 1.00 90.06 307 PRO A O 1
ATOM 2298 N N . GLY A 1 308 ? 8.565 -2.421 -28.069 1.00 77.88 308 GLY A N 1
ATOM 2299 C CA . GLY A 1 308 ? 9.004 -1.651 -29.235 1.00 77.88 308 GLY A CA 1
ATOM 2300 C C . GLY A 1 308 ? 8.684 -0.151 -29.188 1.00 77.88 308 GLY A C 1
ATOM 2301 O O . GLY A 1 308 ? 8.976 0.540 -30.161 1.00 77.88 308 GLY A O 1
ATOM 2302 N N . ASP A 1 309 ? 8.160 0.382 -28.074 1.00 77.88 309 ASP A N 1
ATOM 2303 C CA . ASP A 1 309 ? 7.918 1.823 -27.831 1.00 77.88 309 ASP A CA 1
ATOM 2304 C C . ASP A 1 309 ? 9.232 2.657 -27.707 1.00 77.88 309 ASP A C 1
ATOM 2306 O O . ASP A 1 309 ? 9.301 3.634 -26.962 1.00 77.88 309 ASP A O 1
ATOM 2310 N N . GLY A 1 310 ? 10.339 2.241 -28.334 1.00 61.50 310 GLY A N 1
ATOM 2311 C CA . GLY A 1 310 ? 11.651 2.901 -28.269 1.00 61.50 310 GLY A CA 1
ATOM 2312 C C . GLY A 1 310 ? 11.860 3.982 -29.339 1.00 61.50 310 GLY A C 1
ATOM 2313 O O . GLY A 1 310 ? 11.216 3.968 -30.390 1.00 61.50 310 GLY A O 1
ATOM 2314 N N . ASP A 1 311 ? 12.806 4.899 -29.096 1.00 48.66 311 ASP A N 1
ATOM 2315 C CA . ASP A 1 311 ? 13.224 5.913 -30.075 1.00 48.66 311 ASP A CA 1
ATOM 2316 C C . ASP A 1 311 ? 13.824 5.231 -31.321 1.00 48.66 311 ASP A C 1
ATOM 2318 O O . ASP A 1 311 ? 14.971 4.785 -31.318 1.00 48.66 311 ASP A O 1
ATOM 2322 N N . GLY A 1 312 ? 13.026 5.140 -32.392 1.00 49.19 312 GLY A N 1
ATOM 2323 C CA . GLY A 1 312 ? 13.406 4.540 -33.679 1.00 49.19 312 GLY A CA 1
ATOM 2324 C C . GLY A 1 312 ? 12.591 3.314 -34.113 1.00 49.19 312 GLY A C 1
ATOM 2325 O O . GLY A 1 312 ? 12.844 2.798 -35.200 1.00 49.19 312 GLY A O 1
ATOM 2326 N N . GLY A 1 313 ? 11.624 2.851 -33.313 1.00 47.75 313 GLY A N 1
ATOM 2327 C CA . GLY A 1 313 ? 10.707 1.774 -33.701 1.00 47.75 313 GLY A CA 1
ATOM 2328 C C . GLY A 1 313 ? 9.558 2.257 -34.595 1.00 47.75 313 GLY A C 1
ATOM 2329 O O . GLY A 1 313 ? 8.938 3.286 -34.318 1.00 47.75 313 GLY A O 1
ATOM 2330 N N . ASP A 1 314 ? 9.228 1.493 -35.643 1.00 43.78 314 ASP A N 1
ATOM 2331 C CA . ASP A 1 314 ? 7.951 1.609 -36.363 1.00 43.78 314 ASP A CA 1
ATOM 2332 C C . ASP A 1 314 ? 6.828 1.118 -35.426 1.00 43.78 314 ASP A C 1
ATOM 2334 O O . ASP A 1 314 ? 6.454 -0.047 -35.454 1.00 43.78 314 ASP A O 1
ATOM 2338 N N . GLY A 1 315 ? 6.379 1.999 -34.528 1.00 51.34 315 GLY A N 1
ATOM 2339 C CA . GLY A 1 315 ? 5.222 1.887 -33.629 1.00 51.34 315 GLY A CA 1
ATOM 2340 C C . GLY A 1 315 ? 4.646 0.493 -33.317 1.00 51.34 315 GLY A C 1
ATOM 2341 O O . GLY A 1 315 ? 3.925 -0.081 -34.124 1.00 51.34 315 GLY A O 1
ATOM 2342 N N . GLY A 1 316 ? 4.823 0.040 -32.072 1.00 54.28 316 GLY A N 1
ATOM 2343 C CA . GLY A 1 316 ? 3.797 -0.670 -31.288 1.00 54.28 316 GLY A CA 1
ATOM 2344 C C . GLY A 1 316 ? 3.301 -2.059 -31.720 1.00 54.28 316 GLY A C 1
ATOM 2345 O O . GLY A 1 316 ? 2.357 -2.536 -31.097 1.00 54.28 316 GLY A O 1
ATOM 234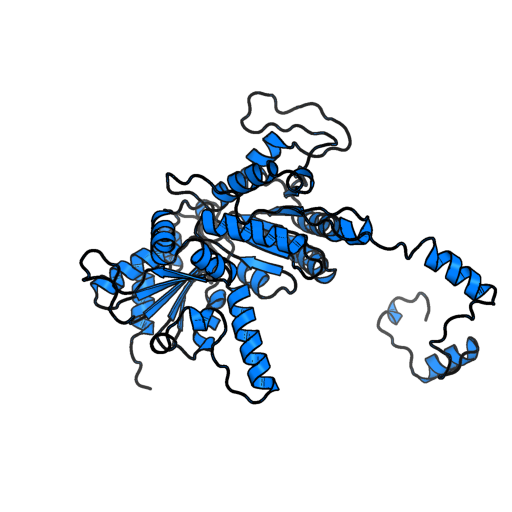6 N N . ASP A 1 317 ? 3.883 -2.713 -32.731 1.00 60.84 317 ASP A N 1
ATOM 2347 C CA . ASP A 1 317 ? 3.383 -4.013 -33.240 1.00 60.84 317 ASP A CA 1
ATOM 2348 C C . ASP A 1 317 ? 4.411 -5.165 -33.158 1.00 60.84 317 ASP A C 1
ATOM 2350 O O . ASP A 1 317 ? 4.207 -6.255 -33.701 1.00 60.84 317 ASP A O 1
ATOM 2354 N N . ALA A 1 318 ? 5.542 -4.953 -32.473 1.00 71.94 318 ALA A N 1
ATOM 2355 C CA . ALA A 1 318 ? 6.525 -6.011 -32.244 1.00 71.94 318 ALA A CA 1
ATOM 2356 C C . ALA A 1 318 ? 6.042 -6.972 -31.136 1.00 71.94 318 ALA A C 1
ATOM 2358 O O . ALA A 1 318 ? 5.627 -6.517 -30.069 1.00 71.94 318 ALA A O 1
ATOM 2359 N N . PRO A 1 319 ? 6.113 -8.305 -31.324 1.00 85.25 319 PRO A N 1
ATOM 2360 C CA . PRO A 1 319 ? 5.765 -9.238 -30.259 1.00 85.25 319 PRO A CA 1
ATOM 2361 C C . PRO A 1 319 ? 6.764 -9.115 -29.101 1.00 85.25 319 PRO A C 1
ATOM 2363 O O . PRO A 1 319 ? 7.976 -9.112 -29.320 1.00 85.25 319 PRO A O 1
ATOM 2366 N N . ALA A 1 320 ? 6.258 -9.053 -27.866 1.00 91.12 320 ALA A N 1
ATOM 2367 C CA . ALA A 1 320 ? 7.100 -9.070 -26.674 1.00 91.12 320 ALA A CA 1
ATOM 2368 C C . ALA A 1 320 ? 7.957 -10.347 -26.627 1.00 91.12 320 ALA A C 1
ATOM 2370 O O . ALA A 1 320 ? 7.448 -11.456 -26.802 1.00 91.12 320 ALA A O 1
ATOM 2371 N N . ALA A 1 321 ? 9.245 -10.191 -26.337 1.00 94.81 321 ALA A N 1
ATOM 2372 C CA . ALA A 1 321 ? 10.163 -11.288 -26.042 1.00 94.81 321 ALA A CA 1
ATOM 2373 C C . ALA A 1 321 ? 10.240 -11.580 -24.533 1.00 94.81 321 ALA A C 1
ATOM 2375 O O . ALA A 1 321 ? 10.497 -12.714 -24.129 1.00 94.81 321 ALA A O 1
ATOM 2376 N N . VAL A 1 322 ? 9.998 -10.565 -23.698 1.00 97.50 322 VAL A N 1
ATOM 2377 C CA . VAL A 1 322 ? 10.092 -10.636 -22.235 1.00 97.50 322 VAL A CA 1
ATOM 2378 C C . VAL A 1 322 ? 9.103 -9.665 -21.585 1.00 97.50 322 VAL A C 1
ATOM 2380 O O . VAL A 1 322 ? 8.777 -8.619 -22.149 1.00 97.50 322 VAL A O 1
ATOM 2383 N N . VAL A 1 323 ? 8.628 -10.006 -20.387 1.00 98.50 323 VAL A N 1
ATOM 2384 C CA . VAL A 1 323 ? 7.841 -9.107 -19.531 1.00 98.50 323 VAL A CA 1
ATOM 2385 C C . VAL A 1 323 ? 8.716 -8.619 -18.381 1.00 98.50 323 VAL A C 1
ATOM 2387 O O . VAL A 1 323 ? 9.272 -9.428 -17.640 1.00 98.50 323 VAL A O 1
ATOM 2390 N N . LEU A 1 324 ? 8.807 -7.305 -18.193 1.00 98.81 324 LEU A N 1
ATOM 2391 C CA . LEU A 1 324 ? 9.393 -6.687 -17.007 1.00 98.81 324 LEU A CA 1
ATOM 2392 C C . LEU A 1 324 ? 8.260 -6.221 -16.087 1.00 98.81 324 LEU A C 1
ATOM 2394 O O . LEU A 1 324 ? 7.497 -5.323 -16.441 1.00 98.81 324 LEU A O 1
ATOM 2398 N N . ALA A 1 325 ? 8.130 -6.836 -14.916 1.00 98.81 325 ALA A N 1
ATOM 2399 C CA . ALA A 1 325 ? 7.137 -6.468 -13.911 1.00 98.81 325 ALA A CA 1
ATOM 2400 C C . ALA A 1 325 ? 7.826 -5.741 -12.751 1.00 98.81 325 ALA A C 1
ATOM 2402 O O . ALA A 1 325 ? 8.519 -6.370 -11.949 1.00 98.81 325 ALA A O 1
ATOM 2403 N N . GLY A 1 326 ? 7.652 -4.422 -12.686 1.00 98.69 326 GLY A N 1
ATOM 2404 C CA . GLY A 1 326 ? 8.232 -3.563 -11.655 1.00 98.69 326 GLY A CA 1
ATOM 2405 C C . GLY A 1 326 ? 7.203 -3.096 -10.627 1.00 98.69 326 GLY A C 1
ATOM 2406 O O . GLY A 1 326 ? 6.005 -3.108 -10.898 1.00 98.69 326 GLY A O 1
ATOM 2407 N N . CYS A 1 327 ? 7.661 -2.672 -9.449 1.00 98.50 327 CYS A N 1
ATOM 2408 C CA . CYS A 1 327 ? 6.802 -2.123 -8.397 1.00 98.50 327 CYS A CA 1
ATOM 2409 C C . CYS A 1 327 ? 7.482 -0.932 -7.702 1.00 98.50 327 CYS A C 1
ATOM 2411 O O . CYS A 1 327 ? 8.641 -1.022 -7.287 1.00 98.50 327 CYS A O 1
ATOM 2413 N N . GLY A 1 328 ? 6.764 0.187 -7.577 1.00 98.00 328 GLY A N 1
ATOM 2414 C CA . GLY A 1 328 ? 7.210 1.349 -6.806 1.00 98.00 328 GLY A CA 1
ATOM 2415 C C . GLY A 1 328 ? 8.369 2.144 -7.418 1.00 98.00 328 GLY A C 1
ATOM 2416 O O . GLY A 1 328 ? 8.414 2.434 -8.613 1.00 98.00 328 GLY A O 1
ATOM 2417 N N . ALA A 1 329 ? 9.314 2.564 -6.577 1.00 97.12 329 ALA A N 1
ATOM 2418 C CA . ALA A 1 329 ? 10.334 3.562 -6.924 1.00 97.12 329 ALA A CA 1
ATOM 2419 C C . ALA A 1 329 ? 11.397 3.098 -7.942 1.00 97.12 329 ALA A C 1
ATOM 2421 O O . ALA A 1 329 ? 12.222 3.913 -8.364 1.00 97.12 329 ALA A O 1
ATOM 2422 N N . VAL A 1 330 ? 11.386 1.818 -8.329 1.00 98.31 330 VAL A N 1
ATOM 2423 C CA . VAL A 1 330 ? 12.319 1.212 -9.296 1.00 98.31 330 VAL A CA 1
ATOM 2424 C C . VAL A 1 330 ? 11.857 1.337 -10.756 1.00 98.31 330 VAL A C 1
ATOM 2426 O O . VAL A 1 330 ? 12.586 0.987 -11.678 1.00 98.31 330 VAL A O 1
ATOM 2429 N N . MET A 1 331 ? 10.646 1.850 -11.009 1.00 98.69 331 MET A N 1
ATOM 2430 C CA . MET A 1 331 ? 10.122 1.969 -12.378 1.00 98.69 331 MET A CA 1
ATOM 2431 C C . MET A 1 331 ? 11.018 2.745 -13.365 1.00 98.69 331 MET A C 1
ATOM 2433 O O . MET A 1 331 ? 11.045 2.351 -14.534 1.00 98.69 331 MET A O 1
ATOM 2437 N N . PRO A 1 332 ? 11.779 3.790 -12.971 1.00 98.50 332 PRO A N 1
ATOM 2438 C CA . PRO A 1 332 ? 12.749 4.418 -13.870 1.00 98.50 332 PRO A CA 1
ATOM 2439 C C . PRO A 1 332 ? 13.799 3.439 -14.421 1.00 98.50 332 PRO A C 1
ATOM 2441 O O . PRO A 1 332 ? 14.104 3.478 -15.612 1.00 98.50 332 PRO A O 1
ATOM 2444 N N . GLU A 1 333 ? 14.315 2.534 -13.588 1.00 98.69 333 GLU A N 1
ATOM 2445 C CA . GLU A 1 333 ? 15.303 1.523 -13.982 1.00 98.69 333 GLU A CA 1
ATOM 2446 C C . GLU A 1 333 ? 14.687 0.484 -14.909 1.00 98.69 333 GLU A C 1
ATOM 2448 O O . GLU A 1 333 ? 15.301 0.100 -15.903 1.00 98.69 333 GLU A O 1
ATOM 2453 N N . VAL A 1 334 ? 13.448 0.076 -14.622 1.00 98.75 334 VAL A N 1
ATOM 2454 C CA . VAL A 1 334 ? 12.701 -0.884 -15.445 1.00 98.75 334 VAL A CA 1
ATOM 2455 C C . VAL A 1 334 ? 12.462 -0.332 -16.852 1.00 98.75 334 VAL A C 1
ATOM 2457 O O . VAL A 1 334 ? 12.665 -1.040 -17.837 1.00 98.75 334 VAL A O 1
ATOM 2460 N N . LEU A 1 335 ? 12.074 0.941 -16.969 1.00 98.56 335 LEU A N 1
ATOM 2461 C CA . LEU A 1 335 ? 11.880 1.600 -18.263 1.00 98.56 335 LEU A CA 1
ATOM 2462 C C . LEU A 1 335 ? 13.196 1.765 -19.034 1.00 98.56 335 LEU A C 1
ATOM 2464 O O . LEU A 1 335 ? 13.223 1.546 -20.244 1.00 98.56 335 LEU A O 1
ATOM 2468 N N . ALA A 1 336 ? 14.285 2.116 -18.345 1.00 98.31 336 ALA A N 1
ATOM 2469 C CA . ALA A 1 336 ? 15.605 2.206 -18.964 1.00 98.31 336 ALA A CA 1
ATOM 2470 C C . ALA A 1 336 ? 16.091 0.836 -19.467 1.00 98.31 336 ALA A C 1
ATOM 2472 O O . ALA A 1 336 ? 16.596 0.739 -20.584 1.00 98.31 336 ALA A O 1
ATOM 2473 N N . ALA A 1 337 ? 15.879 -0.232 -18.693 1.00 98.44 337 ALA A N 1
ATOM 2474 C CA . ALA A 1 337 ? 16.189 -1.596 -19.113 1.00 98.44 337 ALA A CA 1
ATOM 2475 C C . ALA A 1 337 ? 15.352 -2.027 -20.326 1.00 98.44 337 ALA A C 1
ATOM 2477 O O . ALA A 1 337 ? 15.890 -2.623 -21.255 1.00 98.44 337 ALA A O 1
ATOM 2478 N N . ALA A 1 338 ? 14.060 -1.681 -20.360 1.00 97.75 338 ALA A N 1
ATOM 2479 C CA . ALA A 1 338 ? 13.194 -1.953 -21.507 1.00 97.75 338 ALA A CA 1
ATOM 2480 C C . ALA A 1 338 ? 13.696 -1.266 -22.788 1.00 97.75 338 ALA A C 1
ATOM 2482 O O . ALA A 1 338 ? 13.723 -1.884 -23.846 1.00 97.75 338 ALA A O 1
ATOM 2483 N N . ALA A 1 339 ? 14.146 -0.010 -22.694 1.00 95.88 339 ALA A N 1
ATOM 2484 C CA . ALA A 1 339 ? 14.712 0.706 -23.836 1.00 95.88 339 ALA A CA 1
ATOM 2485 C C . ALA A 1 339 ? 16.017 0.066 -24.347 1.00 95.88 339 ALA A C 1
ATOM 2487 O O . ALA A 1 339 ? 16.220 -0.031 -25.556 1.00 95.88 339 ALA A O 1
ATOM 2488 N N . LEU A 1 340 ? 16.883 -0.400 -23.440 1.00 96.38 340 LEU A N 1
ATOM 2489 C CA . LEU A 1 340 ? 18.107 -1.125 -23.801 1.00 96.38 340 LEU A CA 1
ATOM 2490 C C . LEU A 1 340 ? 17.798 -2.479 -24.456 1.00 96.38 340 LEU A C 1
ATOM 2492 O O . LEU A 1 340 ? 18.400 -2.820 -25.467 1.00 96.38 340 LEU A O 1
ATOM 2496 N N . LEU A 1 341 ? 16.837 -3.232 -23.916 1.00 95.38 341 LEU A N 1
ATOM 2497 C CA . LEU A 1 341 ? 16.402 -4.515 -24.476 1.00 95.38 341 LEU A CA 1
ATOM 2498 C C . LEU A 1 341 ? 15.816 -4.361 -25.883 1.00 95.38 341 LEU A C 1
ATOM 2500 O O . LEU A 1 341 ? 16.155 -5.140 -26.775 1.00 95.38 341 LEU A O 1
ATOM 2504 N N . ASP A 1 342 ? 14.998 -3.333 -26.106 1.00 91.94 342 ASP A N 1
ATOM 2505 C CA . ASP A 1 342 ? 14.455 -3.027 -27.428 1.00 91.94 342 ASP A CA 1
ATOM 2506 C C . ASP A 1 342 ? 15.570 -2.711 -28.441 1.00 91.94 342 ASP A C 1
ATOM 2508 O O . ASP A 1 342 ? 15.523 -3.200 -29.571 1.00 91.94 342 ASP A O 1
ATOM 2512 N N . ALA A 1 343 ? 16.598 -1.953 -28.036 1.00 91.31 343 ALA A N 1
ATOM 2513 C CA . ALA A 1 343 ? 17.751 -1.641 -28.886 1.00 91.31 343 ALA A CA 1
ATOM 2514 C C . ALA A 1 343 ? 18.571 -2.889 -29.273 1.00 91.31 343 ALA A C 1
ATOM 2516 O O . ALA A 1 343 ? 19.141 -2.938 -30.362 1.00 91.31 343 ALA A O 1
ATOM 2517 N N . GLU A 1 344 ? 18.575 -3.914 -28.420 1.00 90.56 344 GLU A N 1
ATOM 2518 C CA . GLU A 1 344 ? 19.216 -5.216 -28.659 1.00 90.56 344 GLU A CA 1
ATOM 2519 C C . GLU A 1 344 ? 18.293 -6.226 -29.374 1.00 90.56 344 GLU A C 1
ATOM 2521 O O . GLU A 1 344 ? 18.631 -7.402 -29.523 1.00 90.56 344 GLU A O 1
ATOM 2526 N N . GLY A 1 345 ? 17.112 -5.797 -29.836 1.00 90.56 345 GLY A N 1
ATOM 2527 C CA . GLY A 1 345 ? 16.173 -6.659 -30.557 1.00 90.56 345 GLY A CA 1
ATOM 2528 C C . GLY A 1 345 ? 15.413 -7.647 -29.666 1.00 90.56 345 GLY A C 1
ATOM 2529 O O . GLY A 1 345 ? 14.938 -8.672 -30.158 1.00 90.56 345 GLY A O 1
ATOM 2530 N N . CYS A 1 346 ? 15.266 -7.342 -28.374 1.00 93.25 346 CYS A N 1
ATOM 2531 C CA . CYS A 1 346 ? 14.482 -8.104 -27.402 1.00 93.25 346 CYS A CA 1
ATOM 2532 C C . CYS A 1 346 ? 13.310 -7.249 -26.871 1.00 93.25 346 CYS A C 1
ATOM 2534 O O . CYS A 1 346 ? 13.394 -6.738 -25.757 1.00 93.25 346 CYS A O 1
ATOM 2536 N N . PRO A 1 347 ? 12.212 -7.061 -27.636 1.00 93.75 347 PRO A N 1
ATOM 2537 C CA . PRO A 1 347 ? 11.135 -6.155 -27.243 1.00 93.75 347 PRO A CA 1
ATOM 2538 C C . PRO A 1 347 ? 10.538 -6.488 -25.871 1.00 93.75 347 PRO A C 1
ATOM 2540 O O . PRO A 1 347 ? 10.083 -7.615 -25.646 1.00 93.75 347 PRO A O 1
ATOM 2543 N N . ALA A 1 348 ? 10.506 -5.514 -24.962 1.00 95.94 348 ALA A N 1
ATOM 2544 C CA . ALA A 1 348 ? 10.059 -5.715 -23.584 1.00 95.94 348 ALA A CA 1
ATOM 2545 C C . ALA A 1 348 ? 8.702 -5.050 -23.295 1.00 95.94 348 ALA A C 1
ATOM 2547 O O . ALA A 1 348 ? 8.543 -3.834 -23.434 1.00 95.94 348 ALA A O 1
ATOM 2548 N N . LEU A 1 349 ? 7.744 -5.845 -22.806 1.00 97.50 349 LEU A N 1
ATOM 2549 C CA . LEU A 1 349 ? 6.513 -5.343 -22.184 1.00 97.50 349 LEU A CA 1
ATOM 2550 C C . LEU A 1 349 ? 6.813 -4.913 -20.744 1.00 97.50 349 LEU A C 1
ATOM 2552 O O . LEU A 1 349 ? 7.345 -5.715 -19.978 1.00 97.50 349 LEU A O 1
ATOM 2556 N N . VAL A 1 350 ? 6.410 -3.704 -20.340 1.00 98.62 350 VAL A N 1
ATOM 2557 C CA . VAL A 1 350 ? 6.550 -3.249 -18.945 1.00 98.62 350 VAL A CA 1
ATOM 2558 C C . VAL A 1 350 ? 5.199 -3.197 -18.241 1.00 98.62 350 VAL A C 1
ATOM 2560 O O . VAL A 1 350 ? 4.305 -2.441 -18.634 1.00 98.62 350 VAL A O 1
ATOM 2563 N N . LEU A 1 351 ? 5.081 -3.954 -17.151 1.00 98.81 351 LEU A N 1
ATOM 2564 C CA . LEU A 1 351 ? 3.979 -3.864 -16.198 1.00 98.81 351 LEU A CA 1
ATOM 2565 C C . LEU A 1 351 ? 4.426 -3.053 -14.975 1.00 98.81 351 LEU A C 1
ATOM 2567 O O . LEU A 1 351 ? 5.416 -3.407 -14.334 1.00 98.81 351 LEU A O 1
ATOM 2571 N N . ASP A 1 352 ? 3.678 -2.003 -14.634 1.00 98.81 352 ASP A N 1
ATOM 2572 C CA . ASP A 1 352 ? 3.758 -1.382 -13.306 1.00 98.81 352 ASP A CA 1
ATOM 2573 C C . ASP A 1 352 ? 2.745 -2.079 -12.393 1.00 98.81 352 ASP A C 1
ATOM 2575 O O . ASP A 1 352 ? 1.537 -2.056 -12.654 1.00 98.81 352 ASP A O 1
ATOM 2579 N N . VAL A 1 353 ? 3.246 -2.738 -11.352 1.00 98.81 353 VAL A N 1
ATOM 2580 C CA . VAL A 1 353 ? 2.461 -3.478 -10.369 1.00 98.81 353 VAL A CA 1
ATOM 2581 C C . VAL A 1 353 ? 2.177 -2.582 -9.168 1.00 98.81 353 VAL A C 1
ATOM 2583 O O . VAL A 1 353 ? 2.971 -2.480 -8.238 1.00 98.81 353 VAL A O 1
ATOM 2586 N N . THR A 1 354 ? 0.995 -1.970 -9.156 1.00 98.75 354 THR A N 1
ATOM 2587 C CA . THR A 1 354 ? 0.548 -1.054 -8.098 1.00 98.75 354 THR A CA 1
ATOM 2588 C C . THR A 1 354 ? 0.089 -1.768 -6.829 1.00 98.75 354 THR A C 1
ATOM 2590 O O . THR A 1 354 ? 0.192 -1.208 -5.740 1.00 98.75 354 THR A O 1
ATOM 2593 N N . SER A 1 355 ? -0.434 -2.993 -6.939 1.00 98.56 355 SER A N 1
ATOM 2594 C CA . SER A 1 355 ? -0.853 -3.821 -5.803 1.00 98.56 355 SER A CA 1
ATOM 2595 C C . SER A 1 355 ? -0.605 -5.306 -6.092 1.00 98.56 355 SER A C 1
ATOM 2597 O O . SER A 1 355 ? -1.477 -5.998 -6.635 1.00 98.56 355 SER A O 1
ATOM 2599 N N . PRO A 1 356 ? 0.566 -5.826 -5.685 1.00 97.69 356 PRO A N 1
ATOM 2600 C CA . PRO A 1 356 ? 0.869 -7.257 -5.750 1.00 97.69 356 PRO A CA 1
ATOM 2601 C C . PRO A 1 356 ? -0.172 -8.108 -5.014 1.00 97.69 356 PRO A C 1
ATOM 2603 O O . PRO A 1 356 ? -0.555 -9.177 -5.486 1.00 97.69 356 PRO A O 1
ATOM 2606 N N . ASP A 1 357 ? -0.700 -7.589 -3.906 1.00 96.94 357 ASP A N 1
ATOM 2607 C CA . ASP A 1 357 ? -1.747 -8.223 -3.112 1.00 96.94 357 ASP A CA 1
ATOM 2608 C C . ASP A 1 357 ? -3.061 -8.423 -3.887 1.00 96.94 357 ASP A C 1
ATOM 2610 O O . ASP A 1 357 ? -3.578 -9.543 -3.948 1.00 96.94 357 ASP A O 1
ATOM 2614 N N . ARG A 1 358 ? -3.585 -7.386 -4.556 1.00 97.50 358 ARG A N 1
ATOM 2615 C CA . ARG A 1 358 ? -4.819 -7.512 -5.355 1.00 97.50 358 ARG A CA 1
ATOM 2616 C C . ARG A 1 358 ? -4.650 -8.490 -6.512 1.00 97.50 358 ARG A C 1
ATOM 2618 O O . ARG A 1 358 ? -5.534 -9.324 -6.738 1.00 97.50 358 ARG A O 1
ATOM 2625 N N . LEU A 1 359 ? -3.508 -8.445 -7.203 1.00 97.44 359 LEU A N 1
ATOM 2626 C CA . LEU A 1 359 ? -3.215 -9.403 -8.268 1.00 97.44 359 LEU A CA 1
ATOM 2627 C C . LEU A 1 359 ? -3.160 -10.839 -7.737 1.00 97.44 359 LEU A C 1
ATOM 2629 O O . LEU A 1 359 ? -3.785 -11.731 -8.322 1.00 97.44 359 LEU A O 1
ATOM 2633 N N . TYR A 1 360 ? -2.452 -11.059 -6.625 1.00 97.12 360 TYR A N 1
ATOM 2634 C CA . TYR A 1 360 ? -2.301 -12.384 -6.031 1.00 97.12 360 TYR A CA 1
ATOM 2635 C C . TYR A 1 360 ? -3.643 -12.939 -5.558 1.00 97.12 360 TYR A C 1
ATOM 2637 O O . TYR A 1 360 ? -3.981 -14.083 -5.866 1.00 97.12 360 TYR A O 1
ATOM 2645 N N . ARG A 1 361 ? -4.460 -12.126 -4.875 1.00 95.88 361 ARG A N 1
ATOM 2646 C CA . ARG A 1 361 ? -5.818 -12.510 -4.454 1.00 95.88 361 ARG A CA 1
ATOM 2647 C C . ARG A 1 361 ? -6.681 -12.916 -5.639 1.00 95.88 361 ARG A C 1
ATOM 2649 O O . ARG A 1 361 ? -7.342 -13.952 -5.562 1.00 95.88 361 ARG A O 1
ATOM 2656 N N . GLY A 1 362 ? -6.640 -12.157 -6.735 1.00 95.81 362 GLY A N 1
ATOM 2657 C CA . GLY A 1 362 ? -7.360 -12.487 -7.964 1.00 95.81 362 GLY A CA 1
ATOM 2658 C C . GLY A 1 362 ? -6.939 -13.841 -8.547 1.00 95.81 362 GLY A C 1
ATOM 2659 O O . GLY A 1 362 ? -7.783 -14.714 -8.759 1.00 95.81 362 GLY A O 1
ATOM 2660 N N . ALA A 1 363 ? -5.633 -14.053 -8.739 1.00 95.50 363 ALA A N 1
ATOM 2661 C CA . ALA A 1 363 ? -5.092 -15.304 -9.278 1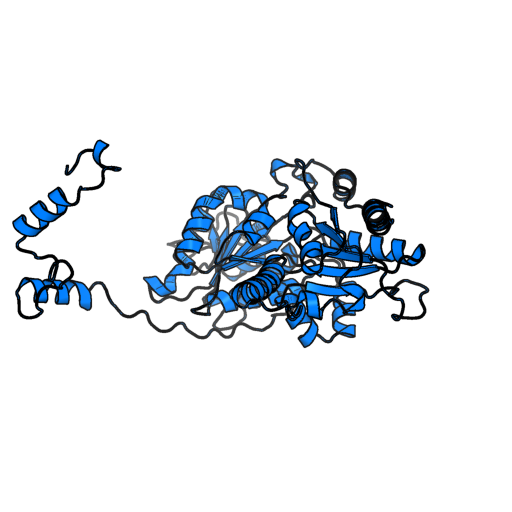.00 95.50 363 ALA A CA 1
ATOM 2662 C C . ALA A 1 363 ? -5.355 -16.511 -8.360 1.00 95.50 363 ALA A C 1
ATOM 2664 O O . ALA A 1 363 ? -5.770 -17.585 -8.811 1.00 95.50 363 ALA A O 1
ATOM 2665 N N . ARG A 1 364 ? -5.177 -16.332 -7.048 1.00 95.31 364 ARG A N 1
ATOM 2666 C CA . ARG A 1 364 ? -5.436 -17.357 -6.034 1.00 95.31 364 ARG A CA 1
ATOM 2667 C C . ARG A 1 364 ? -6.917 -17.715 -5.956 1.00 95.31 364 ARG A C 1
ATOM 2669 O O . ARG A 1 364 ? -7.233 -18.894 -5.807 1.00 95.31 364 ARG A O 1
ATOM 2676 N N . ALA A 1 365 ? -7.825 -16.742 -6.034 1.00 95.31 365 ALA A N 1
ATOM 2677 C CA . ALA A 1 365 ? -9.266 -16.988 -5.976 1.00 95.31 365 ALA A CA 1
ATOM 2678 C C . ALA A 1 365 ? -9.745 -17.841 -7.159 1.00 95.31 365 ALA A C 1
ATOM 2680 O O . ALA A 1 365 ? -10.476 -18.819 -6.959 1.00 95.31 365 ALA A O 1
ATOM 2681 N N . GLU A 1 366 ? -9.283 -17.524 -8.371 1.00 94.31 366 GLU A N 1
ATOM 2682 C CA . GLU A 1 366 ? -9.570 -18.320 -9.567 1.00 94.31 366 GLU A CA 1
ATOM 2683 C C . GLU A 1 366 ? -8.975 -19.730 -9.443 1.00 94.31 366 GLU A C 1
ATOM 2685 O O . GLU A 1 366 ? -9.701 -20.716 -9.579 1.00 94.31 366 GLU A O 1
ATOM 2690 N N . SER A 1 367 ? -7.698 -19.842 -9.058 1.00 93.38 367 SER A N 1
ATOM 2691 C CA . SER A 1 367 ? -7.021 -21.138 -8.869 1.00 93.38 367 SER A CA 1
ATOM 2692 C C . SER A 1 367 ? -7.705 -22.013 -7.814 1.00 93.38 367 SER A C 1
ATOM 2694 O O . SER A 1 367 ? -7.891 -23.215 -8.005 1.00 93.38 367 SER A O 1
ATOM 2696 N N . ARG A 1 368 ? -8.145 -21.417 -6.700 1.00 95.06 368 ARG A N 1
ATOM 2697 C CA . ARG A 1 368 ? -8.875 -22.117 -5.634 1.00 95.06 368 ARG A CA 1
ATOM 2698 C C . ARG A 1 368 ? -10.232 -22.621 -6.116 1.00 95.06 368 ARG A C 1
ATOM 2700 O O . ARG A 1 368 ? -10.638 -23.719 -5.739 1.00 95.06 368 ARG A O 1
ATOM 2707 N N . THR A 1 369 ? -10.936 -21.823 -6.914 1.00 95.12 369 THR A N 1
ATOM 2708 C CA . THR A 1 369 ? -12.237 -22.196 -7.483 1.00 95.12 369 THR A CA 1
ATOM 2709 C C . THR A 1 369 ? -12.078 -23.348 -8.467 1.00 95.12 369 THR A C 1
ATOM 2711 O O . THR A 1 369 ? -12.774 -24.355 -8.336 1.00 95.12 369 THR A O 1
ATOM 2714 N N . ALA A 1 370 ? -11.107 -23.250 -9.376 1.00 93.75 370 ALA A N 1
ATOM 2715 C CA . ALA A 1 370 ? -10.721 -24.310 -10.303 1.00 93.75 370 ALA A CA 1
ATOM 2716 C C . ALA A 1 370 ? -10.416 -25.629 -9.567 1.00 93.75 370 ALA A C 1
ATOM 2718 O O . ALA A 1 370 ? -11.028 -26.656 -9.858 1.00 93.75 370 ALA A O 1
ATOM 2719 N N . ALA A 1 371 ? -9.575 -25.585 -8.527 1.00 94.75 371 ALA A N 1
ATOM 2720 C CA . ALA A 1 371 ? -9.228 -26.761 -7.725 1.00 94.75 371 ALA A CA 1
ATOM 2721 C C . ALA A 1 371 ? -10.438 -27.394 -7.011 1.00 94.75 371 ALA A C 1
ATOM 2723 O O . ALA A 1 371 ? -10.557 -28.614 -6.954 1.00 94.75 371 ALA A O 1
ATOM 2724 N N . ARG A 1 372 ? -11.358 -26.578 -6.479 1.00 96.44 372 ARG A N 1
ATOM 2725 C CA . ARG A 1 372 ? -12.570 -27.058 -5.786 1.00 96.44 372 ARG A CA 1
ATOM 2726 C C . ARG A 1 372 ? -13.621 -27.648 -6.721 1.00 96.44 372 ARG A C 1
ATOM 2728 O O . ARG A 1 372 ? -14.420 -28.467 -6.283 1.00 96.44 372 ARG A O 1
ATOM 2735 N N . THR A 1 373 ? -13.647 -27.196 -7.970 1.00 96.38 373 THR A N 1
ATOM 2736 C CA . THR A 1 373 ? -14.654 -27.582 -8.972 1.00 96.38 373 THR A CA 1
ATOM 2737 C C . THR A 1 373 ? -14.122 -28.568 -10.008 1.00 96.38 373 THR A C 1
ATOM 2739 O O . THR A 1 373 ? -14.876 -28.989 -10.879 1.00 96.38 373 THR A O 1
ATOM 2742 N N . ALA A 1 374 ? -12.843 -28.952 -9.912 1.00 94.19 374 ALA A N 1
ATOM 2743 C CA . ALA A 1 374 ? -12.140 -29.754 -10.912 1.00 94.19 374 ALA A CA 1
ATOM 2744 C C . ALA A 1 374 ? -12.229 -29.161 -12.337 1.00 94.19 374 ALA A C 1
ATOM 2746 O O . ALA A 1 374 ? -12.323 -29.891 -13.323 1.00 94.19 374 ALA A O 1
ATOM 2747 N N . MET A 1 375 ? -12.198 -27.829 -12.444 1.00 91.94 375 MET A N 1
ATOM 2748 C CA . MET A 1 375 ? -12.189 -27.092 -13.713 1.00 91.94 375 MET A CA 1
ATOM 2749 C C . MET A 1 375 ? -10.818 -26.469 -13.983 1.00 91.94 375 MET A C 1
ATOM 2751 O O . MET A 1 375 ? -10.001 -26.312 -13.079 1.00 91.94 375 MET A O 1
ATOM 2755 N N . VAL A 1 376 ? -10.564 -26.089 -15.235 1.00 87.50 376 VAL A N 1
ATOM 2756 C CA . VAL A 1 376 ? -9.359 -25.340 -15.619 1.00 87.50 376 VAL A CA 1
ATOM 2757 C C . VAL A 1 376 ? -9.574 -23.856 -15.319 1.00 87.50 376 VAL A C 1
ATOM 2759 O O . VAL A 1 376 ? -10.622 -23.305 -15.654 1.00 87.50 376 VAL A O 1
ATOM 2762 N N . ALA A 1 377 ? -8.585 -23.203 -14.706 1.00 86.81 377 ALA A N 1
ATOM 2763 C CA . ALA A 1 377 ? -8.588 -21.751 -14.536 1.00 86.81 377 ALA A CA 1
ATOM 2764 C C . ALA A 1 377 ? -8.544 -21.065 -15.913 1.00 86.81 377 ALA A C 1
ATOM 2766 O O . ALA A 1 377 ? -7.671 -21.360 -16.729 1.00 86.81 377 ALA A O 1
ATOM 2767 N N . ALA A 1 378 ? -9.481 -20.154 -16.181 1.00 84.75 378 ALA A N 1
ATOM 2768 C CA . ALA A 1 378 ? -9.599 -19.491 -17.481 1.00 84.75 378 ALA A CA 1
ATOM 2769 C C . ALA A 1 378 ? -8.542 -18.385 -17.682 1.00 84.75 378 ALA A C 1
ATOM 2771 O O . ALA A 1 378 ? -8.306 -17.938 -18.810 1.00 84.75 378 ALA A O 1
ATOM 2772 N N . GLY A 1 379 ? -7.907 -17.935 -16.595 1.00 87.31 379 GLY A N 1
ATOM 2773 C CA . GLY A 1 379 ? -7.049 -16.753 -16.595 1.00 87.31 379 GLY A CA 1
ATOM 2774 C C . GLY A 1 379 ? -7.879 -15.491 -16.812 1.00 87.31 379 GLY A C 1
ATOM 2775 O O . GLY A 1 379 ? -7.501 -14.629 -17.605 1.00 87.31 379 GLY A O 1
ATOM 2776 N N . SER A 1 380 ? -9.053 -15.440 -16.177 1.00 91.19 380 SER A N 1
ATOM 2777 C CA . SER A 1 380 ? -10.000 -14.320 -16.245 1.00 91.19 380 SER A CA 1
ATOM 2778 C C . SER A 1 380 ? -9.701 -13.228 -15.211 1.00 91.19 380 SER A C 1
ATOM 2780 O O . SER A 1 380 ? -10.188 -12.101 -15.338 1.00 91.19 380 SER A O 1
ATOM 2782 N N . HIS A 1 381 ? -8.860 -13.531 -14.214 1.00 96.00 381 HIS A N 1
ATOM 2783 C CA . HIS A 1 381 ? -8.313 -12.551 -13.278 1.00 96.00 381 HIS A CA 1
ATOM 2784 C C . HIS A 1 381 ? -7.541 -11.426 -13.992 1.00 96.00 381 HIS A C 1
ATOM 2786 O O . HIS A 1 381 ? -7.105 -11.548 -15.137 1.00 96.00 381 HIS A O 1
ATOM 2792 N N . HIS A 1 382 ? -7.298 -10.322 -13.284 1.00 98.00 382 HIS A N 1
ATOM 2793 C CA . HIS A 1 382 ? -6.742 -9.104 -13.876 1.00 98.00 382 HIS A CA 1
ATOM 2794 C C . HIS A 1 382 ? -5.415 -9.304 -14.630 1.00 98.00 382 HIS A C 1
ATOM 2796 O O . HIS A 1 382 ? -5.323 -8.884 -15.779 1.00 98.00 382 HIS A O 1
ATOM 2802 N N . LEU A 1 383 ? -4.446 -10.040 -14.068 1.00 96.75 383 LEU A N 1
ATOM 2803 C CA . LEU A 1 383 ? -3.182 -10.333 -14.763 1.00 96.75 383 LEU A CA 1
ATOM 2804 C C . LEU A 1 383 ? -3.386 -11.048 -16.117 1.00 96.75 383 LEU A C 1
ATOM 2806 O O . LEU A 1 383 ? -2.673 -10.775 -17.076 1.00 96.75 383 LEU A O 1
ATOM 2810 N N . GLY A 1 384 ? -4.392 -11.921 -16.232 1.00 95.38 384 GLY A N 1
ATOM 2811 C CA . GLY A 1 384 ? -4.720 -12.615 -17.477 1.00 95.38 384 GLY A CA 1
ATOM 2812 C C . GLY A 1 384 ? -5.451 -11.743 -18.496 1.00 95.38 384 GLY A C 1
ATOM 2813 O O . GLY A 1 384 ? -5.477 -12.106 -19.672 1.00 95.38 384 GLY A O 1
ATOM 2814 N N . ARG A 1 385 ? -6.017 -10.605 -18.062 1.00 95.81 385 ARG A N 1
ATOM 2815 C CA . ARG A 1 385 ? -6.530 -9.539 -18.939 1.00 95.81 385 ARG A CA 1
ATOM 2816 C C . ARG A 1 385 ? -5.415 -8.616 -19.431 1.00 95.81 385 ARG A C 1
ATOM 2818 O O . ARG A 1 385 ? -5.511 -8.129 -20.549 1.00 95.81 385 ARG A O 1
ATOM 2825 N N . LEU A 1 386 ? -4.386 -8.381 -18.612 1.00 96.38 386 LEU A N 1
ATOM 2826 C CA . LEU A 1 386 ? -3.229 -7.558 -18.985 1.00 96.38 386 LEU A CA 1
ATOM 2827 C C . LEU A 1 386 ? -2.298 -8.261 -19.975 1.00 96.38 386 LEU A C 1
ATOM 2829 O O . LEU A 1 386 ? -1.701 -7.588 -20.809 1.00 96.38 386 LEU A O 1
ATOM 2833 N N . LEU A 1 387 ? -2.167 -9.587 -19.874 1.00 95.38 387 LEU A N 1
ATOM 2834 C CA . LEU A 1 387 ? -1.331 -10.399 -20.757 1.00 95.38 387 LEU A CA 1
ATOM 2835 C C . LEU A 1 387 ? -2.175 -11.073 -21.840 1.00 95.38 387 LEU A C 1
ATOM 2837 O O . LEU A 1 387 ? -3.019 -11.934 -21.548 1.00 95.38 387 LEU A O 1
ATOM 2841 N N . ALA A 1 388 ? -1.900 -10.737 -23.099 1.00 92.25 388 ALA A N 1
ATOM 2842 C CA . ALA A 1 388 ? -2.477 -11.424 -24.244 1.00 92.25 388 ALA A CA 1
ATOM 2843 C C . ALA A 1 388 ? -2.136 -12.927 -24.192 1.00 92.25 388 ALA A C 1
ATOM 2845 O O . ALA A 1 388 ? -1.106 -13.310 -23.634 1.00 92.25 388 ALA A O 1
ATOM 2846 N N . PRO A 1 389 ? -2.948 -13.823 -24.788 1.00 92.56 389 PRO A N 1
ATOM 2847 C CA . PRO A 1 389 ? -2.688 -15.264 -24.737 1.00 92.56 389 PRO A CA 1
ATOM 2848 C C . PRO A 1 389 ? -1.274 -15.678 -25.174 1.00 92.56 389 PRO A C 1
ATOM 2850 O O . PRO A 1 389 ? -0.710 -16.596 -24.583 1.00 92.56 389 PRO A O 1
ATOM 2853 N N . ALA A 1 390 ? -0.693 -14.981 -26.158 1.00 92.75 390 ALA A N 1
ATOM 2854 C CA . ALA A 1 390 ? 0.677 -15.204 -26.627 1.00 92.75 390 ALA A CA 1
ATOM 2855 C C . ALA A 1 390 ? 1.755 -14.750 -25.621 1.00 92.75 390 ALA A C 1
ATOM 2857 O O . ALA A 1 390 ? 2.864 -15.273 -25.639 1.00 92.75 390 ALA A O 1
ATOM 2858 N N . GLU A 1 391 ? 1.426 -13.825 -24.716 1.00 94.94 391 GLU A N 1
ATOM 2859 C CA . GLU A 1 391 ? 2.352 -13.242 -23.740 1.00 94.94 391 GLU A CA 1
ATOM 2860 C C . GLU A 1 391 ? 2.395 -14.023 -22.416 1.00 94.94 391 GLU A C 1
ATOM 2862 O O . GLU A 1 391 ? 3.368 -13.944 -21.674 1.00 94.94 391 GLU A O 1
ATOM 2867 N N . ARG A 1 392 ? 1.359 -14.817 -22.107 1.00 93.81 392 ARG A N 1
ATOM 2868 C CA . ARG A 1 392 ? 1.180 -15.476 -20.794 1.00 93.81 392 ARG A CA 1
ATOM 2869 C C . ARG A 1 392 ? 2.333 -16.396 -20.376 1.00 93.81 392 ARG A C 1
ATOM 2871 O O . ARG A 1 392 ? 2.517 -16.617 -19.187 1.00 93.81 392 ARG A O 1
ATOM 2878 N N . ARG A 1 393 ? 3.081 -16.961 -21.328 1.00 94.50 393 ARG A N 1
ATOM 2879 C CA . ARG A 1 393 ? 4.231 -17.851 -21.064 1.00 94.50 393 ARG A CA 1
ATOM 2880 C C . ARG A 1 393 ? 5.581 -17.227 -21.414 1.00 94.50 393 ARG A C 1
ATOM 2882 O O . ARG A 1 393 ? 6.587 -17.933 -21.359 1.00 94.50 393 ARG A O 1
ATOM 2889 N N . LEU A 1 394 ? 5.610 -15.945 -21.780 1.00 96.38 394 LEU A N 1
ATOM 2890 C CA . LEU A 1 394 ? 6.873 -15.248 -21.989 1.00 96.38 394 LEU A CA 1
ATOM 2891 C C . LEU A 1 394 ? 7.686 -15.239 -20.692 1.00 96.38 394 LEU A C 1
ATOM 2893 O O . LEU A 1 394 ? 7.093 -15.191 -19.612 1.00 96.38 394 LEU A O 1
ATOM 2897 N N . PRO A 1 395 ? 9.024 -15.271 -20.774 1.00 97.38 395 PRO A N 1
ATOM 2898 C CA . PRO A 1 395 ? 9.872 -15.057 -19.614 1.00 97.38 395 PRO A CA 1
ATOM 2899 C C . PRO A 1 395 ? 9.511 -13.750 -18.899 1.00 97.38 395 PRO A C 1
ATOM 2901 O O . PRO A 1 395 ? 9.242 -12.734 -19.543 1.00 97.38 395 PRO A O 1
ATOM 2904 N N . ILE A 1 396 ? 9.509 -13.783 -17.568 1.00 98.19 396 ILE A N 1
ATOM 2905 C CA . ILE A 1 396 ? 9.199 -12.631 -16.719 1.00 98.19 396 ILE A CA 1
ATOM 2906 C C . ILE A 1 396 ? 10.426 -12.293 -15.878 1.00 98.19 396 ILE A C 1
ATOM 2908 O O . ILE A 1 396 ? 10.961 -13.158 -15.184 1.00 98.19 396 ILE A O 1
ATOM 2912 N N . VAL A 1 397 ? 10.834 -11.029 -15.884 1.00 98.69 397 VAL A N 1
ATOM 2913 C CA . VAL A 1 397 ? 11.725 -10.482 -14.860 1.00 98.69 397 VAL A CA 1
ATOM 2914 C C . VAL A 1 397 ? 10.877 -9.681 -13.889 1.00 98.69 397 VAL A C 1
ATOM 2916 O O . VAL A 1 397 ? 10.132 -8.795 -14.308 1.00 98.69 397 VAL A O 1
ATOM 2919 N N . THR A 1 398 ? 10.956 -9.997 -12.600 1.00 98.69 398 THR A N 1
ATOM 2920 C CA . THR A 1 398 ? 10.270 -9.222 -11.559 1.00 98.69 398 THR A CA 1
ATOM 2921 C C . THR A 1 398 ? 11.279 -8.347 -10.832 1.00 98.69 398 THR A C 1
ATOM 2923 O O . THR A 1 398 ? 12.298 -8.870 -10.391 1.00 98.69 398 THR A O 1
ATOM 2926 N N . ILE A 1 399 ? 11.000 -7.050 -10.697 1.00 98.75 399 ILE A N 1
ATOM 2927 C CA . ILE A 1 399 ? 11.937 -6.051 -10.172 1.00 98.75 399 ILE A CA 1
ATOM 2928 C C . ILE A 1 399 ? 11.272 -5.294 -9.023 1.00 98.75 399 ILE A C 1
ATOM 2930 O O . ILE A 1 399 ? 10.222 -4.674 -9.209 1.00 98.75 399 ILE A O 1
ATOM 2934 N N . HIS A 1 400 ? 11.874 -5.315 -7.835 1.00 98.31 400 HIS A N 1
ATOM 2935 C CA . HIS A 1 400 ? 11.309 -4.632 -6.670 1.00 98.31 400 HIS A CA 1
ATOM 2936 C C . HIS A 1 400 ? 12.403 -4.025 -5.786 1.00 98.31 400 HIS A C 1
ATOM 2938 O O . HIS A 1 400 ? 13.371 -4.696 -5.451 1.00 98.31 400 HIS A O 1
ATOM 2944 N N . ASP A 1 401 ? 12.222 -2.773 -5.348 1.00 97.56 401 ASP A N 1
ATOM 2945 C CA . ASP A 1 401 ? 12.993 -2.161 -4.248 1.00 97.56 401 ASP A CA 1
ATOM 2946 C C . ASP A 1 401 ? 12.535 -2.724 -2.879 1.00 97.56 401 ASP A C 1
ATOM 2948 O O . ASP A 1 401 ? 12.061 -2.000 -1.994 1.00 97.56 401 ASP A O 1
ATOM 2952 N N . ALA A 1 402 ? 12.561 -4.057 -2.772 1.00 97.12 402 ALA A N 1
ATOM 2953 C CA . ALA A 1 402 ? 12.233 -4.895 -1.621 1.00 97.12 402 ALA A CA 1
ATOM 2954 C C . ALA A 1 402 ? 12.644 -6.356 -1.904 1.00 97.12 402 ALA A C 1
ATOM 2956 O O . ALA A 1 402 ? 13.228 -6.633 -2.948 1.00 97.12 402 ALA A O 1
ATOM 2957 N N . ALA A 1 403 ? 12.343 -7.296 -1.002 1.00 96.81 403 ALA A N 1
ATOM 2958 C CA . ALA A 1 403 ? 12.748 -8.697 -1.149 1.00 96.81 403 ALA A CA 1
ATOM 2959 C C . ALA A 1 403 ? 12.289 -9.319 -2.484 1.00 96.81 403 ALA A C 1
ATOM 2961 O O . ALA A 1 403 ? 11.118 -9.218 -2.864 1.00 96.81 403 ALA A O 1
ATOM 2962 N N . SER A 1 404 ? 13.199 -10.014 -3.175 1.00 96.00 404 SER A N 1
ATOM 2963 C CA . SER A 1 404 ? 12.991 -10.485 -4.556 1.00 96.00 404 SER A CA 1
ATOM 2964 C C . SER A 1 404 ? 11.801 -11.445 -4.689 1.00 96.00 404 SER A C 1
ATOM 2966 O O . SER A 1 404 ? 11.058 -11.419 -5.675 1.00 96.00 404 SER A O 1
ATOM 2968 N N . HIS A 1 405 ? 11.566 -12.267 -3.662 1.00 94.31 405 HIS A N 1
ATOM 2969 C CA . HIS A 1 405 ? 10.501 -13.270 -3.641 1.00 94.31 405 HIS A CA 1
ATOM 2970 C C . HIS A 1 405 ? 9.083 -12.677 -3.637 1.00 94.31 405 HIS A C 1
ATOM 2972 O O . HIS A 1 405 ? 8.132 -13.393 -3.958 1.00 94.31 405 HIS A O 1
ATOM 2978 N N . HIS A 1 406 ? 8.918 -11.391 -3.307 1.00 95.94 406 HIS A N 1
ATOM 2979 C CA . HIS A 1 406 ? 7.603 -10.760 -3.164 1.00 95.94 406 HIS A CA 1
ATOM 2980 C C . HIS A 1 406 ? 6.772 -10.789 -4.462 1.00 95.94 406 HIS A C 1
ATOM 2982 O O . HIS A 1 406 ? 5.551 -10.953 -4.427 1.00 95.94 406 HIS A O 1
ATOM 2988 N N . LEU A 1 407 ? 7.432 -10.695 -5.622 1.00 96.94 407 LEU A N 1
ATOM 2989 C CA . LEU A 1 407 ? 6.793 -10.761 -6.942 1.00 96.94 407 LEU A CA 1
ATOM 2990 C C . LEU A 1 407 ? 7.026 -12.094 -7.675 1.00 96.94 407 LEU A C 1
ATOM 2992 O O . LEU A 1 407 ? 6.407 -12.331 -8.712 1.00 96.94 407 LEU A O 1
ATOM 2996 N N . ALA A 1 408 ? 7.868 -12.988 -7.145 1.00 95.69 408 ALA A N 1
ATOM 2997 C CA . ALA A 1 408 ? 8.302 -14.212 -7.831 1.00 95.69 408 ALA A CA 1
ATOM 2998 C C . ALA A 1 408 ? 7.149 -15.148 -8.241 1.00 95.69 408 ALA A C 1
ATOM 3000 O O . ALA A 1 408 ? 7.246 -15.888 -9.221 1.00 95.69 408 ALA A O 1
ATOM 3001 N N . TRP A 1 409 ? 6.023 -15.096 -7.525 1.00 96.25 409 TRP A N 1
ATOM 3002 C CA . TRP A 1 409 ? 4.832 -15.894 -7.820 1.00 96.25 409 TRP A CA 1
ATOM 3003 C C . TRP A 1 409 ? 4.173 -15.550 -9.168 1.00 96.25 409 TRP A C 1
ATOM 3005 O O . TRP A 1 409 ? 3.429 -16.385 -9.689 1.00 96.25 409 TRP A O 1
ATOM 3015 N N . LEU A 1 410 ? 4.444 -14.371 -9.755 1.00 97.19 410 LEU A N 1
ATOM 3016 C CA . LEU A 1 410 ? 3.845 -13.926 -11.023 1.00 97.19 410 LEU A CA 1
ATOM 3017 C C . LEU A 1 410 ? 4.059 -14.942 -12.155 1.00 97.19 410 LEU A C 1
ATOM 3019 O O . LEU A 1 410 ? 3.121 -15.240 -12.895 1.00 97.19 410 LEU A O 1
ATOM 3023 N N . GLY A 1 411 ? 5.252 -15.539 -12.251 1.00 94.94 411 GLY A N 1
ATOM 3024 C CA . GLY A 1 411 ? 5.535 -16.578 -13.248 1.00 94.94 411 GLY A CA 1
ATOM 3025 C C . GLY A 1 411 ? 4.712 -17.844 -13.067 1.00 94.94 411 GLY A C 1
ATOM 3026 O O . GLY A 1 411 ? 4.275 -18.462 -14.041 1.00 94.94 411 GLY A O 1
ATOM 3027 N N . GLY A 1 412 ? 4.435 -18.205 -11.814 1.00 94.62 412 GLY A N 1
ATOM 3028 C CA . GLY A 1 412 ? 3.665 -19.395 -11.459 1.00 94.62 412 GLY A CA 1
ATOM 3029 C C . GLY A 1 412 ? 2.212 -19.352 -11.933 1.00 94.62 412 GLY A C 1
ATOM 3030 O O . GLY A 1 412 ? 1.616 -20.409 -12.122 1.00 94.62 412 GLY A O 1
ATOM 3031 N N . VAL A 1 413 ? 1.654 -18.161 -12.188 1.00 95.12 413 VAL A N 1
ATOM 3032 C CA . VAL A 1 413 ? 0.254 -17.996 -12.621 1.00 95.12 413 VAL A CA 1
ATOM 3033 C C . VAL A 1 413 ? -0.016 -18.692 -13.956 1.00 95.12 413 VAL A C 1
ATOM 3035 O O . VAL A 1 413 ? -1.038 -19.357 -14.116 1.00 95.12 413 VAL A O 1
ATOM 3038 N N . PHE A 1 414 ? 0.914 -18.577 -14.906 1.00 94.12 414 PHE A N 1
ATOM 3039 C CA . PHE A 1 414 ? 0.793 -19.169 -16.244 1.00 94.12 414 PHE A CA 1
ATOM 3040 C C . PHE A 1 414 ? 1.932 -20.143 -16.589 1.00 94.12 414 PHE A C 1
ATOM 3042 O O . PHE A 1 414 ? 1.986 -20.665 -17.706 1.00 94.12 414 PHE A O 1
ATOM 3049 N N . GLY A 1 415 ? 2.818 -20.431 -15.629 1.00 93.69 415 GLY A N 1
ATOM 3050 C CA . GLY A 1 415 ? 3.979 -21.303 -15.817 1.00 93.69 415 GLY A CA 1
ATOM 3051 C C . GLY A 1 415 ? 5.061 -20.676 -16.698 1.00 93.69 415 GLY A C 1
ATOM 3052 O O . GLY A 1 415 ? 5.685 -21.384 -17.489 1.00 93.69 415 GLY A O 1
ATOM 3053 N N . ALA A 1 416 ? 5.236 -19.358 -16.605 1.00 94.88 416 ALA A N 1
ATOM 3054 C CA . ALA A 1 416 ? 6.326 -18.632 -17.238 1.00 94.88 416 ALA A CA 1
ATOM 3055 C C . ALA A 1 416 ? 7.635 -18.840 -16.464 1.00 94.88 416 ALA A C 1
ATOM 3057 O O . ALA A 1 416 ? 7.635 -18.984 -15.239 1.00 94.88 416 ALA A O 1
ATOM 3058 N N . ARG A 1 417 ? 8.765 -18.826 -17.177 1.00 95.62 417 ARG A N 1
ATOM 3059 C CA . ARG A 1 417 ? 10.077 -18.772 -16.528 1.00 95.62 417 ARG A CA 1
ATOM 3060 C C . ARG A 1 417 ? 10.258 -17.405 -15.879 1.00 95.62 417 ARG A C 1
ATOM 3062 O O . ARG A 1 417 ? 9.997 -16.394 -16.524 1.00 95.62 417 ARG A O 1
ATOM 3069 N N . THR A 1 418 ? 10.752 -17.378 -14.644 1.00 96.75 418 THR A N 1
ATOM 3070 C CA . THR A 1 418 ? 10.920 -16.131 -13.894 1.00 96.75 418 THR A CA 1
ATOM 3071 C C . THR A 1 418 ? 12.325 -15.973 -13.346 1.00 96.75 418 THR A C 1
ATOM 3073 O O . THR A 1 418 ? 12.892 -16.921 -12.805 1.00 96.75 418 THR A O 1
ATOM 3076 N N . VAL A 1 419 ? 12.862 -14.762 -13.487 1.00 97.94 419 VAL A N 1
ATOM 3077 C CA . VAL A 1 419 ? 14.050 -14.284 -12.775 1.00 97.94 419 VAL A CA 1
ATOM 3078 C C . VAL A 1 419 ? 13.603 -13.126 -11.890 1.00 97.94 419 VAL A C 1
ATOM 3080 O O . VAL A 1 419 ? 13.039 -12.151 -12.380 1.00 97.94 419 VAL A O 1
ATOM 3083 N N . SER A 1 420 ? 13.805 -13.250 -10.583 1.00 97.88 420 SER A N 1
ATOM 3084 C CA . SER A 1 420 ? 13.384 -12.239 -9.614 1.00 97.88 420 SER A CA 1
ATOM 3085 C C . SER A 1 420 ? 14.585 -11.468 -9.096 1.00 97.88 420 SER A C 1
ATOM 3087 O O . SER A 1 420 ? 15.566 -12.071 -8.674 1.00 97.88 420 SER A O 1
ATOM 3089 N N . VAL A 1 421 ? 14.486 -10.144 -9.141 1.00 97.81 421 VAL A N 1
ATOM 3090 C CA . VAL A 1 421 ? 15.522 -9.194 -8.743 1.00 97.81 421 VAL A CA 1
ATOM 3091 C C . VAL A 1 421 ? 14.961 -8.311 -7.632 1.00 97.81 421 VAL A C 1
ATOM 3093 O O . VAL A 1 421 ? 13.851 -7.780 -7.747 1.00 97.81 421 VAL A O 1
ATOM 3096 N N . GLY A 1 422 ? 15.716 -8.178 -6.547 1.00 96.81 422 GLY A N 1
ATOM 3097 C CA . GLY A 1 422 ? 15.313 -7.417 -5.375 1.00 96.81 422 GLY A CA 1
ATOM 3098 C C . GLY A 1 422 ? 16.374 -7.414 -4.280 1.00 96.81 422 GLY A C 1
ATOM 3099 O O . GLY A 1 422 ? 17.507 -7.845 -4.471 1.00 96.81 422 GLY A O 1
ATOM 3100 N N . VAL A 1 423 ? 15.987 -6.914 -3.114 1.00 97.00 423 VAL A N 1
ATOM 3101 C CA . VAL A 1 423 ? 16.855 -6.655 -1.964 1.00 97.00 423 VAL A CA 1
ATOM 3102 C C . VAL A 1 423 ? 16.751 -7.802 -0.956 1.00 97.00 423 VAL A C 1
ATOM 3104 O O . VAL A 1 423 ? 15.866 -7.802 -0.098 1.00 97.00 423 VAL A O 1
ATOM 3107 N N . ASP A 1 424 ? 17.668 -8.765 -1.044 1.00 95.00 424 ASP A N 1
ATOM 3108 C CA . ASP A 1 424 ? 17.669 -9.973 -0.197 1.00 95.00 424 ASP A CA 1
ATOM 3109 C C . ASP A 1 424 ? 18.743 -9.971 0.908 1.00 95.00 424 ASP A C 1
ATOM 3111 O O . ASP A 1 424 ? 18.817 -10.896 1.719 1.00 95.00 424 ASP A O 1
ATOM 3115 N N . GLU A 1 425 ? 19.546 -8.911 0.986 1.00 93.81 425 GLU A N 1
ATOM 3116 C CA . GLU A 1 425 ? 20.534 -8.698 2.044 1.00 93.81 425 GLU A CA 1
ATOM 3117 C C . GLU A 1 425 ? 20.260 -7.393 2.800 1.00 93.81 425 GLU A C 1
ATOM 3119 O O . GLU A 1 425 ? 19.432 -6.570 2.399 1.00 93.81 425 GLU A O 1
ATOM 3124 N N . PHE A 1 426 ? 20.951 -7.191 3.925 1.00 93.25 426 PHE A N 1
ATOM 3125 C CA . PHE A 1 426 ? 20.848 -5.931 4.651 1.00 93.25 426 PHE A CA 1
ATOM 3126 C C . PHE A 1 426 ? 21.367 -4.766 3.808 1.00 93.25 426 PHE A C 1
ATOM 3128 O O . PHE A 1 426 ? 22.422 -4.830 3.180 1.00 93.25 426 PHE A O 1
ATOM 3135 N N . GLY A 1 427 ? 20.615 -3.674 3.867 1.00 91.25 427 GLY A N 1
ATOM 3136 C CA . GLY A 1 427 ? 20.942 -2.427 3.210 1.00 91.25 427 GLY A CA 1
ATOM 3137 C C . GLY A 1 427 ? 22.250 -1.773 3.674 1.00 91.25 427 GLY A C 1
ATOM 3138 O O . GLY A 1 427 ? 22.806 -2.102 4.725 1.00 91.25 427 GLY A O 1
ATOM 3139 N N . GLN A 1 428 ? 22.724 -0.791 2.908 1.00 93.69 428 GLN A N 1
ATOM 3140 C CA . GLN A 1 428 ? 23.954 -0.037 3.182 1.00 93.69 428 GLN A CA 1
ATOM 3141 C C . GLN A 1 428 ? 23.705 1.469 3.046 1.00 93.69 428 GLN A C 1
ATOM 3143 O O . GLN A 1 428 ? 22.663 1.890 2.549 1.00 93.69 428 GLN A O 1
ATOM 3148 N N . SER A 1 429 ? 24.649 2.293 3.503 1.00 96.44 429 SER A N 1
ATOM 3149 C CA . SER A 1 429 ? 24.612 3.737 3.257 1.00 96.44 429 SER A CA 1
ATOM 3150 C C . SER A 1 429 ? 25.317 4.064 1.944 1.00 96.44 429 SER A C 1
ATOM 3152 O O . SER A 1 429 ? 26.458 3.653 1.747 1.00 96.44 429 SER A O 1
ATOM 3154 N N . GLY A 1 430 ? 24.671 4.833 1.071 1.00 95.94 430 GLY A N 1
ATOM 3155 C CA . GLY A 1 430 ? 25.248 5.243 -0.210 1.00 95.94 430 GLY A CA 1
ATOM 3156 C C . GLY A 1 430 ? 24.311 6.136 -1.015 1.00 95.94 430 GLY A C 1
ATOM 3157 O O . GLY A 1 430 ? 23.321 6.659 -0.495 1.00 95.94 430 GLY A O 1
ATOM 3158 N N . SER A 1 431 ? 24.621 6.316 -2.295 1.00 97.06 431 SER A N 1
ATOM 3159 C CA . SER A 1 431 ? 23.666 6.832 -3.276 1.00 97.06 431 SER A CA 1
ATOM 3160 C C . SER A 1 431 ? 22.689 5.739 -3.723 1.00 97.06 431 SER A C 1
ATOM 3162 O O . SER A 1 431 ? 22.976 4.548 -3.616 1.00 97.06 431 SER A O 1
ATOM 3164 N N . ILE A 1 432 ? 21.532 6.142 -4.260 1.00 96.69 432 ILE A N 1
ATOM 3165 C CA . ILE A 1 432 ? 20.549 5.196 -4.817 1.00 96.69 432 ILE A CA 1
ATOM 3166 C C . ILE A 1 432 ? 21.195 4.337 -5.910 1.00 96.69 432 ILE A C 1
ATOM 3168 O O . ILE A 1 432 ? 21.000 3.130 -5.921 1.00 96.69 432 ILE A O 1
ATOM 3172 N N . ASP A 1 433 ? 22.000 4.944 -6.788 1.00 97.06 433 ASP A N 1
ATOM 3173 C CA . ASP A 1 433 ? 22.668 4.228 -7.876 1.00 97.06 433 ASP A CA 1
ATOM 3174 C C . ASP A 1 433 ? 23.679 3.186 -7.367 1.00 97.06 433 ASP A C 1
ATOM 3176 O O . ASP A 1 433 ? 23.702 2.066 -7.869 1.00 97.06 433 ASP A O 1
ATOM 3180 N N . GLU A 1 434 ? 24.484 3.514 -6.351 1.00 97.19 434 GLU A N 1
ATOM 3181 C CA . GLU A 1 434 ? 25.421 2.554 -5.748 1.00 97.19 434 GLU A CA 1
ATOM 3182 C C . GLU A 1 434 ? 24.688 1.368 -5.119 1.00 97.19 434 GLU A C 1
ATOM 3184 O O . GLU A 1 434 ? 25.066 0.224 -5.368 1.00 97.19 434 GLU A O 1
ATOM 3189 N N . LEU A 1 435 ? 23.627 1.624 -4.343 1.00 96.94 435 LEU A N 1
ATOM 3190 C CA . LEU A 1 435 ? 22.853 0.549 -3.718 1.00 96.94 435 LEU A CA 1
ATOM 3191 C C . LEU A 1 435 ? 22.116 -0.291 -4.757 1.00 96.94 435 LEU A C 1
ATOM 3193 O O . LEU A 1 435 ? 22.128 -1.513 -4.670 1.00 96.94 435 LEU A O 1
ATOM 3197 N N . TYR A 1 436 ? 21.532 0.331 -5.777 1.00 97.56 436 TYR A N 1
ATOM 3198 C CA . TYR A 1 436 ? 20.930 -0.409 -6.882 1.00 97.56 436 TYR A CA 1
ATOM 3199 C C . TYR A 1 436 ? 21.955 -1.274 -7.617 1.00 97.56 436 TYR A C 1
ATOM 3201 O O . TYR A 1 436 ? 21.616 -2.380 -8.018 1.00 97.56 436 TYR A O 1
ATOM 3209 N N . GLY A 1 437 ? 23.211 -0.828 -7.720 1.00 97.44 437 GLY A N 1
ATOM 3210 C CA . GLY A 1 437 ? 24.309 -1.650 -8.227 1.00 97.44 437 GLY A CA 1
ATOM 3211 C C . GLY A 1 437 ? 24.606 -2.881 -7.366 1.00 97.44 437 GLY A C 1
ATOM 3212 O O . GLY A 1 437 ? 24.927 -3.935 -7.907 1.00 97.44 437 GLY A O 1
ATOM 3213 N N . VAL A 1 438 ? 24.488 -2.764 -6.040 1.00 96.56 438 VAL A N 1
ATOM 3214 C CA . VAL A 1 438 ? 24.684 -3.878 -5.092 1.00 96.56 438 VAL A CA 1
ATOM 3215 C C . VAL A 1 438 ? 23.547 -4.901 -5.169 1.00 96.56 438 VAL A C 1
ATOM 3217 O O . VAL A 1 438 ? 23.809 -6.091 -5.051 1.00 96.56 438 VAL A O 1
ATOM 3220 N N . PHE A 1 439 ? 22.308 -4.448 -5.374 1.00 96.81 439 PHE A N 1
ATOM 3221 C CA . PHE A 1 439 ? 21.105 -5.294 -5.362 1.00 96.81 439 PHE A CA 1
ATOM 3222 C C . PHE A 1 439 ? 20.584 -5.663 -6.761 1.00 96.81 439 PHE A C 1
ATOM 3224 O O . PHE A 1 439 ? 19.424 -6.038 -6.912 1.00 96.81 439 PHE A O 1
ATOM 3231 N N . ASP A 1 440 ? 21.423 -5.530 -7.789 1.00 97.12 440 ASP A N 1
ATOM 3232 C CA . ASP A 1 440 ? 21.107 -5.883 -9.178 1.00 97.12 440 ASP A CA 1
ATOM 3233 C C . ASP A 1 440 ? 19.935 -5.110 -9.817 1.00 97.12 440 ASP A C 1
ATOM 3235 O O . ASP A 1 440 ? 19.348 -5.544 -10.806 1.00 97.12 440 ASP A O 1
ATOM 3239 N N . LEU A 1 441 ? 19.617 -3.921 -9.299 1.00 98.00 441 LEU A N 1
ATOM 3240 C CA . LEU A 1 441 ? 18.494 -3.090 -9.749 1.00 98.00 441 LEU A CA 1
ATOM 3241 C C . LEU A 1 441 ? 18.870 -2.068 -10.832 1.00 98.00 441 LEU A C 1
ATOM 3243 O O . LEU A 1 441 ? 17.991 -1.344 -11.299 1.00 98.00 441 LEU A O 1
ATOM 3247 N N . ARG A 1 442 ? 20.140 -1.965 -11.252 1.00 98.44 442 ARG A N 1
ATOM 3248 C CA . ARG A 1 442 ? 20.504 -1.057 -12.355 1.00 98.44 442 ARG A CA 1
ATOM 3249 C C . ARG A 1 442 ? 19.965 -1.553 -13.700 1.00 98.44 442 ARG A C 1
ATOM 3251 O O . ARG A 1 442 ? 19.806 -2.761 -13.890 1.00 98.44 442 ARG A O 1
ATOM 3258 N N . PRO A 1 443 ? 19.740 -0.650 -14.674 1.00 98.56 443 PRO A N 1
ATOM 3259 C CA . PRO A 1 443 ? 19.187 -1.025 -15.972 1.00 98.56 443 PRO A CA 1
ATOM 3260 C C . PRO A 1 443 ? 19.950 -2.155 -16.678 1.00 98.56 443 PRO A C 1
ATOM 3262 O O . PRO A 1 443 ? 19.325 -3.089 -17.168 1.00 98.56 443 PRO A O 1
ATOM 3265 N N . ASP A 1 444 ? 21.284 -2.117 -16.690 1.00 98.19 444 ASP A N 1
ATOM 3266 C CA . ASP A 1 444 ? 22.137 -3.141 -17.307 1.00 98.19 444 ASP A CA 1
ATOM 3267 C C . ASP A 1 444 ? 22.055 -4.500 -16.591 1.00 98.19 444 ASP A C 1
ATOM 3269 O O . ASP A 1 444 ? 22.048 -5.549 -17.238 1.00 98.19 444 ASP A O 1
ATOM 3273 N N . GLN A 1 445 ? 21.910 -4.500 -15.264 1.00 98.44 445 GLN A N 1
ATOM 3274 C CA . GLN A 1 445 ? 21.705 -5.717 -14.472 1.00 98.44 445 GLN A CA 1
ATOM 3275 C C . GLN A 1 445 ? 20.317 -6.326 -14.729 1.00 98.44 445 GLN A C 1
ATOM 3277 O O . GLN A 1 445 ? 20.202 -7.540 -14.915 1.00 98.44 445 GLN A O 1
ATOM 3282 N N . ILE A 1 446 ? 19.279 -5.493 -14.864 1.00 98.69 446 ILE A N 1
ATOM 3283 C CA . ILE A 1 446 ? 17.933 -5.932 -15.266 1.00 98.69 446 ILE A CA 1
ATOM 3284 C C . ILE A 1 446 ? 17.948 -6.513 -16.691 1.00 98.69 446 ILE A C 1
ATOM 3286 O O . ILE A 1 446 ? 17.320 -7.547 -16.933 1.00 98.69 446 ILE A O 1
ATOM 3290 N N . VAL A 1 447 ? 18.697 -5.913 -17.628 1.00 98.44 447 VAL A N 1
ATOM 3291 C CA . VAL A 1 447 ? 18.903 -6.486 -18.973 1.00 98.44 447 VAL A CA 1
ATOM 3292 C C . VAL A 1 447 ? 19.540 -7.873 -18.878 1.00 98.44 447 VAL A C 1
ATOM 3294 O O . VAL A 1 447 ? 19.032 -8.817 -19.482 1.00 98.44 447 VAL A O 1
ATOM 3297 N N . ASN A 1 448 ? 20.596 -8.040 -18.078 1.00 97.75 448 ASN A N 1
ATOM 3298 C CA . ASN A 1 448 ? 21.228 -9.348 -17.882 1.00 97.75 448 ASN A CA 1
ATOM 3299 C C . ASN A 1 448 ? 20.238 -10.386 -17.329 1.00 97.75 448 ASN A C 1
ATOM 3301 O O . ASN A 1 448 ? 20.186 -11.511 -17.829 1.00 97.75 448 ASN A O 1
ATOM 3305 N N . ALA A 1 449 ? 19.403 -10.009 -16.356 1.00 97.81 449 ALA A N 1
ATOM 3306 C CA . ALA A 1 449 ? 18.347 -10.874 -15.832 1.00 97.81 449 ALA A CA 1
ATOM 3307 C C . ALA A 1 449 ? 17.337 -11.287 -16.922 1.00 97.81 449 ALA A C 1
ATOM 3309 O O . ALA A 1 449 ? 16.953 -12.458 -16.999 1.00 97.81 449 ALA A O 1
ATOM 3310 N N . ALA A 1 450 ? 16.954 -10.364 -17.809 1.00 97.62 450 ALA A N 1
ATOM 3311 C CA . ALA A 1 450 ? 16.067 -10.643 -18.939 1.00 97.62 450 ALA A CA 1
ATOM 3312 C C . ALA A 1 450 ? 16.703 -11.586 -19.974 1.00 97.62 450 ALA A C 1
ATOM 3314 O O . ALA A 1 450 ? 16.051 -12.522 -20.447 1.00 97.62 450 ALA A O 1
ATOM 3315 N N . LEU A 1 451 ? 17.987 -11.404 -20.285 1.00 95.12 451 LEU A N 1
ATOM 3316 C CA . LEU A 1 451 ? 18.733 -12.303 -21.171 1.00 95.12 451 LEU A CA 1
ATOM 3317 C C . LEU A 1 451 ? 18.859 -13.710 -20.567 1.00 95.12 451 LEU A C 1
ATOM 3319 O O . LEU A 1 451 ? 18.653 -14.710 -21.258 1.00 95.12 451 LEU A O 1
ATOM 3323 N N . VAL A 1 452 ? 19.098 -13.817 -19.256 1.00 94.50 452 VAL A N 1
ATOM 3324 C CA . VAL A 1 452 ? 19.082 -15.109 -18.551 1.00 94.50 452 VAL A CA 1
ATOM 3325 C C . VAL A 1 452 ? 17.704 -15.762 -18.649 1.00 94.50 452 VAL A C 1
ATOM 3327 O O . VAL A 1 452 ? 17.622 -16.956 -18.942 1.00 94.50 452 VAL A O 1
ATOM 3330 N N . ALA A 1 453 ? 16.625 -15.001 -18.441 1.00 92.81 453 ALA A N 1
ATOM 3331 C CA . ALA A 1 453 ? 15.255 -15.507 -18.494 1.00 92.81 453 ALA A CA 1
ATOM 3332 C C . ALA A 1 453 ? 14.872 -16.027 -19.893 1.00 92.81 453 ALA A C 1
ATOM 3334 O O . ALA A 1 453 ? 14.184 -17.047 -20.005 1.00 92.81 453 ALA A O 1
ATOM 3335 N N . THR A 1 454 ? 15.354 -15.371 -20.950 1.00 91.31 454 THR A N 1
ATOM 3336 C CA . THR A 1 454 ? 15.072 -15.711 -22.358 1.00 91.31 454 THR A CA 1
ATOM 3337 C C . THR A 1 454 ? 15.978 -16.805 -22.929 1.00 91.31 454 THR A C 1
ATOM 3339 O O . THR A 1 454 ? 15.588 -17.480 -23.880 1.00 91.31 454 THR A O 1
ATOM 3342 N N . THR A 1 455 ? 17.147 -17.058 -22.332 1.00 87.31 455 THR A N 1
ATOM 3343 C CA . THR A 1 455 ? 18.077 -18.101 -22.798 1.00 87.31 455 THR A CA 1
ATOM 3344 C C . THR A 1 455 ? 17.495 -19.500 -22.602 1.00 87.31 455 THR A C 1
ATOM 3346 O O . THR A 1 455 ? 17.320 -19.935 -21.469 1.00 87.31 455 THR A O 1
ATOM 3349 N N . THR A 1 456 ? 17.255 -20.269 -23.660 1.00 66.88 456 THR A N 1
ATOM 3350 C CA . THR A 1 456 ? 16.885 -21.688 -23.531 1.00 66.88 456 THR A CA 1
ATOM 3351 C C . THR A 1 456 ? 18.019 -22.481 -22.879 1.00 66.88 456 THR A C 1
ATOM 3353 O O . THR A 1 456 ? 19.102 -22.593 -23.448 1.00 66.88 456 THR A O 1
ATOM 3356 N N . VAL A 1 457 ? 17.778 -23.032 -21.689 1.00 56.56 457 VAL A N 1
ATOM 3357 C CA . VAL A 1 457 ? 18.655 -24.053 -21.104 1.00 56.56 457 VAL A CA 1
ATOM 3358 C C . VAL A 1 457 ? 18.168 -25.387 -21.659 1.00 56.56 457 VAL A C 1
ATOM 3360 O O . VAL A 1 457 ? 17.054 -25.798 -21.331 1.00 56.56 457 VAL A O 1
ATOM 3363 N N . ASP A 1 458 ? 18.946 -26.016 -22.545 1.00 46.50 458 ASP A N 1
ATOM 3364 C CA . ASP A 1 458 ? 18.667 -27.399 -22.946 1.00 46.50 458 ASP A CA 1
ATOM 3365 C C . ASP A 1 458 ? 18.738 -28.290 -21.686 1.00 46.50 458 ASP A C 1
ATOM 3367 O O . ASP A 1 458 ? 19.704 -28.164 -20.925 1.00 46.50 458 ASP A O 1
ATOM 3371 N N . PRO A 1 459 ? 17.704 -29.110 -21.417 1.00 49.91 459 PRO A N 1
ATOM 3372 C CA . PRO A 1 459 ? 17.581 -29.890 -20.186 1.00 49.91 459 PRO A CA 1
ATOM 3373 C C . PRO A 1 459 ? 18.611 -31.015 -20.033 1.00 49.91 459 PRO A C 1
ATOM 3375 O O . PRO A 1 459 ? 19.058 -31.583 -21.058 1.00 49.91 459 PRO A O 1
#

Secondary structure (DSSP, 8-state):
-TT-GGGTTPPPPHHHHHHHHHHTT--TTTTTPPPPTTSHHHHHHHHHHHHHH-PPPPPPP-----S------SS-B-HHHHHHHHHHHHTTSTTTGGGEEEEESS-TTTTT-HHHHHHH-EE-SS----SS-TTSSS---EETT--EEE-SS-HHHHHHHHHHHHTHHHHHS---EEEEEE-GGGGGGGHHHHHHHHHTT---EEEE-S-STTSGGG-TTT--SSHHHHHHHSTTEEEE--SSHHHHHHHHHHHHHHHHSTT--EEEEE--SS-B-SHHHHHHHHHH-HHHHHHHHHHT-EEEE-TT-STT-STT-SPPSEEEEEEGGGHHHHHHHHHHHHHTT--EEEEE-S-HHHHHHHHHHHHHHHHHHT------SHHHHHS-TTTTTS-EEEEESS-THHHHHHHHTTT--EEEES--S---SS-HHHHHHHTT-SHHHHHHHHHHHHS----

Foldseek 3Di:
DPPDPVCPPPDDDPVRVVVVCVVVPHDPVPPPPDPDCPDPRVVVCCVCCPPPPCDDQDAFDDAPLDLFQDDDDPDFAWLLQLVLVRLLSLLVRPRRVQQEAEEEAQCCVVSNVQSVCQVFAEEDPAWDDQPPDDPDSHGHTYHNRHRYYYDHRDLLVQLVVQLCSQCCRVVPVRQHAYEYEYALLCCVVNVVSNQVSQVVVGAYEYEHPDEFCQVFAVFLSRYAFCSLVVQQPHPLEFEFADAASRLSRSQVSVSSVLSSDPNRGYYYYHIHRDGDDRVLVVVVCVVQNPVRVSVLSVLFKAFSDAWQNEDPGPDRDDDAQEEEEEEHNLVVQSVLLQRVCSVVVHTYTYMYGGTLNSQCCQLVVQVVVCVVVVHDRPLPRSLSVRADPVRLQREYEYAYSHHQVSNQCSCVSRVHQYDTFYDPDGTGHDHPVVRCVVRLSHSVSSNVSNVVSSDDDDD

Solvent-accessible surface area (backbone atoms only — not comparable to full-atom values): 23959 Å² total; per-residue (Å²): 115,89,94,45,79,86,44,78,84,59,77,81,51,70,70,57,50,51,51,50,33,55,76,71,74,44,45,95,90,47,67,83,60,74,66,57,64,88,41,74,65,17,42,48,52,49,53,56,41,48,82,72,70,56,73,81,65,65,81,78,70,89,60,76,71,53,77,50,82,72,76,96,76,91,59,59,45,17,34,32,60,37,47,23,54,43,53,40,52,46,50,69,39,78,75,41,26,86,30,42,35,37,34,23,37,71,39,45,67,79,48,29,39,44,59,41,32,56,73,44,17,28,45,28,98,53,74,51,84,68,87,84,51,89,89,48,96,59,49,76,47,31,21,68,78,22,38,26,45,78,60,42,91,30,49,40,56,46,28,49,50,40,24,53,42,24,33,24,30,80,78,69,56,44,74,46,47,25,34,38,42,42,46,25,44,45,52,70,69,10,39,70,37,42,52,54,24,31,72,75,64,22,20,34,38,39,34,24,24,45,29,10,55,70,40,12,72,72,15,31,91,48,27,24,35,63,56,62,52,53,31,57,68,42,70,53,41,47,26,33,24,42,52,41,53,69,54,40,35,34,48,52,33,47,37,54,50,23,47,59,36,94,87,46,36,15,25,37,40,46,24,26,70,63,62,36,72,57,62,57,60,52,51,28,31,73,72,60,35,60,72,54,43,49,54,27,45,74,46,10,36,40,74,52,42,61,15,33,74,44,100,85,49,88,68,67,75,55,73,60,55,32,35,40,40,26,31,24,88,44,42,69,32,53,52,50,17,32,47,53,30,34,75,72,74,39,20,26,28,32,33,44,34,26,9,66,34,48,38,48,51,38,50,49,52,44,49,52,49,16,68,75,68,78,47,81,65,84,51,79,35,64,69,42,68,74,33,52,85,87,50,47,56,36,22,29,31,29,44,35,61,20,31,26,70,74,54,50,60,65,23,66,77,60,68,18,47,62,36,58,34,23,37,83,66,85,48,58,64,45,51,51,69,59,50,25,58,74,38,47,54,36,29,71,45,46,38,52,44,44,53,59,40,63,52,85,74,83,131